Protein AF-0000000084337434 (afdb_homodimer)

Sequence (558 aa):
MNYYELVFTLTDGEDYQQDLLIDALGGLGFDTFEETEIGFKAYTPAESFDKYKVDEALSEYDDMFTFNYEVNLIPQKNWNEEWESNFQPMQVDGKVRIRATFHPTDPAYPYEIVIDPKMAFGTGHHETTTMMMSHILEADLAGKYVLDMGCGTGILAILASKVGASEIVAIDYDPLSYESTIENSKLNKADNVLAICGSKDVIPDAHFDTILANINRNILLDQMQRYGEVLKPEGTIYFSGFYETPDLDIIKEEAGKHGMNYIEHKKMKDWVAARFVKAMNYYELVFTLTDGEDYQQDLLIDALGGLGFDTFEETEIGFKAYTPAESFDKYKVDEALSEYDDMFTFNYEVNLIPQKNWNEEWESNFQPMQVDGKVRIRATFHPTDPAYPYEIVIDPKMAFGTGHHETTTMMMSHILEADLAGKYVLDMGCGTGILAILASKVGASEIVAIDYDPLSYESTIENSKLNKADNVLAICGSKDVIPDAHFDTILANINRNILLDQMQRYGEVLKPEGTIYFSGFYETPDLDIIKEEAGKHGMNYIEHKKMKDWVAARFVKA

InterPro domains:
  IPR004498 Ribosomal protein L11 methyltransferase [MF_00735] (1-278)
  IPR004498 Ribosomal protein L11 methyltransferase [PIRSF000401] (51-278)
  IPR029063 S-adenosyl-L-methionine-dependent methyltransferase superfamily [G3DSA:3.40.50.150] (86-278)
  IPR029063 S-adenosyl-L-methionine-dependent methyltransferase superfamily [SSF53335] (61-276)
  IPR050078 Ribosomal protein L11 methyltransferase PrmA [PTHR43648] (63-275)

Organism: NCBI:txid1302689

Structure (mmCIF, N/CA/C/O backbone):
data_AF-0000000084337434-model_v1
#
loop_
_entity.id
_entity.type
_entity.pdbx_description
1 polymer 'Ribosomal protein L11 methyltransferase'
#
loop_
_atom_site.group_PDB
_atom_site.id
_atom_site.type_symbol
_atom_site.label_atom_id
_atom_site.label_alt_id
_atom_site.label_comp_id
_atom_site.label_asym_id
_atom_site.label_entity_id
_atom_site.label_seq_id
_atom_site.pdbx_PDB_ins_code
_atom_site.Cartn_x
_atom_site.Cartn_y
_atom_site.Cartn_z
_atom_site.occupancy
_atom_site.B_iso_or_equiv
_atom_site.auth_seq_id
_atom_site.auth_comp_id
_atom_site.auth_asym_id
_atom_site.auth_atom_id
_atom_site.pdbx_PDB_model_num
ATOM 1 N N . MET A 1 1 ? -26.344 -2.807 -8.891 1 52.12 1 MET A N 1
ATOM 2 C CA . MET A 1 1 ? -27.672 -3.127 -9.391 1 52.12 1 MET A CA 1
ATOM 3 C C . MET A 1 1 ? -28.25 -4.355 -8.688 1 52.12 1 MET A C 1
ATOM 5 O O . MET A 1 1 ? -27.5 -5.254 -8.297 1 52.12 1 MET A O 1
ATOM 9 N N . ASN A 1 2 ? -29.359 -4.168 -8.328 1 64.25 2 ASN A N 1
ATOM 10 C CA . ASN A 1 2 ? -30.047 -5.316 -7.746 1 64.25 2 ASN A CA 1
ATOM 11 C C . ASN A 1 2 ? -30.172 -6.461 -8.75 1 64.25 2 ASN A C 1
ATOM 13 O O . ASN A 1 2 ? -30.281 -6.227 -9.953 1 64.25 2 ASN A O 1
ATOM 17 N N . TYR A 1 3 ? -29.75 -7.566 -8.227 1 75.38 3 TYR A N 1
ATOM 18 C CA . TYR A 1 3 ? -29.938 -8.742 -9.07 1 75.38 3 TYR A CA 1
ATOM 19 C C . TYR A 1 3 ? -31.047 -9.641 -8.531 1 75.38 3 TYR A C 1
ATOM 21 O O . TYR A 1 3 ? -31.297 -9.664 -7.324 1 75.38 3 TYR A O 1
ATOM 29 N N . TYR A 1 4 ? -31.781 -10.344 -9.5 1 82.12 4 TYR A N 1
ATOM 30 C CA . TYR A 1 4 ? -32.594 -11.477 -9.094 1 82.12 4 TYR A CA 1
ATOM 31 C C . TYR A 1 4 ? -31.844 -12.789 -9.289 1 82.12 4 TYR A C 1
ATOM 33 O O . TYR A 1 4 ? -31.156 -12.977 -10.297 1 82.12 4 TYR A O 1
ATOM 41 N N . GLU A 1 5 ? -31.797 -13.5 -8.297 1 87.38 5 GLU A N 1
ATOM 42 C CA . GLU A 1 5 ? -31.312 -14.883 -8.312 1 87.38 5 GLU A CA 1
ATOM 43 C C . GLU A 1 5 ? -32.469 -15.867 -8.398 1 87.38 5 GLU A C 1
ATOM 45 O O . GLU A 1 5 ? -33.375 -15.844 -7.562 1 87.38 5 GLU A O 1
ATOM 50 N N . LEU A 1 6 ? -32.5 -16.734 -9.445 1 91.75 6 LEU A N 1
ATOM 51 C CA . LEU A 1 6 ? -33.438 -17.859 -9.516 1 91.75 6 LEU A CA 1
ATOM 52 C C . LEU A 1 6 ? -32.75 -19.172 -9.195 1 91.75 6 LEU A C 1
ATOM 54 O O . LEU A 1 6 ? -31.766 -19.531 -9.844 1 91.75 6 LEU A O 1
ATOM 58 N N . VAL A 1 7 ? -33.188 -19.828 -8.172 1 91.44 7 VAL A N 1
ATOM 59 C CA . VAL A 1 7 ? -32.625 -21.109 -7.77 1 91.44 7 VAL A CA 1
ATOM 60 C C . VAL A 1 7 ? -33.5 -22.25 -8.289 1 91.44 7 VAL A C 1
ATOM 62 O O . VAL A 1 7 ? -34.594 -22.484 -7.793 1 91.44 7 VAL A O 1
ATOM 65 N N . PHE A 1 8 ? -32.938 -22.953 -9.273 1 92 8 PHE A N 1
ATOM 66 C CA . PHE A 1 8 ? -33.656 -24.047 -9.898 1 92 8 PHE A CA 1
ATOM 67 C C . PHE A 1 8 ? -33.312 -25.375 -9.242 1 92 8 PHE A C 1
ATOM 69 O O . PHE A 1 8 ? -32.125 -25.641 -8.945 1 92 8 PHE A O 1
ATOM 76 N N . THR A 1 9 ? -34.312 -26.172 -8.992 1 91.38 9 THR A N 1
ATOM 77 C CA . THR A 1 9 ? -34.156 -27.547 -8.547 1 91.38 9 THR A CA 1
ATOM 78 C C . THR A 1 9 ? -34.812 -28.5 -9.547 1 91.38 9 THR A C 1
ATOM 80 O O . THR A 1 9 ? -35.969 -28.297 -9.953 1 91.38 9 THR A O 1
ATOM 83 N N . LEU A 1 10 ? -33.969 -29.531 -10 1 88.31 10 LEU A N 1
ATOM 84 C CA . LEU A 1 10 ? -34.469 -30.516 -10.945 1 88.31 10 LEU A CA 1
ATOM 85 C C . LEU A 1 10 ? -34.625 -31.891 -10.281 1 88.31 10 LEU A C 1
ATOM 87 O O . LEU A 1 10 ? -33.719 -32.312 -9.531 1 88.31 10 LEU A O 1
ATOM 91 N N . THR A 1 11 ? -35.719 -32.562 -10.406 1 80.25 11 THR A N 1
ATOM 92 C CA . THR A 1 11 ? -36.031 -33.844 -9.758 1 80.25 11 THR A CA 1
ATOM 93 C C . THR A 1 11 ? -35.312 -35 -10.484 1 80.25 11 THR A C 1
ATOM 95 O O . THR A 1 11 ? -34.844 -35.938 -9.852 1 80.25 11 THR A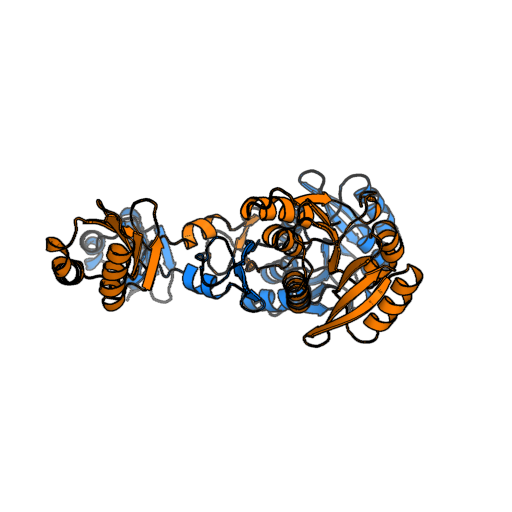 O 1
ATOM 98 N N . ASP A 1 12 ? -35.312 -35.031 -11.797 1 71.5 12 ASP A N 1
ATOM 99 C CA . ASP A 1 12 ? -34.75 -36.188 -12.523 1 71.5 12 ASP A CA 1
ATOM 100 C C . ASP A 1 12 ? -33.406 -35.844 -13.133 1 71.5 12 ASP A C 1
ATOM 102 O O . ASP A 1 12 ? -32.75 -36.719 -13.727 1 71.5 12 ASP A O 1
ATOM 106 N N . GLY A 1 13 ? -32.625 -34.906 -12.906 1 61.22 13 GLY A N 1
ATOM 107 C CA . GLY A 1 13 ? -31.453 -34.062 -13.062 1 61.22 13 GLY A CA 1
ATOM 108 C C . GLY A 1 13 ? -30.594 -34.438 -14.258 1 61.22 13 GLY A C 1
ATOM 109 O O . GLY A 1 13 ? -29.391 -34.625 -14.117 1 61.22 13 GLY A O 1
ATOM 110 N N . GLU A 1 14 ? -31.203 -34.875 -15.312 1 73.12 14 GLU A N 1
ATOM 111 C CA . GLU A 1 14 ? -30.328 -35.094 -16.469 1 73.12 14 GLU A CA 1
ATOM 112 C C . GLU A 1 14 ? -29.75 -33.781 -16.969 1 73.12 14 GLU A C 1
ATOM 114 O O . GLU A 1 14 ? -30.438 -32.75 -16.969 1 73.12 14 GLU A O 1
ATOM 119 N N . ASP A 1 15 ? -28.594 -33.812 -17.344 1 79.5 15 ASP A N 1
ATOM 120 C CA . ASP A 1 15 ? -27.812 -32.656 -17.719 1 79.5 15 ASP A CA 1
ATOM 121 C C . ASP A 1 15 ? -28.484 -31.859 -18.844 1 79.5 15 ASP A C 1
ATOM 123 O O . ASP A 1 15 ? -28.453 -30.625 -18.844 1 79.5 15 ASP A O 1
ATOM 127 N N . TYR A 1 16 ? -29.188 -32.656 -19.688 1 85.69 16 TYR A N 1
ATOM 128 C CA . TYR A 1 16 ? -29.781 -31.984 -20.828 1 85.69 16 TYR A CA 1
ATOM 129 C C . TYR A 1 16 ? -30.922 -31.062 -20.391 1 85.69 16 TYR A C 1
ATOM 131 O O . TYR A 1 16 ? -31.188 -30.047 -21.031 1 85.69 16 TYR A O 1
ATOM 139 N N . GLN A 1 17 ? -31.656 -31.344 -19.297 1 87.81 17 GLN A N 1
ATOM 140 C CA . GLN A 1 17 ? -32.75 -30.547 -18.766 1 87.81 17 GLN A CA 1
ATOM 141 C C . GLN A 1 17 ? -32.25 -29.156 -18.328 1 87.81 17 GLN A C 1
ATOM 143 O O . GLN A 1 17 ? -32.906 -28.156 -18.625 1 87.81 17 GLN A O 1
ATOM 148 N N . GLN A 1 18 ? -31.094 -29.203 -17.672 1 88.12 18 GLN A N 1
ATOM 149 C CA . GLN A 1 18 ? -30.484 -27.969 -17.203 1 88.12 18 GLN A CA 1
ATOM 150 C C . GLN A 1 18 ? -30.109 -27.078 -18.391 1 88.12 18 GLN A C 1
ATOM 152 O O . GLN A 1 18 ? -30.359 -25.859 -18.359 1 88.12 18 GLN A O 1
ATOM 157 N N . ASP A 1 19 ? -29.609 -27.688 -19.375 1 87.12 19 ASP A N 1
ATOM 158 C CA . ASP A 1 19 ? -29.172 -26.953 -20.562 1 87.12 19 ASP A CA 1
ATOM 15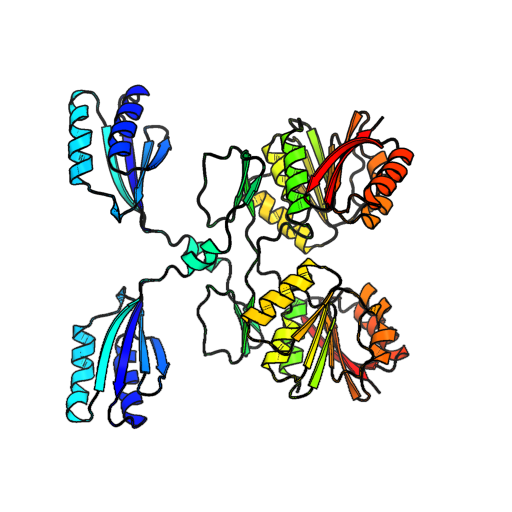9 C C . ASP A 1 19 ? -30.359 -26.25 -21.234 1 87.12 19 ASP A C 1
ATOM 161 O O . ASP A 1 19 ? -30.219 -25.109 -21.688 1 87.12 19 ASP A O 1
ATOM 165 N N . LEU A 1 20 ? -31.438 -26.891 -21.312 1 89.62 20 LEU A N 1
ATOM 166 C CA . LEU A 1 20 ? -32.656 -26.328 -21.922 1 89.62 20 LEU A CA 1
ATOM 167 C C . LEU A 1 20 ? -33.156 -25.109 -21.141 1 89.62 20 LEU A C 1
ATOM 169 O O . LEU A 1 20 ? -33.5 -24.094 -21.734 1 89.62 20 LEU A O 1
ATOM 173 N N . LEU A 1 21 ? -33.062 -25.266 -19.828 1 92.69 21 LEU A N 1
ATOM 174 C CA . LEU A 1 21 ? -33.531 -24.172 -18.969 1 92.69 21 LEU A CA 1
ATOM 175 C C . LEU A 1 21 ? -32.594 -22.969 -19.047 1 92.69 21 LEU A C 1
ATOM 177 O O . LEU A 1 21 ? -33.031 -21.828 -19.125 1 92.69 21 LEU A O 1
ATOM 181 N N . ILE A 1 22 ? -31.297 -23.25 -19.094 1 90.88 22 ILE A N 1
ATOM 182 C CA . ILE A 1 22 ? -30.281 -22.203 -19.156 1 90.88 22 ILE A CA 1
ATOM 183 C C . ILE A 1 22 ? -30.406 -21.453 -20.484 1 90.88 22 ILE A C 1
ATOM 185 O O . ILE A 1 22 ? -30.312 -20.219 -20.516 1 90.88 22 ILE A O 1
ATOM 189 N N . ASP A 1 23 ? -30.656 -22.156 -21.516 1 87.75 23 ASP A N 1
ATOM 190 C CA . ASP A 1 23 ? -30.828 -21.547 -22.828 1 87.75 23 ASP A CA 1
ATOM 191 C C . ASP A 1 23 ? -32.031 -20.625 -22.844 1 87.75 23 ASP A C 1
ATOM 193 O O . ASP A 1 23 ? -31.969 -19.5 -23.375 1 87.75 23 ASP A O 1
ATOM 197 N N . ALA A 1 24 ? -33.156 -21.062 -22.312 1 92.19 24 ALA A N 1
ATOM 198 C CA . ALA A 1 24 ? -34.406 -20.266 -22.25 1 92.19 24 ALA A CA 1
ATOM 199 C C . ALA A 1 24 ? -34.156 -18.984 -21.438 1 92.19 24 ALA A C 1
ATOM 201 O O . ALA A 1 24 ? -34.594 -17.906 -21.859 1 92.19 24 ALA A O 1
ATOM 202 N N . LEU A 1 25 ? -33.406 -19.141 -20.328 1 92.5 25 LEU A N 1
ATOM 203 C CA . LEU A 1 25 ? -33.188 -18 -19.453 1 92.5 25 LEU A CA 1
ATOM 204 C C . LEU A 1 25 ? -32.188 -17.031 -20.094 1 92.5 25 LEU A C 1
ATOM 206 O O . LEU A 1 25 ? -32.312 -15.812 -19.922 1 92.5 25 LEU A O 1
ATOM 210 N N . GLY A 1 26 ? -31.234 -17.578 -20.766 1 88.5 26 GLY A N 1
ATOM 211 C CA . GLY A 1 26 ? -30.297 -16.734 -21.5 1 88.5 26 GLY A CA 1
ATOM 212 C C . GLY A 1 26 ? -30.984 -15.75 -22.438 1 88.5 26 GLY A C 1
ATOM 213 O O . GLY A 1 26 ? -30.578 -14.594 -22.531 1 88.5 26 GLY A O 1
ATOM 214 N N . GLY A 1 27 ? -32 -16.188 -23.062 1 85.94 27 GLY A N 1
ATOM 215 C CA . GLY A 1 27 ? -32.781 -15.359 -23.969 1 85.94 27 GLY A CA 1
ATOM 216 C C . GLY A 1 27 ? -33.594 -14.281 -23.266 1 85.94 27 GLY A C 1
ATOM 217 O O . GLY A 1 27 ? -34.125 -13.375 -23.906 1 85.94 27 GLY A O 1
ATOM 218 N N . LEU A 1 28 ? -33.688 -14.375 -21.906 1 89.5 28 LEU A N 1
ATOM 219 C CA . LEU A 1 28 ? -34.5 -13.445 -21.125 1 89.5 28 LEU A CA 1
ATOM 220 C C . LEU A 1 28 ? -33.656 -12.492 -20.312 1 89.5 28 LEU A C 1
ATOM 222 O O . LEU A 1 28 ? -34.125 -11.797 -19.422 1 89.5 28 LEU A O 1
ATOM 226 N N . GLY A 1 29 ? -32.312 -12.477 -20.562 1 83.19 29 GLY A N 1
ATOM 227 C CA . GLY A 1 29 ? -31.469 -11.484 -19.922 1 83.19 29 GLY A CA 1
ATOM 228 C C . GLY A 1 29 ? -30.625 -12.055 -18.797 1 83.19 29 GLY A C 1
ATOM 229 O O . GLY A 1 29 ? -29.844 -11.336 -18.172 1 83.19 29 GLY A O 1
ATOM 230 N N . PHE A 1 30 ? -30.859 -13.367 -18.516 1 86.31 30 PHE A N 1
ATOM 231 C CA . PHE A 1 30 ? -29.984 -13.984 -17.531 1 86.31 30 PHE A CA 1
ATOM 232 C C . PHE A 1 30 ? -28.594 -14.227 -18.094 1 86.31 30 PHE A C 1
ATOM 234 O O . PHE A 1 30 ? -28.453 -14.797 -19.188 1 86.31 30 PHE A O 1
ATOM 241 N N . ASP A 1 31 ? -27.594 -13.719 -17.375 1 80 31 ASP A N 1
ATOM 242 C CA . ASP A 1 31 ? -26.281 -13.727 -18 1 80 31 ASP A CA 1
ATOM 243 C C . ASP A 1 31 ? -25.281 -14.523 -17.156 1 80 31 ASP A C 1
ATOM 245 O O . ASP A 1 31 ? -24.141 -14.742 -17.562 1 80 31 ASP A O 1
ATOM 249 N N . THR A 1 32 ? -25.656 -14.867 -15.945 1 79.75 32 THR A N 1
ATOM 250 C CA . THR A 1 32 ? -24.797 -15.641 -15.055 1 79.75 32 THR A CA 1
ATOM 251 C C . THR A 1 32 ? -25.516 -16.875 -14.539 1 79.75 32 THR A C 1
ATOM 253 O O . THR A 1 32 ? -26.688 -16.797 -14.125 1 79.75 32 THR A O 1
ATOM 256 N N . PHE A 1 33 ? -24.891 -18.094 -14.695 1 82.12 33 PHE A N 1
ATOM 257 C CA . PHE A 1 33 ? -25.453 -19.359 -14.227 1 82.12 33 PHE A CA 1
ATOM 258 C C . PHE A 1 33 ? -24.438 -20.109 -13.359 1 82.12 33 PHE A C 1
ATOM 260 O O . PHE A 1 33 ? -23.234 -20.078 -13.625 1 82.12 33 PHE A O 1
ATOM 267 N N . GLU A 1 34 ? -24.938 -20.641 -12.258 1 79.62 34 GLU A N 1
ATOM 268 C CA . GLU A 1 34 ? -24.125 -21.422 -11.328 1 79.62 34 GLU A CA 1
ATOM 269 C C . GLU A 1 34 ? -24.734 -22.812 -11.094 1 79.62 34 GLU A C 1
ATOM 271 O O . GLU A 1 34 ? -25.891 -22.922 -10.695 1 79.62 34 GLU A O 1
ATOM 276 N N . GLU A 1 35 ? -23.953 -23.781 -11.312 1 78.94 35 GLU A N 1
ATOM 277 C CA . GLU A 1 35 ? -24.438 -25.141 -11.078 1 78.94 35 GLU A CA 1
ATOM 278 C C . GLU A 1 35 ? -24.484 -25.453 -9.586 1 78.94 35 GLU A C 1
ATOM 280 O O . GLU A 1 35 ? -23.641 -25 -8.82 1 78.94 35 GLU A O 1
ATOM 285 N N . THR A 1 36 ? -25.547 -26.188 -9.289 1 79.81 36 THR A N 1
ATOM 286 C CA . THR A 1 36 ? -25.672 -26.703 -7.93 1 79.81 36 THR A CA 1
ATOM 287 C C . THR A 1 36 ? -25.797 -28.219 -7.945 1 79.81 36 THR A C 1
ATOM 289 O O . THR A 1 36 ? -25.828 -28.844 -9.016 1 79.81 36 THR A O 1
ATOM 292 N N . GLU A 1 37 ? -25.875 -28.828 -6.77 1 79.94 37 GLU A N 1
ATOM 293 C CA . GLU A 1 37 ? -25.969 -30.281 -6.66 1 79.94 37 GLU A CA 1
ATOM 294 C C . GLU A 1 37 ? -27.25 -30.797 -7.297 1 79.94 37 GLU A C 1
ATOM 296 O O . GLU A 1 37 ? -27.25 -31.875 -7.91 1 79.94 37 GLU A O 1
ATOM 301 N N . ILE A 1 38 ? -28.297 -30.078 -7.234 1 83.75 38 ILE A N 1
ATOM 302 C CA . ILE A 1 38 ? -29.578 -30.609 -7.648 1 83.75 38 ILE A CA 1
ATOM 303 C C . ILE A 1 38 ? -30.219 -29.703 -8.695 1 83.75 38 ILE A C 1
ATOM 305 O O . ILE A 1 38 ? -31.406 -29.828 -9.008 1 83.75 38 ILE A O 1
ATOM 309 N N . GLY A 1 39 ? -29.359 -28.797 -9.289 1 89.31 39 GLY A N 1
ATOM 310 C CA . GLY A 1 39 ? -29.859 -27.859 -10.289 1 89.31 39 GLY A CA 1
ATOM 311 C C . GLY A 1 39 ? -28.875 -26.75 -10.609 1 89.31 39 GLY A C 1
ATOM 312 O O . GLY A 1 39 ? -27.688 -27 -10.852 1 89.31 39 GLY A O 1
ATOM 313 N N . PHE A 1 40 ? -29.422 -25.547 -10.773 1 87.5 40 PHE A N 1
ATOM 314 C CA . PHE A 1 40 ? -28.547 -24.422 -11.086 1 87.5 40 PHE A CA 1
ATOM 315 C C . PHE A 1 40 ? -29.172 -23.109 -10.633 1 87.5 40 PHE A C 1
ATOM 317 O O . PHE A 1 40 ? -30.359 -23.047 -10.305 1 87.5 40 PHE A O 1
ATOM 324 N N . LYS A 1 41 ? -28.312 -22.094 -10.492 1 87.44 41 LYS A N 1
ATOM 325 C CA . LYS A 1 41 ? -28.734 -20.734 -10.211 1 87.44 41 LYS A CA 1
ATOM 326 C C . LYS A 1 41 ? -28.578 -19.844 -11.438 1 87.44 41 LYS A C 1
ATOM 328 O O . LYS A 1 41 ? -27.625 -20.016 -12.211 1 87.44 41 LYS A O 1
ATOM 333 N N . ALA A 1 42 ? -29.562 -19.016 -11.664 1 91.19 42 ALA A N 1
ATOM 334 C CA . ALA A 1 42 ? -29.516 -18.047 -12.75 1 91.19 42 ALA A CA 1
ATOM 335 C C . ALA A 1 42 ? -29.656 -16.625 -12.219 1 91.19 42 ALA A C 1
ATOM 337 O O . ALA A 1 42 ? -30.438 -16.375 -11.297 1 91.19 42 ALA A O 1
ATOM 338 N N . TYR A 1 43 ? -28.797 -15.719 -12.758 1 85.75 43 TYR A N 1
ATOM 339 C CA . TYR A 1 43 ? -28.797 -14.336 -12.281 1 85.75 43 TYR A CA 1
ATOM 340 C C . TYR A 1 43 ? -29.094 -13.367 -13.414 1 85.75 43 TYR A C 1
ATOM 342 O O . TYR A 1 43 ? -28.656 -13.57 -14.547 1 85.75 43 TYR A O 1
ATOM 350 N N . THR A 1 44 ? -29.953 -12.305 -13.109 1 85.31 44 THR A N 1
ATOM 351 C CA . THR A 1 44 ? -30.25 -11.211 -14.039 1 85.31 44 THR A CA 1
ATOM 352 C C . THR A 1 44 ? -30.391 -9.891 -13.289 1 85.31 44 THR A C 1
ATOM 354 O O . THR A 1 44 ? -30.828 -9.867 -12.133 1 85.31 44 THR A O 1
ATOM 357 N N . PRO A 1 45 ? -29.859 -8.766 -13.883 1 77.44 45 PRO A N 1
ATOM 358 C CA . PRO A 1 45 ? -30.141 -7.465 -13.273 1 77.44 45 PRO A CA 1
ATOM 359 C C . PRO A 1 45 ? -31.641 -7.27 -12.984 1 77.44 45 PRO A C 1
ATOM 361 O O . PRO A 1 45 ? -32.469 -7.719 -13.758 1 77.44 45 PRO A O 1
ATOM 364 N N . ALA A 1 46 ? -31.875 -6.699 -11.859 1 78.88 46 ALA A N 1
ATOM 365 C CA . ALA A 1 46 ? -33.25 -6.531 -11.406 1 78.88 46 ALA A CA 1
ATOM 366 C C . ALA A 1 46 ? -34.094 -5.812 -12.453 1 78.88 46 ALA A C 1
ATOM 368 O O . ALA A 1 46 ? -35.281 -6.117 -12.625 1 78.88 46 ALA A O 1
ATOM 369 N N . GLU A 1 47 ? -33.438 -4.965 -13.203 1 76.88 47 GLU A N 1
ATOM 370 C CA . GLU A 1 47 ? -34.156 -4.184 -14.203 1 76.88 47 GLU A CA 1
ATOM 371 C C . GLU A 1 47 ? -34.594 -5.055 -15.375 1 76.88 47 GLU A C 1
ATOM 373 O O . GLU A 1 47 ? -35.562 -4.73 -16.078 1 76.88 47 GLU A O 1
ATOM 378 N N . SER A 1 48 ? -33.969 -6.195 -15.508 1 79.62 48 SER A N 1
ATOM 379 C CA . SER A 1 48 ? -34.219 -7.059 -16.656 1 79.62 48 SER A CA 1
ATOM 380 C C . SER A 1 48 ? -35.156 -8.211 -16.281 1 79.62 48 SER A C 1
ATOM 382 O O . SER A 1 48 ? -35.562 -8.984 -17.156 1 79.62 48 SER A O 1
ATOM 384 N N . PHE A 1 49 ? -35.438 -8.305 -15.102 1 86.75 49 PHE A N 1
ATOM 385 C CA . PHE A 1 49 ? -36.188 -9.469 -14.641 1 86.75 49 PHE A CA 1
ATOM 386 C C . PHE A 1 49 ? -37.688 -9.242 -14.82 1 86.75 49 PHE A C 1
ATOM 388 O O . PHE A 1 49 ? -38.219 -8.211 -14.406 1 86.75 49 PHE A O 1
ATOM 395 N N . ASP A 1 50 ? -38.344 -10.188 -15.445 1 88.38 50 ASP A N 1
ATOM 396 C CA . ASP A 1 50 ? -39.812 -10.266 -15.594 1 88.38 50 ASP A CA 1
ATOM 397 C C . ASP A 1 50 ? -40.312 -11.68 -15.297 1 88.38 50 ASP A C 1
ATOM 399 O O . ASP A 1 50 ? -40.125 -12.586 -16.109 1 88.38 50 ASP A O 1
ATOM 403 N N . LYS A 1 51 ? -40.875 -11.789 -14.125 1 89.88 51 LYS A N 1
ATOM 404 C CA . LYS A 1 51 ? -41.281 -13.109 -13.688 1 89.88 51 LYS A CA 1
ATOM 405 C C . LYS A 1 51 ? -42.281 -13.734 -14.68 1 89.88 51 LYS A C 1
ATOM 407 O O . LYS A 1 51 ? -42.188 -14.938 -14.953 1 89.88 51 LYS A O 1
ATOM 412 N N . TYR A 1 52 ? -43.219 -12.969 -15.219 1 89.12 52 TYR A N 1
ATOM 413 C CA . TYR A 1 52 ? -44.188 -13.5 -16.141 1 89.12 52 TYR A CA 1
ATOM 414 C C . TYR A 1 52 ? -43.531 -14.055 -17.406 1 89.12 52 TYR A C 1
ATOM 416 O O . TYR A 1 52 ? -43.906 -15.117 -17.891 1 89.12 52 TYR A O 1
ATOM 424 N N . LYS A 1 53 ? -42.5 -13.344 -17.906 1 92.44 53 LYS A N 1
ATOM 425 C CA . LYS A 1 53 ? -41.75 -13.805 -19.094 1 92.44 53 LYS A CA 1
ATOM 426 C C . LYS A 1 53 ? -41 -15.094 -18.797 1 92.44 53 LYS A C 1
ATOM 428 O O . LYS A 1 53 ? -40.938 -15.992 -19.641 1 92.44 53 LYS A O 1
ATOM 433 N N . VAL A 1 54 ? -40.469 -15.164 -17.609 1 94.19 54 VAL A N 1
ATOM 434 C CA . VAL A 1 54 ? -39.75 -16.344 -17.188 1 94.19 54 VAL A CA 1
ATOM 435 C C . VAL A 1 54 ? -40.688 -17.547 -17.094 1 94.19 54 VAL A C 1
ATOM 437 O O . VAL A 1 54 ? -40.406 -18.609 -17.641 1 94.19 54 VAL A O 1
ATOM 440 N N . ASP A 1 55 ? -41.812 -17.344 -16.469 1 92.75 55 ASP A N 1
ATOM 441 C CA . ASP A 1 55 ? -42.781 -18.422 -16.328 1 92.75 55 ASP A CA 1
ATOM 442 C C . ASP A 1 55 ? -43.25 -18.906 -17.688 1 92.75 55 ASP A C 1
ATOM 444 O O . ASP A 1 55 ? -43.375 -20.109 -17.922 1 92.75 55 ASP A O 1
ATOM 448 N N . GLU A 1 56 ? -43.5 -17.953 -18.531 1 91.69 56 GLU A N 1
ATOM 449 C CA . GLU A 1 56 ? -43.969 -18.297 -19.875 1 91.69 56 GLU A CA 1
ATOM 450 C C . GLU A 1 56 ? -42.938 -19.094 -20.641 1 91.69 56 GLU A C 1
ATOM 452 O O . GLU A 1 56 ? -43.25 -20.109 -21.25 1 91.69 56 GLU A O 1
ATOM 457 N N . ALA A 1 57 ? -41.688 -18.656 -20.625 1 92.44 57 ALA A N 1
ATOM 458 C CA . ALA A 1 57 ? -40.625 -19.312 -21.359 1 92.44 57 ALA A CA 1
ATOM 459 C C . ALA A 1 57 ? -40.375 -20.719 -20.812 1 92.44 57 ALA A C 1
ATOM 461 O O . ALA A 1 57 ? -40.094 -21.656 -21.594 1 92.44 57 ALA A O 1
ATOM 462 N N . LEU A 1 58 ? -40.594 -20.891 -19.516 1 93.25 58 LEU A N 1
ATOM 463 C CA . LEU A 1 58 ? -40.25 -22.156 -18.891 1 93.25 58 LEU A CA 1
ATOM 464 C C . LEU A 1 58 ? -41.438 -23.141 -18.984 1 93.25 58 LEU A C 1
ATOM 466 O O . LEU A 1 58 ? -41.25 -24.344 -18.844 1 93.25 58 LEU A O 1
ATOM 470 N N . SER A 1 59 ? -42.594 -22.656 -19.203 1 92.56 59 SER A N 1
ATOM 471 C CA . SER A 1 59 ? -43.781 -23.484 -19.266 1 92.56 59 SER A CA 1
ATOM 472 C C . SER A 1 59 ? -43.656 -24.516 -20.391 1 92.56 59 SER A C 1
ATOM 474 O O . SER A 1 59 ? -44.312 -25.578 -20.328 1 92.56 59 SER A O 1
ATOM 476 N N . GLU A 1 60 ? -42.844 -24.203 -21.391 1 89.06 60 GLU A N 1
ATOM 477 C CA . GLU A 1 60 ? -42.656 -25.125 -22.516 1 89.06 60 GLU A CA 1
ATOM 478 C C . GLU A 1 60 ? -42.031 -26.438 -22.047 1 89.06 60 GLU A C 1
ATOM 480 O O . GLU A 1 60 ? -42.188 -27.469 -22.703 1 89.06 60 GLU A O 1
ATOM 485 N N . TYR A 1 61 ? -41.438 -26.359 -20.859 1 89.81 61 TYR A N 1
ATOM 486 C CA . TYR A 1 61 ? -40.719 -27.531 -20.406 1 89.81 61 TYR A CA 1
ATOM 487 C C . TYR A 1 61 ? -41.469 -28.25 -19.281 1 89.81 61 TYR A C 1
ATOM 489 O O . TYR A 1 61 ? -41.031 -29.297 -18.812 1 89.81 61 TYR A O 1
ATOM 497 N N . ASP A 1 62 ? -42.594 -27.797 -18.969 1 87.44 62 ASP A N 1
ATOM 498 C CA . ASP A 1 62 ? -43.344 -28.344 -17.844 1 87.44 62 ASP A CA 1
ATOM 499 C C . ASP A 1 62 ? -43.75 -29.797 -18.094 1 87.44 62 ASP A C 1
ATOM 501 O O . ASP A 1 62 ? -43.812 -30.594 -17.156 1 87.44 62 ASP A O 1
ATOM 505 N N . ASP A 1 63 ? -44 -30.141 -19.281 1 87.31 63 ASP A N 1
ATOM 506 C CA . ASP A 1 63 ? -44.469 -31.484 -19.625 1 87.31 63 ASP A CA 1
ATOM 507 C C . ASP A 1 63 ? -43.281 -32.406 -19.891 1 87.31 63 ASP A C 1
ATOM 509 O O . ASP A 1 63 ? -43.469 -33.625 -20.094 1 87.31 63 ASP A O 1
ATOM 513 N N . MET A 1 64 ? -42.156 -31.844 -19.953 1 88 64 MET A N 1
ATOM 514 C CA . MET A 1 64 ? -41 -32.656 -20.328 1 88 64 MET A CA 1
ATOM 515 C C . MET A 1 64 ? -40.281 -33.188 -19.078 1 88 64 MET A C 1
ATOM 517 O O . MET A 1 64 ? -39.875 -34.344 -19.047 1 88 64 MET A O 1
ATOM 521 N N . PHE A 1 65 ? -40.094 -32.438 -18.125 1 88.75 65 PHE A N 1
ATOM 522 C CA . PHE A 1 65 ? -39.469 -32.812 -16.875 1 88.75 65 PHE A CA 1
ATOM 523 C C . PHE A 1 65 ? -39.938 -31.922 -15.727 1 88.75 65 PHE A C 1
ATOM 525 O O . PHE A 1 65 ? -40.562 -30.891 -15.961 1 88.75 65 PHE A O 1
ATOM 532 N N . THR A 1 66 ? -39.656 -32.438 -14.5 1 88.25 66 THR A N 1
ATOM 533 C CA . THR A 1 66 ? -40.125 -31.734 -13.32 1 88.25 66 THR A CA 1
ATOM 534 C C . THR A 1 66 ? -39 -30.844 -12.766 1 88.25 66 THR A C 1
ATOM 536 O O . THR A 1 66 ? -37.875 -31.312 -12.555 1 88.25 66 THR A O 1
ATOM 539 N N . PHE A 1 67 ? -39.281 -29.516 -12.672 1 91 67 PHE A N 1
ATOM 540 C CA . PHE A 1 67 ? -38.344 -28.578 -12.055 1 91 67 PHE A CA 1
ATOM 541 C C . PHE A 1 67 ? -39.094 -27.531 -11.25 1 91 67 PHE A C 1
ATOM 543 O O . PHE A 1 67 ? -40.312 -27.375 -11.406 1 91 67 PHE A O 1
ATOM 550 N N . ASN A 1 68 ? -38.469 -26.984 -10.219 1 90.44 68 ASN A N 1
ATOM 551 C CA . ASN A 1 68 ? -38.938 -25.859 -9.43 1 90.44 68 ASN A CA 1
ATOM 552 C C . ASN A 1 68 ? -37.875 -24.766 -9.312 1 90.44 68 ASN A C 1
ATOM 554 O O . ASN A 1 68 ? -36.688 -25.031 -9.492 1 90.44 68 ASN A O 1
ATOM 558 N N . TYR A 1 69 ? -38.312 -23.484 -9.289 1 90.94 69 TYR A N 1
ATOM 559 C CA . TYR A 1 69 ? -37.312 -22.453 -9.023 1 90.94 69 TYR A CA 1
ATOM 560 C C . TYR A 1 69 ? -37.844 -21.438 -8.031 1 90.94 69 TYR A C 1
ATOM 562 O O . TYR A 1 69 ? -39.062 -21.234 -7.91 1 90.94 69 TYR A O 1
ATOM 570 N N . GLU A 1 70 ? -37 -20.875 -7.172 1 88.19 70 GLU A N 1
ATOM 571 C CA . GLU A 1 70 ? -37.25 -19.781 -6.223 1 88.19 70 GLU A CA 1
ATOM 572 C C . GLU A 1 70 ? -36.625 -18.484 -6.695 1 88.19 70 GLU A C 1
ATOM 574 O O . GLU A 1 70 ? -35.531 -18.484 -7.277 1 88.19 70 GLU A O 1
ATOM 579 N N . VAL A 1 71 ? -37.438 -17.391 -6.512 1 87.06 71 VAL A N 1
ATOM 580 C CA . VAL A 1 71 ? -36.969 -16.078 -6.895 1 87.06 71 VAL A CA 1
ATOM 581 C C . VAL A 1 71 ? -36.469 -15.312 -5.66 1 87.06 71 VAL A C 1
ATOM 583 O O . VAL A 1 71 ? -37.219 -15.164 -4.691 1 87.06 71 VAL A O 1
ATOM 586 N N . ASN A 1 72 ? -35.25 -14.984 -5.688 1 80.38 72 ASN A N 1
ATOM 587 C CA . ASN A 1 72 ? -34.656 -14.188 -4.613 1 80.38 72 ASN A CA 1
ATOM 588 C C . ASN A 1 72 ? -34.156 -12.844 -5.129 1 80.38 72 ASN A C 1
ATOM 590 O O . ASN A 1 72 ? -33.5 -12.789 -6.176 1 80.38 72 ASN A O 1
ATOM 594 N N . LEU A 1 73 ? -34.688 -11.812 -4.492 1 74.38 73 LEU A N 1
ATOM 595 C CA . LEU A 1 73 ? -34.094 -10.516 -4.785 1 74.38 73 LEU A CA 1
ATOM 596 C C . LEU A 1 73 ? -32.75 -10.344 -4.055 1 74.38 73 LEU A C 1
ATOM 598 O O . LEU A 1 73 ? -32.688 -10.516 -2.834 1 74.38 73 LEU A O 1
ATOM 602 N N . ILE A 1 74 ? -31.859 -10.43 -4.812 1 61.62 74 ILE A N 1
ATOM 603 C CA . ILE A 1 74 ? -30.562 -10.125 -4.25 1 61.62 74 ILE A CA 1
ATOM 604 C C . ILE A 1 74 ? -30.297 -8.625 -4.336 1 61.62 74 ILE A C 1
ATOM 606 O O . ILE A 1 74 ? -30.062 -8.094 -5.422 1 61.62 74 ILE A O 1
ATOM 610 N N . PRO A 1 75 ? -30.797 -8.078 -3.299 1 50.72 75 PRO A N 1
ATOM 611 C CA . PRO A 1 75 ? -30.469 -6.648 -3.363 1 50.72 75 PRO A CA 1
ATOM 612 C C . PRO A 1 75 ? -29.016 -6.395 -3.707 1 50.72 75 PRO A C 1
ATOM 614 O O . PRO A 1 75 ? -28.156 -7.234 -3.428 1 50.72 75 PRO A O 1
ATOM 617 N N . GLN A 1 76 ? -28.891 -5.738 -4.684 1 43.44 76 GLN A N 1
ATOM 618 C CA . GLN A 1 76 ? -27.5 -5.293 -4.844 1 43.44 76 GLN A CA 1
ATOM 619 C C . GLN A 1 76 ? -26.812 -5.156 -3.492 1 43.44 76 GLN A C 1
ATOM 621 O O . GLN A 1 76 ? -27.188 -4.309 -2.678 1 43.44 76 GLN A O 1
ATOM 626 N N . LYS A 1 77 ? -26.812 -6.367 -2.908 1 41.69 77 LYS A N 1
ATOM 627 C CA . LYS A 1 77 ? -25.953 -6.156 -1.739 1 41.69 77 LYS A CA 1
ATOM 628 C C . LYS A 1 77 ? -24.812 -5.195 -2.057 1 41.69 77 LYS A C 1
ATOM 630 O O . LYS A 1 77 ? -24.156 -5.332 -3.09 1 41.69 77 LYS A O 1
ATOM 635 N N . ASN A 1 78 ? -24.938 -4.086 -1.646 1 37.03 78 ASN A N 1
ATOM 636 C CA . ASN A 1 78 ? -23.828 -3.152 -1.757 1 37.03 78 ASN A CA 1
ATOM 637 C C . ASN A 1 78 ? -22.516 -3.787 -1.303 1 37.03 78 ASN A C 1
ATOM 639 O O . ASN A 1 78 ? -22.188 -3.75 -0.117 1 37.03 78 ASN A O 1
ATOM 643 N N . TRP A 1 79 ? -22.203 -5.023 -1.859 1 39.62 79 TRP A N 1
ATOM 644 C CA . TRP A 1 79 ? -20.859 -5.516 -1.589 1 39.62 79 TRP A CA 1
ATOM 645 C C . TRP A 1 79 ? -19.938 -4.375 -1.174 1 39.62 79 TRP A C 1
ATOM 647 O O . TRP A 1 79 ? -18.922 -4.598 -0.496 1 39.62 79 TRP A O 1
ATOM 657 N N . ASN A 1 80 ? -20.281 -3.258 -1.717 1 42.06 80 ASN A N 1
ATOM 658 C CA . ASN A 1 80 ? -19.594 -2.041 -1.288 1 42.06 80 ASN A CA 1
ATOM 659 C C . ASN A 1 80 ? -19.719 -1.836 0.219 1 42.06 80 ASN A C 1
ATOM 661 O O . ASN A 1 80 ? -18.797 -1.321 0.851 1 42.06 80 ASN A O 1
ATOM 665 N N . GLU A 1 81 ? -20.875 -2.34 0.717 1 46.03 81 GLU A N 1
ATOM 666 C CA . GLU A 1 81 ? -21.031 -2.176 2.158 1 46.03 81 GLU A CA 1
ATOM 667 C C . GLU A 1 81 ? -19.969 -2.959 2.928 1 46.03 81 GLU A C 1
ATOM 669 O O . GLU A 1 81 ? -19.422 -2.469 3.918 1 46.03 81 GLU A O 1
ATOM 674 N N . GLU A 1 82 ? -19.859 -4.133 2.551 1 46.25 82 GLU A N 1
ATOM 675 C CA . GLU A 1 82 ? -18.891 -4.922 3.305 1 46.25 82 GLU A CA 1
ATOM 676 C C . GLU A 1 82 ? -17.484 -4.344 3.174 1 46.25 82 GLU A C 1
ATOM 678 O O . GLU A 1 82 ? -16.75 -4.266 4.156 1 46.25 82 GLU A O 1
ATOM 683 N N . TRP A 1 83 ? -17.188 -4.016 2.006 1 48.19 83 TRP A N 1
ATOM 684 C CA . TRP A 1 83 ? -15.852 -3.475 1.765 1 48.19 83 TRP A CA 1
ATOM 685 C C . TRP A 1 83 ? -15.688 -2.109 2.422 1 48.19 83 TRP A C 1
ATOM 687 O O . TRP A 1 83 ? -14.641 -1.812 3 1 48.19 83 TRP A O 1
ATOM 697 N N . GLU A 1 84 ? -16.672 -1.251 2.129 1 51 84 GLU A N 1
ATOM 698 C CA . GLU A 1 84 ? -16.641 0.016 2.854 1 51 84 GLU A CA 1
ATOM 699 C C . GLU A 1 84 ? -16.484 -0.209 4.355 1 51 84 GLU A C 1
ATOM 701 O O . GLU A 1 84 ? -15.844 0.587 5.043 1 51 84 GLU A O 1
ATOM 706 N N . SER A 1 85 ? -17.016 -1.346 4.656 1 50.03 85 SER A N 1
ATOM 707 C CA . SER A 1 85 ? -16.906 -1.657 6.078 1 50.03 85 SER A CA 1
ATOM 708 C C . SER A 1 85 ? -15.461 -1.992 6.461 1 50.03 85 SER A C 1
ATOM 710 O O . SER A 1 85 ? -15.062 -1.783 7.609 1 50.03 85 SER A O 1
ATOM 712 N N . ASN A 1 86 ? -14.789 -2.395 5.297 1 55.59 86 ASN A N 1
ATOM 713 C CA . ASN A 1 86 ? -13.453 -2.85 5.68 1 55.59 86 ASN A CA 1
ATOM 714 C C . ASN A 1 86 ? -12.445 -1.709 5.641 1 55.59 86 ASN A C 1
ATOM 716 O O . ASN A 1 86 ? -11.312 -1.863 6.102 1 55.59 86 ASN A O 1
ATOM 720 N N . PHE A 1 87 ? -12.875 -0.649 4.961 1 66 87 PHE A N 1
ATOM 721 C CA . PHE A 1 87 ? -12.008 0.523 4.98 1 66 87 PHE A CA 1
ATOM 722 C C . PHE A 1 87 ? -12.664 1.673 5.73 1 66 87 PHE A C 1
ATOM 724 O O . PHE A 1 87 ? -13.367 2.488 5.133 1 66 87 PHE A O 1
ATOM 731 N N . GLN A 1 88 ? -12.477 1.604 6.902 1 72.75 88 GLN A N 1
ATOM 732 C CA . GLN A 1 88 ? -13.047 2.682 7.711 1 72.75 88 GLN A CA 1
ATOM 733 C C . GLN A 1 88 ? -12.094 3.879 7.766 1 72.75 88 GLN A C 1
ATOM 735 O O . GLN A 1 88 ? -10.883 3.711 7.855 1 72.75 88 GLN A O 1
ATOM 740 N N . PRO A 1 89 ? -12.734 5.02 7.621 1 82.62 89 PRO A N 1
ATOM 741 C CA . PRO A 1 89 ? -11.883 6.195 7.824 1 82.62 89 PRO A CA 1
ATOM 742 C C . PRO A 1 89 ? -11.164 6.176 9.172 1 82.62 89 PRO A C 1
ATOM 744 O O . PRO A 1 89 ? -11.641 5.551 10.117 1 82.62 89 PRO A O 1
ATOM 747 N N . MET A 1 90 ? -10.055 6.742 9.133 1 84.81 90 MET A N 1
ATOM 748 C CA . MET A 1 90 ? -9.289 6.914 10.367 1 84.81 90 MET A CA 1
ATOM 749 C C . MET A 1 90 ? -9.352 8.359 10.852 1 84.81 90 MET A C 1
ATOM 751 O O . MET A 1 90 ? -9.602 9.273 10.062 1 84.81 90 MET A O 1
ATOM 755 N N . GLN A 1 91 ? -9.273 8.484 12.141 1 89.75 91 GLN A N 1
ATOM 756 C CA . GLN A 1 91 ? -9.234 9.836 12.68 1 89.75 91 GLN A CA 1
ATOM 757 C C . GLN A 1 91 ? -8.047 10.023 13.617 1 89.75 91 GLN A C 1
ATOM 759 O O . GLN A 1 91 ? -7.562 9.055 14.211 1 89.75 91 GLN A O 1
ATOM 764 N N . VAL A 1 92 ? -7.543 11.188 13.688 1 92.75 92 VAL A N 1
ATOM 765 C CA . VAL A 1 92 ? -6.457 11.547 14.594 1 92.75 92 VAL A CA 1
ATOM 766 C C . VAL A 1 92 ? -6.863 12.75 15.438 1 92.75 92 VAL A C 1
ATOM 768 O O . VAL A 1 92 ? -7.219 13.805 14.898 1 92.75 92 VAL A O 1
ATOM 771 N N . ASP A 1 93 ? -6.848 12.555 16.703 1 93.44 93 ASP A N 1
ATOM 772 C CA . ASP A 1 93 ? -7.043 13.602 17.703 1 93.44 93 ASP A CA 1
ATOM 773 C C . ASP A 1 93 ? -8.398 14.281 17.516 1 93.44 93 ASP A C 1
ATOM 775 O O . ASP A 1 93 ? -8.555 15.469 17.812 1 93.44 93 ASP A O 1
ATOM 779 N N . GLY A 1 94 ? -9.289 13.617 16.906 1 92.56 94 GLY A N 1
ATOM 780 C CA . GLY A 1 94 ? -10.609 14.195 16.688 1 92.56 94 GLY A CA 1
ATOM 781 C C . GLY A 1 94 ? -10.586 15.398 15.766 1 92.56 94 GLY A C 1
ATOM 782 O O . GLY A 1 94 ? -11.562 16.141 15.688 1 92.56 94 GLY A O 1
ATOM 783 N N . LYS A 1 95 ? -9.531 15.602 15.078 1 95.75 95 LYS A N 1
ATOM 784 C CA . LYS A 1 95 ? -9.375 16.797 14.258 1 95.75 95 LYS A CA 1
ATOM 785 C C . LYS A 1 95 ? -9.164 16.438 12.789 1 95.75 95 LYS A C 1
ATOM 787 O O . LYS A 1 95 ? -9.539 17.203 11.898 1 95.75 95 LYS A O 1
ATOM 792 N N . VAL A 1 96 ? -8.5 15.336 12.578 1 96.06 96 VAL A N 1
ATOM 793 C CA . VAL A 1 96 ? -8.211 14.906 11.211 1 96.06 96 VAL A CA 1
ATOM 794 C C . VAL A 1 96 ? -8.953 13.617 10.898 1 96.06 96 VAL A C 1
ATOM 796 O O . VAL A 1 96 ? -8.922 12.664 11.688 1 96.06 96 VAL A O 1
ATOM 799 N N . ARG A 1 97 ? -9.625 13.578 9.789 1 93.38 97 ARG A N 1
ATOM 800 C CA . ARG A 1 97 ? -10.242 12.359 9.266 1 93.38 97 ARG A CA 1
ATOM 801 C C . ARG A 1 97 ? -9.602 11.945 7.945 1 93.38 97 ARG A C 1
ATOM 803 O O . ARG A 1 97 ? -9.539 12.734 7 1 93.38 97 ARG A O 1
ATOM 810 N N . ILE A 1 98 ? -8.969 10.797 7.934 1 91.81 98 ILE A N 1
ATOM 811 C CA . ILE A 1 98 ? -8.406 10.211 6.723 1 91.81 98 ILE A CA 1
ATOM 812 C C . ILE A 1 98 ? -9.414 9.25 6.09 1 91.81 98 ILE A C 1
ATOM 814 O O . ILE A 1 98 ? -9.859 8.305 6.734 1 91.81 98 ILE A O 1
ATOM 818 N N . ARG A 1 99 ? -9.695 9.477 4.926 1 86.25 99 ARG A N 1
ATOM 819 C CA . ARG A 1 99 ? -10.758 8.695 4.285 1 86.25 99 ARG A CA 1
ATOM 820 C C . ARG A 1 99 ? -10.438 8.438 2.818 1 86.25 99 ARG A C 1
ATOM 822 O O . ARG A 1 99 ? -9.555 9.086 2.246 1 86.25 99 ARG A O 1
ATOM 829 N N . ALA A 1 100 ? -11.125 7.539 2.273 1 81.5 100 ALA A N 1
ATOM 830 C CA . ALA A 1 100 ? -11.086 7.324 0.829 1 81.5 100 ALA A CA 1
ATOM 831 C C . ALA A 1 100 ? -12.117 8.195 0.118 1 81.5 100 ALA A C 1
ATOM 833 O O . ALA A 1 100 ? -12.984 8.797 0.761 1 81.5 100 ALA A O 1
ATOM 834 N N . THR A 1 101 ? -11.961 8.328 -1.149 1 78 101 THR A N 1
ATOM 835 C CA . THR A 1 101 ? -12.844 9.164 -1.951 1 78 101 THR A CA 1
ATOM 836 C C . THR A 1 101 ? -14.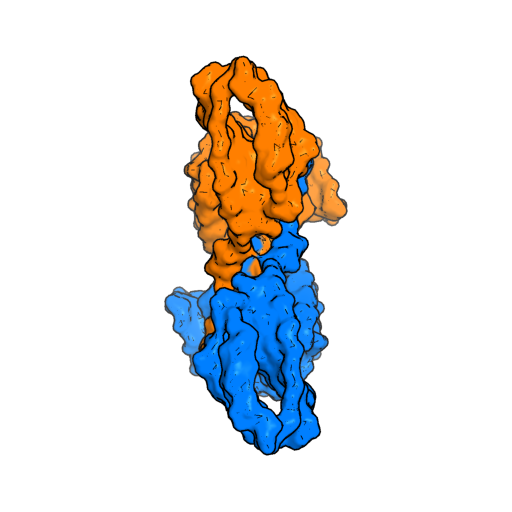289 8.695 -1.836 1 78 101 THR A C 1
ATOM 838 O O . THR A 1 101 ? -15.219 9.492 -1.933 1 78 101 THR A O 1
ATOM 841 N N . PHE A 1 102 ? -14.477 7.406 -1.509 1 70.31 102 PHE A N 1
ATOM 842 C CA . PHE A 1 102 ? -15.82 6.844 -1.501 1 70.31 102 PHE A CA 1
ATOM 843 C C . PHE A 1 102 ? -16.484 7.043 -0.143 1 70.31 102 PHE A C 1
ATOM 845 O O . PHE A 1 102 ? -17.672 6.746 0.026 1 70.31 102 PHE A O 1
ATOM 852 N N . HIS A 1 103 ? -15.773 7.465 0.757 1 76.31 103 HIS A N 1
ATOM 853 C CA . HIS A 1 103 ? -16.359 7.848 2.037 1 76.31 103 HIS A CA 1
ATOM 854 C C . HIS A 1 103 ? -16.953 9.25 1.975 1 76.31 103 HIS A C 1
ATOM 856 O O . HIS A 1 103 ? -16.375 10.141 1.351 1 76.31 103 HIS A O 1
ATOM 862 N N . PRO A 1 104 ? -18.094 9.406 2.592 1 78.31 104 PRO A N 1
ATOM 863 C CA . PRO A 1 104 ? -18.641 10.766 2.65 1 78.31 104 PRO A CA 1
ATOM 864 C C . PRO A 1 104 ? -17.797 11.703 3.504 1 78.31 104 PRO A C 1
ATOM 866 O O . PRO A 1 104 ? -17.031 11.25 4.359 1 78.31 104 PRO A O 1
ATOM 869 N N . THR A 1 105 ? -17.938 13.031 3.131 1 83.25 105 THR A N 1
ATOM 870 C CA . THR A 1 105 ? -17.312 14.023 4 1 83.25 105 THR A CA 1
ATOM 871 C C . THR A 1 105 ? -18 14.055 5.363 1 83.25 105 THR A C 1
ATOM 873 O O . THR A 1 105 ? -19.125 13.57 5.516 1 83.25 105 THR A O 1
ATOM 876 N N . ASP A 1 106 ? -17.266 14.398 6.344 1 84.31 106 ASP A N 1
ATOM 877 C CA . ASP A 1 106 ? -17.75 14.578 7.707 1 84.31 106 ASP A CA 1
ATOM 878 C C . ASP A 1 106 ? -17.359 15.945 8.258 1 84.31 106 ASP A C 1
ATOM 880 O O . ASP A 1 106 ? -16.188 16.156 8.609 1 84.31 106 ASP A O 1
ATOM 884 N N . PRO A 1 107 ? -18.281 16.859 8.367 1 86.06 107 PRO A N 1
ATOM 885 C CA . PRO A 1 107 ? -17.969 18.234 8.781 1 86.06 107 PRO A CA 1
ATOM 886 C C . PRO A 1 107 ? -17.484 18.312 10.227 1 86.06 107 PRO A C 1
ATOM 888 O O . PRO A 1 107 ? -17 19.375 10.656 1 86.06 107 PRO A O 1
ATOM 891 N N . ALA A 1 108 ? -17.625 17.25 10.938 1 89.44 108 ALA A N 1
ATOM 892 C CA . ALA A 1 108 ? -17.172 17.25 12.328 1 89.44 108 ALA A CA 1
ATOM 893 C C . ALA A 1 108 ? -15.656 17.375 12.414 1 89.44 108 ALA A C 1
ATOM 895 O O . ALA A 1 108 ? -15.117 17.766 13.445 1 89.44 108 ALA A O 1
ATOM 896 N N . TYR A 1 109 ? -14.992 17.078 11.344 1 92.44 109 TYR A N 1
ATOM 897 C CA . TYR A 1 109 ? -13.531 17.125 11.328 1 92.44 109 TYR A CA 1
ATOM 898 C C . TYR A 1 109 ? -13.039 18.359 10.562 1 92.44 109 TYR A C 1
ATOM 900 O O . TYR A 1 109 ? -13.289 18.484 9.367 1 92.44 109 TYR A O 1
ATOM 908 N N . PRO A 1 110 ? -12.32 19.156 11.234 1 94.5 110 PRO A N 1
ATOM 909 C CA . PRO A 1 110 ? -11.836 20.359 10.555 1 94.5 110 PRO A CA 1
ATOM 910 C C . PRO A 1 110 ? -10.906 20.047 9.391 1 94.5 110 PRO A C 1
ATOM 912 O O . PRO A 1 110 ? -10.828 20.812 8.43 1 94.5 110 PRO A O 1
ATOM 915 N N . TYR A 1 111 ? -10.211 18.969 9.5 1 96.31 111 TYR A N 1
ATOM 916 C CA . TYR A 1 111 ? -9.32 18.578 8.414 1 96.31 111 TYR A CA 1
ATOM 917 C C . TYR A 1 111 ? -9.68 17.188 7.887 1 96.31 111 TYR A C 1
ATOM 919 O O . TYR A 1 111 ? -9.773 16.234 8.656 1 96.31 111 TYR A O 1
ATOM 927 N N . GLU A 1 112 ? -9.82 17.125 6.609 1 95.19 112 GLU A N 1
ATOM 928 C CA . GLU A 1 112 ? -10.016 15.836 5.941 1 95.19 112 GLU A CA 1
ATOM 929 C C . GLU A 1 112 ? -8.914 15.578 4.922 1 95.19 112 GLU A C 1
ATOM 931 O O . GLU A 1 112 ? -8.508 16.484 4.184 1 95.19 112 GLU A O 1
ATOM 936 N N . ILE A 1 113 ? -8.414 14.438 4.969 1 95.25 113 ILE A N 1
ATOM 937 C CA . ILE A 1 113 ? -7.43 13.992 3.988 1 95.25 113 ILE A CA 1
ATOM 938 C C . ILE A 1 113 ? -7.969 12.789 3.217 1 95.25 113 ILE A C 1
ATOM 940 O O . ILE A 1 113 ? -8.453 11.828 3.818 1 95.25 113 ILE A O 1
ATOM 944 N N . VAL A 1 114 ? -7.879 12.938 1.925 1 90.75 114 VAL A N 1
ATOM 945 C CA . VAL A 1 114 ? -8.383 11.859 1.072 1 90.75 114 VAL A CA 1
ATOM 946 C C . VAL A 1 114 ? -7.207 11.055 0.516 1 90.75 114 VAL A C 1
ATOM 948 O O . VAL A 1 114 ? -6.379 11.586 -0.224 1 90.75 114 VAL A O 1
ATOM 951 N N . ILE A 1 115 ? -7.09 9.836 0.953 1 87.69 115 ILE A N 1
ATOM 952 C CA . ILE A 1 115 ? -6.121 8.875 0.443 1 87.69 115 ILE A CA 1
ATOM 953 C C . ILE A 1 115 ? -6.84 7.617 -0.03 1 87.69 115 ILE A C 1
ATOM 955 O O . ILE A 1 115 ? -7.371 6.855 0.782 1 87.69 115 ILE A O 1
ATOM 959 N N . ASP A 1 116 ? -6.793 7.387 -1.279 1 78.5 116 ASP A N 1
ATOM 960 C CA . ASP A 1 116 ? -7.449 6.188 -1.796 1 78.5 116 ASP A CA 1
ATOM 961 C C . ASP A 1 116 ? -6.559 4.961 -1.642 1 78.5 116 ASP A C 1
ATOM 963 O O . ASP A 1 116 ? -5.355 5.023 -1.909 1 78.5 116 ASP A O 1
ATOM 967 N N . PRO A 1 117 ? -7.188 3.955 -1.088 1 73.62 117 PRO A N 1
ATOM 968 C CA . PRO A 1 117 ? -6.414 2.711 -1.068 1 73.62 117 PRO A CA 1
ATOM 969 C C . PRO A 1 117 ? -6.047 2.223 -2.467 1 73.62 117 PRO A C 1
ATOM 971 O O . PRO A 1 117 ? -6.816 2.406 -3.412 1 73.62 117 PRO A O 1
ATOM 974 N N . LYS A 1 118 ? -4.91 1.849 -2.662 1 67.75 118 LYS A N 1
ATOM 975 C CA . LYS A 1 118 ? -4.484 1.263 -3.932 1 67.75 118 LYS A CA 1
ATOM 976 C C . LYS A 1 118 ? -4.133 -0.213 -3.766 1 67.75 118 LYS A C 1
ATOM 978 O O . LYS A 1 118 ? -3.711 -0.639 -2.689 1 67.75 118 LYS A O 1
ATOM 983 N N . MET A 1 119 ? -4.617 -0.887 -4.832 1 59.91 119 MET A N 1
ATOM 984 C CA . MET A 1 119 ? -4.18 -2.279 -4.852 1 59.91 119 MET A CA 1
ATOM 985 C C . MET A 1 119 ? -2.66 -2.371 -4.949 1 59.91 119 MET A C 1
ATOM 987 O O . MET A 1 119 ? -2.064 -1.874 -5.906 1 59.91 119 MET A O 1
ATOM 991 N N . ALA A 1 120 ? -2.078 -2.463 -3.76 1 58.56 120 ALA A N 1
ATOM 992 C CA . ALA A 1 120 ? -0.621 -2.535 -3.797 1 58.56 120 ALA A CA 1
ATOM 993 C C . ALA A 1 120 ? -0.15 -3.963 -4.059 1 58.56 120 ALA A C 1
ATOM 995 O O . ALA A 1 120 ? -0.718 -4.918 -3.525 1 58.56 120 ALA A O 1
ATOM 996 N N . PHE A 1 121 ? 0.468 -4.168 -5.227 1 60.84 121 PHE A N 1
ATOM 997 C CA . PHE A 1 121 ? 1.206 -5.406 -5.434 1 60.84 121 PHE A CA 1
ATOM 998 C C . PHE A 1 121 ? 2.482 -5.426 -4.602 1 60.84 121 PHE A C 1
ATOM 1000 O O . PHE A 1 121 ? 3.531 -5.875 -5.074 1 60.84 121 PHE A O 1
ATOM 1007 N N . GLY A 1 122 ? 2.26 -4.941 -3.273 1 55.78 122 GLY A N 1
ATOM 1008 C CA . GLY A 1 122 ? 3.443 -4.812 -2.441 1 55.78 122 GLY A CA 1
ATOM 1009 C C . GLY A 1 122 ? 4.371 -3.695 -2.891 1 55.78 122 GLY A C 1
ATOM 1010 O O . GLY A 1 122 ? 3.916 -2.592 -3.195 1 55.78 122 GLY A O 1
ATOM 1011 N N . THR A 1 123 ? 5.629 -3.887 -2.668 1 50.19 123 THR A N 1
ATOM 1012 C CA . THR A 1 123 ? 6.652 -2.924 -3.064 1 50.19 123 THR A CA 1
ATOM 1013 C C . THR A 1 123 ? 6.973 -3.057 -4.551 1 50.19 123 THR A C 1
ATOM 1015 O O . THR A 1 123 ? 7.816 -2.328 -5.074 1 50.19 123 THR A O 1
ATOM 1018 N N . GLY A 1 124 ? 6.199 -3.939 -5.141 1 57.81 124 GLY A N 1
ATOM 1019 C CA . GLY A 1 124 ? 6.52 -4.152 -6.543 1 57.81 124 GLY A CA 1
ATOM 1020 C C . GLY A 1 124 ? 5.668 -3.322 -7.48 1 57.81 124 GLY A C 1
ATOM 1021 O O . GLY A 1 124 ? 4.766 -2.605 -7.039 1 57.81 124 GLY A O 1
ATOM 1022 N N . HIS A 1 125 ? 6.195 -3.369 -8.68 1 70.31 125 HIS A N 1
ATOM 1023 C CA . HIS A 1 125 ? 5.531 -2.682 -9.781 1 70.31 125 HIS A CA 1
ATOM 1024 C C . HIS A 1 125 ? 4.605 -3.625 -10.539 1 70.31 125 HIS A C 1
ATOM 1026 O O . HIS A 1 125 ? 4.844 -4.836 -10.578 1 70.31 125 HIS A O 1
ATOM 1032 N N . HIS A 1 126 ? 3.578 -3.033 -11.031 1 81.62 126 HIS A N 1
ATOM 1033 C CA . HIS A 1 126 ? 2.609 -3.775 -11.836 1 81.62 126 HIS A CA 1
ATOM 1034 C C . HIS A 1 126 ? 3.303 -4.586 -12.922 1 81.62 126 HIS A C 1
ATOM 1036 O O . HIS A 1 126 ? 2.975 -5.758 -13.133 1 81.62 126 HIS A O 1
ATOM 1042 N N . GLU A 1 127 ? 4.305 -4.02 -13.562 1 89.38 127 GLU A N 1
ATOM 1043 C CA . GLU A 1 127 ? 4.988 -4.672 -14.68 1 89.38 127 GLU A CA 1
ATOM 1044 C C . GLU A 1 127 ? 5.727 -5.926 -14.219 1 89.38 127 GLU A C 1
ATOM 1046 O O . GLU A 1 127 ? 5.582 -6.992 -14.812 1 89.38 127 GLU A O 1
ATOM 1051 N N . THR A 1 128 ? 6.465 -5.836 -13.148 1 93.75 128 THR A N 1
ATOM 1052 C CA . THR A 1 128 ? 7.289 -6.949 -12.688 1 93.75 128 THR A CA 1
ATOM 1053 C C . THR A 1 128 ? 6.418 -8.062 -12.109 1 93.75 128 THR A C 1
ATOM 1055 O O . THR A 1 128 ? 6.68 -9.242 -12.352 1 93.75 128 THR A O 1
ATOM 1058 N N . THR A 1 129 ? 5.398 -7.672 -11.375 1 93.56 129 THR A N 1
ATOM 1059 C CA . THR A 1 129 ? 4.5 -8.68 -10.82 1 93.56 129 THR A CA 1
ATOM 1060 C C . THR A 1 129 ? 3.787 -9.445 -11.93 1 93.56 129 THR A C 1
ATOM 1062 O O . THR A 1 129 ? 3.674 -10.672 -11.867 1 93.56 129 THR A O 1
ATOM 1065 N N . THR A 1 130 ? 3.377 -8.703 -12.922 1 93.81 130 THR A N 1
ATOM 1066 C CA . THR A 1 130 ? 2.697 -9.32 -14.062 1 93.81 130 THR A CA 1
ATOM 1067 C C . THR A 1 130 ? 3.605 -10.328 -14.75 1 93.81 130 THR A C 1
ATOM 1069 O O . THR A 1 130 ? 3.189 -11.453 -15.031 1 93.81 130 THR A O 1
ATOM 1072 N N . MET A 1 131 ? 4.797 -9.922 -15.016 1 96.88 131 MET A N 1
ATOM 1073 C CA . MET A 1 131 ? 5.723 -10.805 -15.711 1 96.88 131 MET A CA 1
ATOM 1074 C C . MET A 1 131 ? 6.051 -12.031 -14.859 1 96.88 131 MET A C 1
ATOM 1076 O O . MET A 1 131 ? 6.156 -13.141 -15.383 1 96.88 131 MET A O 1
ATOM 1080 N N . MET A 1 132 ? 6.188 -11.844 -13.586 1 97.75 132 MET A N 1
ATOM 1081 C CA . MET A 1 132 ? 6.461 -12.961 -12.688 1 97.75 132 MET A CA 1
ATOM 1082 C C . MET A 1 132 ? 5.301 -13.953 -12.68 1 97.75 132 MET A C 1
ATOM 1084 O O . MET A 1 132 ? 5.516 -15.164 -12.703 1 97.75 132 MET A O 1
ATOM 1088 N N . MET A 1 133 ? 4.16 -13.438 -12.648 1 97.12 133 MET A N 1
ATOM 1089 C CA . MET A 1 133 ? 2.986 -14.297 -12.664 1 97.12 133 MET A CA 1
ATOM 1090 C C . MET A 1 133 ? 2.904 -15.078 -13.977 1 97.12 133 MET A C 1
ATOM 1092 O O . MET A 1 133 ? 2.543 -16.25 -13.977 1 97.12 133 MET A O 1
ATOM 1096 N N . SER A 1 134 ? 3.213 -14.414 -15.023 1 97.88 134 SER A N 1
ATOM 1097 C CA . SER A 1 134 ? 3.248 -15.094 -16.312 1 97.88 134 SER A CA 1
ATOM 1098 C C . SER A 1 134 ? 4.234 -16.25 -16.312 1 97.88 134 SER A C 1
ATOM 1100 O O . SER A 1 134 ? 3.932 -17.344 -16.812 1 97.88 134 SER A O 1
ATOM 1102 N N . HIS A 1 135 ? 5.398 -16.031 -15.781 1 98.56 135 HIS A N 1
ATOM 1103 C CA . HIS A 1 135 ? 6.379 -17.094 -15.656 1 98.56 135 HIS A CA 1
ATOM 1104 C C . HIS A 1 135 ? 5.828 -18.25 -14.828 1 98.56 135 HIS A C 1
ATOM 1106 O O . HIS A 1 135 ? 6.023 -19.422 -15.18 1 98.56 135 HIS A O 1
ATOM 1112 N N . ILE A 1 136 ? 5.191 -17.938 -13.734 1 98.5 136 ILE A N 1
ATOM 1113 C CA . ILE A 1 136 ? 4.629 -18.969 -12.859 1 98.5 136 ILE A CA 1
ATOM 1114 C C . ILE A 1 136 ? 3.619 -19.797 -13.633 1 98.5 136 ILE A C 1
ATOM 1116 O O . ILE A 1 136 ? 3.625 -21.031 -13.539 1 98.5 136 ILE A O 1
ATOM 1120 N N . LEU A 1 137 ? 2.814 -19.141 -14.43 1 97.56 137 LEU A N 1
ATOM 1121 C CA . LEU A 1 137 ? 1.777 -19.812 -15.203 1 97.56 137 LEU A CA 1
ATOM 1122 C C . LEU A 1 137 ? 2.391 -20.75 -16.234 1 97.56 137 LEU A C 1
ATOM 1124 O O . LEU A 1 137 ? 1.796 -21.781 -16.578 1 97.56 137 LEU A O 1
ATOM 1128 N N . GLU A 1 138 ? 3.5 -20.391 -16.688 1 97.56 138 GLU A N 1
ATOM 1129 C CA . GLU A 1 138 ? 4.168 -21.188 -17.719 1 97.56 138 GLU A CA 1
ATOM 1130 C C . GLU A 1 138 ? 5.016 -22.297 -17.094 1 97.56 138 GLU A C 1
ATOM 1132 O O . GLU A 1 138 ? 5.426 -23.234 -17.781 1 97.56 138 GLU A O 1
ATOM 1137 N N . ALA A 1 139 ? 5.168 -22.172 -15.805 1 96.94 139 ALA A N 1
ATOM 1138 C CA . ALA A 1 139 ? 6.02 -23.141 -15.109 1 96.94 139 ALA A CA 1
ATOM 1139 C C . ALA A 1 139 ? 5.203 -24.312 -14.578 1 96.94 139 ALA A C 1
ATOM 1141 O O . ALA A 1 139 ? 3.988 -24.203 -14.391 1 96.94 139 ALA A O 1
ATOM 1142 N N . ASP A 1 140 ? 5.738 -25.453 -14.5 1 94.5 140 ASP A N 1
ATOM 1143 C CA . ASP A 1 140 ? 5.117 -26.562 -13.789 1 94.5 140 ASP A CA 1
ATOM 1144 C C . ASP A 1 140 ? 5.531 -26.578 -12.32 1 94.5 140 ASP A C 1
ATOM 1146 O O . ASP A 1 140 ? 6.574 -27.141 -11.969 1 94.5 140 ASP A O 1
ATOM 1150 N N . LEU A 1 141 ? 4.613 -26.047 -11.461 1 97.88 141 LEU A N 1
ATOM 1151 C CA . LEU A 1 141 ? 4.957 -25.953 -10.047 1 97.88 141 LEU A CA 1
ATOM 1152 C C . LEU A 1 141 ? 4.227 -27.016 -9.242 1 97.88 141 LEU A C 1
ATOM 1154 O O . LEU A 1 141 ? 4.324 -27.047 -8.008 1 97.88 141 LEU A O 1
ATOM 1158 N N . ALA A 1 142 ? 3.508 -27.875 -9.93 1 97.94 142 ALA A N 1
ATOM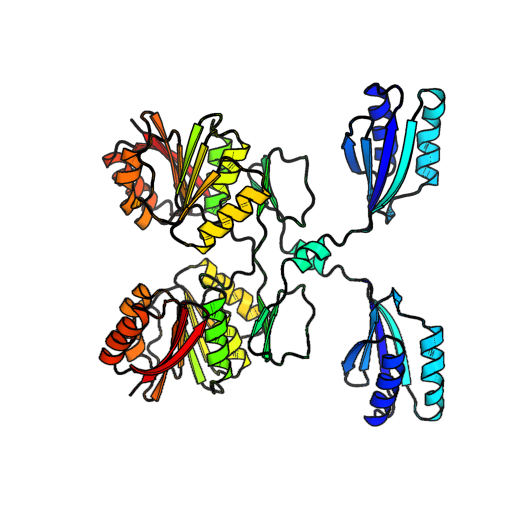 1159 C CA . ALA A 1 142 ? 2.768 -28.922 -9.219 1 97.94 142 ALA A CA 1
ATOM 1160 C C . ALA A 1 142 ? 3.697 -29.766 -8.344 1 97.94 142 ALA A C 1
ATOM 1162 O O . ALA A 1 142 ? 4.68 -30.328 -8.844 1 97.94 142 ALA A O 1
ATOM 1163 N N . GLY A 1 143 ? 3.393 -29.766 -7.09 1 98.31 143 GLY A N 1
ATOM 1164 C CA . GLY A 1 143 ? 4.141 -30.594 -6.16 1 98.31 143 GLY A CA 1
ATOM 1165 C C . GLY A 1 143 ? 5.492 -30.016 -5.793 1 98.31 143 GLY A C 1
ATOM 1166 O O . GLY A 1 143 ? 6.277 -30.656 -5.09 1 98.31 143 GLY A O 1
ATOM 1167 N N . LYS A 1 144 ? 5.773 -28.844 -6.16 1 98.44 144 LYS A N 1
ATOM 1168 C CA . LYS A 1 144 ? 7.102 -28.266 -5.977 1 98.44 144 LYS A CA 1
ATOM 1169 C C . LYS A 1 144 ? 7.195 -27.516 -4.656 1 98.44 144 LYS A C 1
ATOM 1171 O O . LYS A 1 144 ? 6.18 -27.094 -4.098 1 98.44 144 LYS A O 1
ATOM 1176 N N . TYR A 1 145 ? 8.422 -27.422 -4.129 1 98.81 145 TYR A N 1
ATOM 1177 C CA . TYR A 1 145 ? 8.766 -26.578 -2.998 1 98.81 145 TYR A CA 1
ATOM 1178 C C . TYR A 1 145 ? 9.273 -25.219 -3.473 1 98.81 145 TYR A C 1
ATOM 1180 O O . TYR A 1 145 ? 10.297 -25.125 -4.156 1 98.81 145 TYR A O 1
ATOM 1188 N N . VAL A 1 146 ? 8.539 -24.141 -3.072 1 98.88 146 VAL A N 1
ATOM 1189 C CA . VAL A 1 146 ? 8.766 -22.828 -3.688 1 98.88 146 VAL A CA 1
ATOM 1190 C C . VAL A 1 146 ? 9.141 -21.812 -2.613 1 98.88 146 VAL A C 1
ATOM 1192 O O . VAL A 1 146 ? 8.555 -21.797 -1.526 1 98.88 146 VAL A O 1
ATOM 1195 N N . LEU A 1 147 ? 10.188 -21 -2.896 1 98.88 147 LEU A N 1
ATOM 1196 C CA . LEU A 1 147 ? 10.531 -19.844 -2.088 1 98.88 147 LEU A CA 1
ATOM 1197 C C . LEU A 1 147 ? 10.109 -18.547 -2.781 1 98.88 147 LEU A C 1
ATOM 1199 O O . LEU A 1 147 ? 10.445 -18.328 -3.945 1 98.88 147 LEU A O 1
ATOM 1203 N N . ASP A 1 148 ? 9.297 -17.75 -2.131 1 98.56 148 ASP A N 1
ATOM 1204 C CA . ASP A 1 148 ? 8.977 -16.391 -2.555 1 98.56 148 ASP A CA 1
ATOM 1205 C C . ASP A 1 148 ? 9.688 -15.367 -1.685 1 98.56 148 ASP A C 1
ATOM 1207 O O . ASP A 1 148 ? 9.227 -15.047 -0.588 1 98.56 148 ASP A O 1
ATOM 1211 N N . MET A 1 149 ? 10.805 -14.82 -2.186 1 97.81 149 MET A N 1
ATOM 1212 C CA . MET A 1 149 ? 11.609 -13.844 -1.455 1 97.81 149 MET A CA 1
ATOM 1213 C C . MET A 1 149 ? 11.156 -12.422 -1.754 1 97.81 149 MET A C 1
ATOM 1215 O O . MET A 1 149 ? 11.016 -12.039 -2.918 1 97.81 149 MET A O 1
ATOM 1219 N N . GLY A 1 150 ? 11.062 -11.672 -0.706 1 94.69 150 GLY A N 1
ATOM 1220 C CA . GLY A 1 150 ? 10.398 -10.391 -0.915 1 94.69 150 GLY A CA 1
ATOM 1221 C C . GLY A 1 150 ? 8.953 -10.531 -1.332 1 94.69 150 GLY A C 1
ATOM 1222 O O . GLY A 1 150 ? 8.539 -9.992 -2.363 1 94.69 150 GLY A O 1
ATOM 1223 N N . CYS A 1 151 ? 8.125 -11.109 -0.454 1 94.62 151 CYS A N 1
ATOM 1224 C CA . CYS A 1 151 ? 6.844 -11.641 -0.899 1 94.62 151 CYS A CA 1
ATOM 1225 C C . CYS A 1 151 ? 5.793 -10.539 -0.979 1 94.62 151 CYS A C 1
ATOM 1227 O O . CYS A 1 151 ? 4.746 -10.719 -1.603 1 94.62 151 CYS A O 1
ATOM 1229 N N . GLY A 1 152 ? 6.051 -9.383 -0.307 1 89.12 152 GLY A N 1
ATOM 1230 C CA . GLY A 1 152 ? 5.105 -8.281 -0.399 1 89.12 152 GLY A CA 1
ATOM 1231 C C . GLY A 1 152 ? 3.721 -8.648 0.107 1 89.12 152 GLY A C 1
ATOM 1232 O O . GLY A 1 152 ? 3.564 -9.062 1.256 1 89.12 152 GLY A O 1
ATOM 1233 N N . THR A 1 153 ? 2.746 -8.625 -0.792 1 88.56 153 THR A N 1
ATOM 1234 C CA . THR A 1 153 ? 1.377 -8.969 -0.422 1 88.56 153 THR A CA 1
ATOM 1235 C C . THR A 1 153 ? 1.185 -10.477 -0.409 1 88.56 153 THR A C 1
ATOM 1237 O O . THR A 1 153 ? 0.134 -10.977 0.005 1 88.56 153 THR A O 1
ATOM 1240 N N . GLY A 1 154 ? 2.098 -11.18 -0.841 1 95.25 154 GLY A N 1
ATOM 1241 C CA . GLY A 1 154 ? 2.016 -12.625 -0.948 1 95.25 154 GLY A CA 1
ATOM 1242 C C . GLY A 1 154 ? 1.443 -13.094 -2.271 1 95.25 154 GLY A C 1
ATOM 1243 O O . GLY A 1 154 ? 1.19 -14.289 -2.457 1 95.25 154 GLY A O 1
ATOM 1244 N N . ILE A 1 155 ? 1.345 -12.18 -3.221 1 95.5 155 ILE A N 1
ATOM 1245 C CA . ILE A 1 155 ? 0.586 -12.445 -4.438 1 95.5 155 ILE A CA 1
ATOM 1246 C C . ILE A 1 155 ? 1.254 -13.57 -5.23 1 95.5 155 ILE A C 1
ATOM 1248 O O . ILE A 1 155 ? 0.576 -14.461 -5.75 1 95.5 155 ILE A O 1
ATOM 1252 N N . LEU A 1 156 ? 2.535 -13.602 -5.324 1 97.69 156 LEU A N 1
ATOM 1253 C CA . LEU A 1 156 ? 3.221 -14.633 -6.086 1 97.69 156 LEU A CA 1
ATOM 1254 C C . LEU A 1 156 ? 3.172 -15.969 -5.355 1 97.69 156 LEU A C 1
ATOM 1256 O O . LEU A 1 156 ? 2.992 -17.016 -5.98 1 97.69 156 LEU A O 1
ATOM 1260 N N . ALA A 1 157 ? 3.338 -15.938 -4.043 1 98.44 157 ALA A N 1
ATOM 1261 C CA . ALA A 1 157 ? 3.217 -17.156 -3.23 1 98.44 157 ALA A CA 1
ATOM 1262 C C . ALA A 1 157 ? 1.83 -17.766 -3.371 1 98.44 157 ALA A C 1
ATOM 1264 O O . ALA A 1 157 ? 1.698 -18.984 -3.527 1 98.44 157 ALA A O 1
ATOM 1265 N N . ILE A 1 158 ? 0.861 -16.953 -3.348 1 98.12 158 ILE A N 1
ATOM 1266 C CA . ILE A 1 158 ? -0.524 -17.391 -3.438 1 98.12 158 ILE A CA 1
ATOM 1267 C C . ILE A 1 158 ? -0.775 -18.016 -4.809 1 98.12 158 ILE A C 1
ATOM 1269 O O . ILE A 1 158 ? -1.41 -19.078 -4.91 1 98.12 158 ILE A O 1
ATOM 1273 N N . LEU A 1 159 ? -0.282 -17.359 -5.848 1 98.12 159 LEU A N 1
ATOM 1274 C CA . LEU A 1 159 ? -0.44 -17.953 -7.172 1 98.12 159 LEU A CA 1
ATOM 1275 C C . LEU A 1 159 ? 0.262 -19.297 -7.254 1 98.12 159 LEU A C 1
ATOM 1277 O O . LEU A 1 159 ? -0.282 -20.25 -7.816 1 98.12 159 LEU A O 1
ATOM 1281 N N . ALA A 1 160 ? 1.448 -19.359 -6.73 1 98.81 160 ALA A N 1
ATOM 1282 C CA . ALA A 1 160 ? 2.168 -20.625 -6.715 1 98.81 160 ALA A CA 1
ATOM 1283 C C . ALA A 1 160 ? 1.339 -21.719 -6.043 1 98.81 160 ALA A C 1
ATOM 1285 O O . ALA A 1 160 ? 1.301 -22.859 -6.512 1 98.81 160 ALA A O 1
ATOM 1286 N N . SER A 1 161 ? 0.725 -21.359 -4.949 1 98.69 161 SER A N 1
ATOM 1287 C CA . SER A 1 161 ? -0.153 -22.297 -4.254 1 98.69 161 SER A CA 1
ATOM 1288 C C . SER A 1 161 ? -1.293 -22.75 -5.156 1 98.69 161 SER A C 1
ATOM 1290 O O . SER A 1 161 ? -1.551 -23.953 -5.277 1 98.69 161 SER A O 1
ATOM 1292 N N . LYS A 1 162 ? -1.891 -21.891 -5.832 1 98 162 LYS A N 1
ATOM 1293 C CA . LYS A 1 162 ? -3.072 -22.172 -6.641 1 98 162 LYS A CA 1
ATOM 1294 C C . LYS A 1 162 ? -2.719 -23.047 -7.848 1 98 162 LYS A C 1
ATOM 1296 O O . LYS A 1 162 ? -3.553 -23.812 -8.328 1 98 162 LYS A O 1
ATOM 1301 N N . VAL A 1 163 ? -1.533 -22.875 -8.305 1 98.06 163 VAL A N 1
ATOM 1302 C CA . VAL A 1 163 ? -1.163 -23.641 -9.484 1 98.06 163 VAL A CA 1
ATOM 1303 C C . VAL A 1 163 ? -0.589 -24.984 -9.062 1 98.06 163 VAL A C 1
ATOM 1305 O O . VAL A 1 163 ? -0.146 -25.781 -9.906 1 98.06 163 VAL A O 1
ATOM 1308 N N . GLY A 1 164 ? -0.454 -25.234 -7.793 1 98 164 GLY A N 1
ATOM 1309 C CA . GLY A 1 164 ? -0.269 -26.625 -7.406 1 98 164 GLY A CA 1
ATOM 1310 C C . GLY A 1 164 ? 0.999 -26.859 -6.605 1 98 164 GLY A C 1
ATOM 1311 O O . GLY A 1 164 ? 1.336 -28 -6.285 1 98 164 GLY A O 1
ATOM 1312 N N . ALA A 1 165 ? 1.735 -25.891 -6.273 1 98.69 165 ALA A N 1
ATOM 1313 C CA . ALA A 1 165 ? 2.908 -26.078 -5.426 1 98.69 165 ALA A CA 1
ATOM 1314 C C . ALA A 1 165 ? 2.533 -26.797 -4.129 1 98.69 165 ALA A C 1
ATOM 1316 O O . ALA A 1 165 ? 1.434 -26.609 -3.602 1 98.69 165 ALA A O 1
ATOM 1317 N N . SER A 1 166 ? 3.434 -27.578 -3.654 1 98 166 SER A N 1
ATOM 1318 C CA . SER A 1 166 ? 3.145 -28.359 -2.453 1 98 166 SER A CA 1
ATOM 1319 C C . SER A 1 166 ? 3.371 -27.531 -1.191 1 98 166 SER A C 1
ATOM 1321 O O . SER A 1 166 ? 2.559 -27.578 -0.265 1 98 166 SER A O 1
ATOM 1323 N N . GLU A 1 167 ? 4.5 -26.906 -1.121 1 98.25 167 GLU A N 1
ATOM 1324 C CA . GLU A 1 167 ? 4.887 -26.062 0.011 1 98.25 167 GLU A CA 1
ATOM 1325 C C . GLU A 1 167 ? 5.539 -24.766 -0.459 1 98.25 167 GLU A C 1
ATOM 1327 O O . GLU A 1 167 ? 6.328 -24.781 -1.404 1 98.25 167 GLU A O 1
ATOM 1332 N N . ILE A 1 168 ? 5.172 -23.719 0.21 1 98.81 168 ILE A N 1
ATOM 1333 C CA . ILE A 1 168 ? 5.691 -22.406 -0.167 1 98.81 168 ILE A CA 1
ATOM 1334 C C . ILE A 1 168 ? 6.18 -21.672 1.076 1 98.81 168 ILE A C 1
ATOM 1336 O O . ILE A 1 168 ? 5.484 -21.625 2.094 1 98.81 168 ILE A O 1
ATOM 1340 N N . VAL A 1 169 ? 7.402 -21.188 1.025 1 98.81 169 VAL A N 1
ATOM 1341 C CA . VAL A 1 169 ? 7.926 -20.266 2.025 1 98.81 169 VAL A CA 1
ATOM 1342 C C . VAL A 1 169 ? 7.953 -18.844 1.457 1 98.81 169 VAL A C 1
ATOM 1344 O O . VAL A 1 169 ? 8.547 -18.609 0.402 1 98.81 169 VAL A O 1
ATOM 1347 N N . ALA A 1 170 ? 7.238 -17.969 2.094 1 98.56 170 ALA A N 1
ATOM 1348 C CA . ALA A 1 170 ? 7.199 -16.562 1.687 1 98.56 170 ALA A CA 1
ATOM 1349 C C . ALA A 1 170 ? 7.859 -15.672 2.732 1 98.56 170 ALA A C 1
ATOM 1351 O O . ALA A 1 170 ? 7.441 -15.648 3.893 1 98.56 170 ALA A O 1
ATOM 1352 N N . ILE A 1 171 ? 8.898 -14.922 2.301 1 97.88 171 ILE A N 1
ATOM 1353 C CA . ILE A 1 171 ? 9.688 -14.156 3.26 1 97.88 171 ILE A CA 1
ATOM 1354 C C . ILE A 1 171 ? 9.703 -12.688 2.855 1 97.88 171 ILE A C 1
ATOM 1356 O O . ILE A 1 171 ? 9.859 -12.359 1.675 1 97.88 171 ILE A O 1
ATOM 1360 N N . ASP A 1 172 ? 9.461 -11.844 3.803 1 92.88 172 ASP A N 1
ATOM 1361 C CA . ASP A 1 172 ? 9.656 -10.406 3.621 1 92.88 172 ASP A CA 1
ATOM 1362 C C . ASP A 1 172 ? 10.25 -9.773 4.875 1 92.88 172 ASP A C 1
ATOM 1364 O O . ASP A 1 172 ? 9.914 -10.164 5.996 1 92.88 172 ASP A O 1
ATOM 1368 N N . TYR A 1 173 ? 11.117 -8.859 4.574 1 87.06 173 TYR A N 1
ATOM 1369 C CA . TYR A 1 173 ? 11.758 -8.156 5.688 1 87.06 173 TYR A CA 1
ATOM 1370 C C . TYR A 1 173 ? 10.766 -7.23 6.387 1 87.06 173 TYR A C 1
ATOM 1372 O O . TYR A 1 173 ? 10.883 -6.98 7.59 1 87.06 173 TYR A O 1
ATOM 1380 N N . ASP A 1 174 ? 9.828 -6.684 5.66 1 78.81 174 ASP A N 1
ATOM 1381 C CA . ASP A 1 174 ? 8.852 -5.723 6.16 1 78.81 174 ASP A CA 1
ATOM 1382 C C . ASP A 1 174 ? 7.742 -6.426 6.941 1 78.81 174 ASP A C 1
ATOM 1384 O O . ASP A 1 174 ? 6.992 -7.23 6.383 1 78.81 174 ASP A O 1
ATOM 1388 N N . PRO A 1 175 ? 7.531 -6.117 8.219 1 80.12 175 PRO A N 1
ATOM 1389 C CA . PRO A 1 175 ? 6.473 -6.727 9.023 1 80.12 175 PRO A CA 1
ATOM 1390 C C . PRO A 1 175 ? 5.086 -6.535 8.414 1 80.12 175 PRO A C 1
ATOM 1392 O O . PRO A 1 175 ? 4.219 -7.402 8.555 1 80.12 175 PRO A O 1
ATOM 1395 N N . LEU A 1 176 ? 4.855 -5.395 7.777 1 74.44 176 LEU A N 1
ATOM 1396 C CA . LEU A 1 176 ? 3.561 -5.156 7.148 1 74.44 176 LEU A CA 1
ATOM 1397 C C . LEU A 1 176 ? 3.309 -6.16 6.027 1 74.44 176 LEU A C 1
ATOM 1399 O O . LEU A 1 176 ? 2.186 -6.641 5.863 1 74.44 176 LEU A O 1
ATOM 1403 N N . SER A 1 177 ? 4.344 -6.359 5.254 1 85.62 177 SER A N 1
ATOM 1404 C CA . SER A 1 177 ? 4.238 -7.344 4.184 1 85.62 177 SER A CA 1
ATOM 1405 C C . SER A 1 177 ? 4.023 -8.75 4.742 1 85.62 177 SER A C 1
ATOM 1407 O O . SER A 1 177 ? 3.236 -9.523 4.203 1 85.62 177 SER A O 1
ATOM 1409 N N . TYR A 1 178 ? 4.758 -9.086 5.844 1 89 178 TYR A N 1
ATOM 1410 C CA . TYR A 1 178 ? 4.602 -10.352 6.543 1 89 178 TYR A CA 1
ATOM 1411 C C . TYR A 1 178 ? 3.156 -10.562 6.977 1 89 178 TYR A C 1
ATOM 1413 O O . TYR A 1 178 ? 2.557 -11.602 6.676 1 89 178 TYR A O 1
ATOM 1421 N N . GLU A 1 179 ? 2.586 -9.617 7.602 1 84.25 179 GLU A N 1
ATOM 1422 C CA . GLU A 1 179 ? 1.205 -9.695 8.07 1 84.25 179 GLU A CA 1
ATOM 1423 C C . GLU A 1 179 ? 0.229 -9.789 6.898 1 84.25 179 GLU A C 1
ATOM 1425 O O . GLU A 1 179 ? -0.759 -10.523 6.969 1 84.25 179 GLU A O 1
ATOM 1430 N N . SER A 1 180 ? 0.487 -8.961 5.844 1 86.56 180 SER A N 1
ATOM 1431 C CA . SER A 1 180 ? -0.35 -8.984 4.648 1 86.56 180 SER A CA 1
ATOM 1432 C C . SER A 1 180 ? -0.37 -10.367 4.016 1 86.56 180 SER A C 1
ATOM 1434 O O . SER A 1 180 ? -1.415 -10.828 3.553 1 86.56 180 SER A O 1
ATOM 1436 N N . THR A 1 181 ? 0.816 -10.984 3.973 1 93.88 181 THR A N 1
ATOM 1437 C CA . THR A 1 181 ? 0.917 -12.32 3.383 1 93.88 181 THR A CA 1
ATOM 1438 C C . THR A 1 181 ? 0.091 -13.328 4.176 1 93.88 181 THR A C 1
ATOM 1440 O O . THR A 1 181 ? -0.596 -14.172 3.598 1 93.88 181 THR A O 1
ATOM 1443 N N . ILE A 1 182 ? 0.137 -13.258 5.453 1 94.25 182 ILE A N 1
ATOM 1444 C CA . ILE A 1 182 ? -0.653 -14.133 6.305 1 94.25 182 ILE A CA 1
ATOM 1445 C C . ILE A 1 182 ? -2.141 -13.93 6.023 1 94.25 182 ILE A C 1
ATOM 1447 O O . ILE A 1 182 ? -2.873 -14.891 5.781 1 94.25 182 ILE A O 1
ATOM 1451 N N . GLU A 1 183 ? -2.543 -12.695 6.027 1 88.81 183 GLU A N 1
ATOM 1452 C CA . GLU A 1 183 ? -3.945 -12.352 5.816 1 88.81 183 GLU A CA 1
ATOM 1453 C C . GLU A 1 183 ? -4.414 -12.781 4.426 1 88.81 183 GLU A C 1
ATOM 1455 O O . GLU A 1 183 ? -5.477 -13.383 4.285 1 88.81 183 GLU A O 1
ATOM 1460 N N . ASN A 1 184 ? -3.604 -12.422 3.432 1 93 184 ASN A N 1
ATOM 1461 C CA . ASN A 1 184 ? -3.986 -12.711 2.053 1 93 184 ASN A CA 1
ATOM 1462 C C . ASN A 1 184 ? -3.984 -14.211 1.774 1 93 184 ASN A C 1
ATOM 1464 O O . ASN A 1 184 ? -4.797 -14.703 0.989 1 93 184 ASN A O 1
ATOM 1468 N N . SER A 1 185 ? -2.984 -14.922 2.383 1 96.69 185 SER A N 1
ATOM 1469 C CA . SER A 1 185 ? -2.982 -16.375 2.223 1 96.69 185 SER A CA 1
ATOM 1470 C C . SER A 1 185 ? -4.27 -16.984 2.764 1 96.69 185 SER A C 1
ATOM 1472 O O . SER A 1 185 ? -4.84 -17.891 2.146 1 96.69 185 SER A O 1
ATOM 1474 N N . LYS A 1 186 ? -4.699 -16.5 3.873 1 93.5 186 LYS A N 1
ATOM 1475 C CA . LYS A 1 186 ? -5.941 -16.984 4.473 1 93.5 186 LYS A CA 1
ATOM 1476 C C . LYS A 1 186 ? -7.137 -16.656 3.584 1 93.5 186 LYS A C 1
ATOM 1478 O O . LYS A 1 186 ? -7.988 -17.516 3.338 1 93.5 186 LYS A O 1
ATOM 1483 N N . LEU A 1 187 ? -7.18 -15.477 3.092 1 89.94 187 LEU A N 1
ATOM 1484 C CA . LEU A 1 187 ? -8.258 -15.008 2.232 1 89.94 187 LEU A CA 1
ATOM 1485 C C . LEU A 1 187 ? -8.367 -15.867 0.978 1 89.94 187 LEU A C 1
ATOM 1487 O O . LEU A 1 187 ? -9.461 -16.062 0.442 1 89.94 187 LEU A O 1
ATOM 1491 N N . ASN A 1 188 ? -7.293 -16.375 0.563 1 96.19 188 ASN A N 1
ATOM 1492 C CA . ASN A 1 188 ? -7.242 -17.141 -0.678 1 96.19 188 ASN A CA 1
ATOM 1493 C C . ASN A 1 188 ? -7.203 -18.641 -0.41 1 96.19 188 ASN A C 1
ATOM 1495 O O . ASN A 1 188 ? -6.977 -19.438 -1.325 1 96.19 188 ASN A O 1
ATOM 1499 N N . LYS A 1 189 ? -7.266 -19.047 0.812 1 94.81 189 LYS A N 1
ATOM 1500 C CA . LYS A 1 189 ? -7.23 -20.453 1.233 1 94.81 189 LYS A CA 1
ATOM 1501 C C . LYS A 1 189 ? -5.934 -21.125 0.797 1 94.81 189 LYS A C 1
ATOM 1503 O O . LYS A 1 189 ? -5.949 -22.266 0.345 1 94.81 189 LYS A O 1
ATOM 1508 N N . ALA A 1 190 ? -4.895 -20.359 0.772 1 97.75 190 ALA A N 1
ATOM 1509 C CA . ALA A 1 190 ? -3.562 -20.906 0.505 1 97.75 190 ALA A CA 1
ATOM 1510 C C . ALA A 1 190 ? -2.885 -21.359 1.795 1 97.75 190 ALA A C 1
ATOM 1512 O O . ALA A 1 190 ? -1.932 -20.719 2.258 1 97.75 190 ALA A O 1
ATOM 1513 N N . ASP A 1 191 ? -3.238 -22.469 2.248 1 95.88 191 ASP A N 1
ATOM 1514 C CA . ASP A 1 191 ? -2.838 -22.953 3.564 1 95.88 191 ASP A CA 1
ATOM 1515 C C . ASP A 1 191 ? -1.41 -23.5 3.539 1 95.88 191 ASP A C 1
ATOM 1517 O O . ASP A 1 191 ? -0.801 -23.703 4.59 1 95.88 191 ASP A O 1
ATOM 1521 N N . ASN A 1 192 ? -0.891 -23.688 2.398 1 98.31 192 ASN A N 1
ATOM 1522 C CA . ASN A 1 192 ? 0.448 -24.25 2.266 1 98.31 192 ASN A CA 1
ATOM 1523 C C . ASN A 1 192 ? 1.508 -23.156 2.158 1 98.31 192 ASN A C 1
ATOM 1525 O O . ASN A 1 192 ? 2.652 -23.438 1.79 1 98.31 192 ASN A O 1
ATOM 1529 N N . VAL A 1 193 ? 1.184 -21.922 2.43 1 98.62 193 VAL A N 1
ATOM 1530 C CA . VAL A 1 193 ? 2.121 -20.797 2.447 1 98.62 193 VAL A CA 1
ATOM 1531 C C . VAL A 1 193 ? 2.562 -20.516 3.881 1 98.62 193 VAL A C 1
ATOM 1533 O O . VAL A 1 193 ? 1.74 -20.188 4.738 1 98.62 193 VAL A O 1
ATOM 1536 N N . LEU A 1 194 ? 3.787 -20.688 4.117 1 98.44 194 LEU A N 1
ATOM 1537 C CA . LEU A 1 194 ? 4.395 -20.281 5.383 1 98.44 194 LEU A CA 1
ATOM 1538 C C . LEU A 1 194 ? 5.043 -18.906 5.262 1 98.44 194 LEU A C 1
ATOM 1540 O O . LEU A 1 194 ? 6.055 -18.75 4.574 1 98.44 194 LEU A O 1
ATOM 1544 N N . ALA A 1 195 ? 4.527 -17.984 5.977 1 97.62 195 ALA A N 1
ATOM 1545 C CA . ALA A 1 195 ? 5.098 -16.625 5.98 1 97.62 195 ALA A CA 1
ATOM 1546 C C . ALA A 1 195 ? 6.156 -16.484 7.07 1 97.62 195 ALA A C 1
ATOM 1548 O O . ALA A 1 195 ? 5.957 -16.938 8.203 1 97.62 195 ALA A O 1
ATOM 1549 N N . ILE A 1 196 ? 7.285 -15.906 6.699 1 97.12 196 ILE A N 1
ATOM 1550 C CA . ILE A 1 196 ? 8.352 -15.625 7.656 1 97.12 196 ILE A CA 1
ATOM 1551 C C . ILE A 1 196 ? 8.789 -14.172 7.527 1 97.12 196 ILE A C 1
ATOM 1553 O O . ILE A 1 196 ? 8.961 -13.664 6.418 1 97.12 196 ILE A O 1
ATOM 1557 N N . CYS A 1 197 ? 8.898 -13.508 8.633 1 93.38 197 CYS A N 1
ATOM 1558 C CA . CYS A 1 197 ? 9.406 -12.141 8.633 1 93.38 197 CYS A CA 1
ATOM 1559 C C . CYS A 1 197 ? 10.922 -12.125 8.773 1 93.38 197 CYS A C 1
ATOM 1561 O O . CYS A 1 197 ? 11.461 -12.594 9.781 1 93.38 197 CYS A O 1
ATOM 1563 N N . GLY A 1 198 ? 11.617 -11.641 7.73 1 93.25 198 GLY A N 1
ATOM 1564 C CA . GLY A 1 198 ? 13.07 -11.617 7.75 1 93.25 198 GLY A CA 1
ATOM 1565 C C . GLY A 1 198 ? 13.68 -11.445 6.371 1 93.25 198 GLY A C 1
ATOM 1566 O O . GLY A 1 198 ? 13.023 -10.953 5.453 1 93.25 198 GLY A O 1
ATOM 1567 N N . SER A 1 199 ? 14.961 -11.672 6.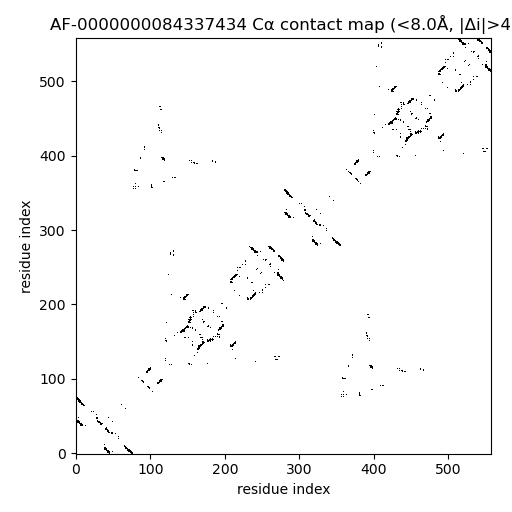344 1 94.38 199 SER A N 1
ATOM 1568 C CA . SER A 1 199 ? 15.734 -11.578 5.105 1 94.38 199 SER A CA 1
ATOM 1569 C C . SER A 1 199 ? 16.406 -12.906 4.77 1 94.38 199 SER A C 1
ATOM 1571 O O . SER A 1 199 ? 15.82 -13.977 4.988 1 94.38 199 SER A O 1
ATOM 1573 N N . LYS A 1 200 ? 17.516 -12.836 4.129 1 95.44 200 LYS A N 1
ATOM 1574 C CA . LYS A 1 200 ? 18.172 -14.039 3.645 1 95.44 200 LYS A CA 1
ATOM 1575 C C . LYS A 1 200 ? 18.562 -14.953 4.801 1 95.44 200 LYS A C 1
ATOM 1577 O O . LYS A 1 200 ? 18.688 -16.172 4.625 1 95.44 200 LYS A O 1
ATOM 1582 N N . ASP A 1 201 ? 18.719 -14.398 5.973 1 95.19 201 ASP A N 1
ATOM 1583 C CA . ASP A 1 201 ? 19.203 -15.164 7.109 1 95.19 201 ASP A CA 1
ATOM 1584 C C . ASP A 1 201 ? 18.141 -16.141 7.621 1 95.19 201 ASP A C 1
ATOM 1586 O O . ASP A 1 201 ? 18.469 -17.094 8.336 1 95.19 201 ASP A O 1
ATOM 1590 N N . VAL A 1 202 ? 16.891 -15.945 7.285 1 96.94 202 VAL A N 1
ATOM 1591 C CA . VAL A 1 202 ? 15.828 -16.797 7.824 1 96.94 202 VAL A CA 1
ATOM 1592 C C . VAL A 1 202 ? 15.375 -17.797 6.758 1 96.94 202 VAL A C 1
ATOM 1594 O O . VAL A 1 202 ? 14.453 -18.578 6.988 1 96.94 202 VAL A O 1
ATOM 1597 N N . ILE A 1 203 ? 16 -17.766 5.559 1 98 203 ILE A N 1
ATOM 1598 C CA . ILE A 1 203 ? 15.703 -18.781 4.547 1 98 203 ILE A CA 1
ATOM 1599 C C . ILE A 1 203 ? 16.031 -20.156 5.086 1 98 203 ILE A C 1
ATOM 1601 O O . ILE A 1 203 ? 17.172 -20.422 5.496 1 98 203 ILE A O 1
ATOM 1605 N N . PRO A 1 204 ? 15.102 -21.016 5.09 1 97 204 PRO A N 1
ATOM 1606 C CA . PRO A 1 204 ? 15.383 -22.359 5.59 1 97 204 PRO A CA 1
ATOM 1607 C C . PRO A 1 204 ? 16.484 -23.062 4.797 1 97 204 PRO A C 1
ATOM 1609 O O . PRO A 1 204 ? 16.594 -22.875 3.582 1 97 204 PRO A O 1
ATOM 1612 N N . ASP A 1 205 ? 17.234 -23.812 5.609 1 95.69 205 ASP A N 1
ATOM 1613 C CA . ASP A 1 205 ? 18.203 -24.672 4.941 1 95.69 205 ASP A CA 1
ATOM 1614 C C . ASP A 1 205 ? 17.516 -25.844 4.254 1 95.69 205 ASP A C 1
ATOM 1616 O O . ASP A 1 205 ? 17.578 -26.984 4.738 1 95.69 205 ASP A O 1
ATOM 1620 N N . ALA A 1 206 ? 16.828 -25.625 3.27 1 92.06 206 ALA A N 1
ATOM 1621 C CA . ALA A 1 206 ? 16.125 -26.594 2.428 1 92.06 206 ALA A CA 1
ATOM 1622 C C . ALA A 1 206 ? 16.484 -26.406 0.957 1 92.06 206 ALA A C 1
ATOM 1624 O O . ALA A 1 206 ? 17.234 -25.484 0.606 1 92.06 206 ALA A O 1
ATOM 1625 N N . HIS A 1 207 ? 16.109 -27.375 0.196 1 95.94 207 HIS A N 1
ATOM 1626 C CA . HIS A 1 207 ? 16.359 -27.281 -1.236 1 95.94 207 HIS A CA 1
ATOM 1627 C C . HIS A 1 207 ? 15.078 -27.016 -2.01 1 95.94 207 HIS A C 1
ATOM 1629 O O . HIS A 1 207 ? 14.25 -27.906 -2.178 1 95.94 207 HIS A O 1
ATOM 1635 N N . PHE A 1 208 ? 15 -25.859 -2.479 1 98.75 208 PHE A N 1
ATOM 1636 C CA . PHE A 1 208 ? 13.797 -25.422 -3.184 1 98.75 208 PHE A CA 1
ATOM 1637 C C . PHE A 1 208 ? 13.859 -25.844 -4.652 1 98.75 208 PHE A C 1
ATOM 1639 O O . PHE A 1 208 ? 14.93 -25.828 -5.262 1 98.75 208 PHE A O 1
ATOM 1646 N N . ASP A 1 209 ? 12.688 -26.234 -5.176 1 98.81 209 ASP A N 1
ATOM 1647 C CA . ASP A 1 209 ? 12.578 -26.5 -6.609 1 98.81 209 ASP A CA 1
ATOM 1648 C C . ASP A 1 209 ? 12.57 -25.203 -7.402 1 98.81 209 ASP A C 1
ATOM 1650 O O . ASP A 1 209 ? 13.07 -25.141 -8.523 1 98.81 209 ASP A O 1
ATOM 1654 N N . THR A 1 210 ? 11.984 -24.219 -6.832 1 98.88 210 THR A N 1
ATOM 1655 C CA . THR A 1 210 ? 11.789 -22.938 -7.504 1 98.88 210 THR A CA 1
ATOM 1656 C C . THR A 1 210 ? 11.922 -21.781 -6.516 1 98.88 210 THR A C 1
ATOM 1658 O O . THR A 1 210 ? 11.438 -21.859 -5.387 1 98.88 210 THR A O 1
ATOM 1661 N N . ILE A 1 211 ? 12.625 -20.703 -6.965 1 98.94 211 ILE A N 1
ATOM 1662 C CA . ILE A 1 211 ? 12.711 -19.469 -6.188 1 98.94 211 ILE A CA 1
ATOM 1663 C C . ILE A 1 211 ? 12.148 -18.312 -7 1 98.94 211 ILE A C 1
ATOM 1665 O O . ILE A 1 211 ? 12.445 -18.156 -8.188 1 98.94 211 ILE A O 1
ATOM 1669 N N . LEU A 1 212 ? 11.219 -17.562 -6.398 1 98.75 212 LEU A N 1
ATOM 1670 C CA . LEU A 1 212 ? 10.695 -16.297 -6.93 1 98.75 212 LEU A CA 1
ATOM 1671 C C . LEU A 1 212 ? 11.297 -15.109 -6.195 1 98.75 212 LEU A C 1
ATOM 1673 O O . LEU A 1 212 ? 11.164 -14.992 -4.973 1 98.75 212 LEU A O 1
ATOM 1677 N N . ALA A 1 213 ? 12 -14.273 -6.902 1 98.19 213 ALA A N 1
ATOM 1678 C CA . ALA A 1 213 ? 12.625 -13.109 -6.293 1 98.19 213 ALA A CA 1
ATOM 1679 C C . ALA A 1 213 ? 12.352 -11.844 -7.109 1 98.19 213 ALA A C 1
ATOM 1681 O O . ALA A 1 213 ? 13.141 -11.492 -7.992 1 98.19 213 ALA A O 1
ATOM 1682 N N . ASN A 1 214 ? 11.234 -11.18 -6.816 1 96.06 214 ASN A N 1
ATOM 1683 C CA . ASN A 1 214 ? 10.859 -9.914 -7.434 1 96.06 214 ASN A CA 1
ATOM 1684 C C . ASN A 1 214 ? 11.188 -8.727 -6.531 1 96.06 214 ASN A C 1
ATOM 1686 O O . ASN A 1 214 ? 10.297 -8.148 -5.902 1 96.06 214 ASN A O 1
ATOM 1690 N N . ILE A 1 215 ? 12.477 -8.422 -6.398 1 94.12 215 ILE A N 1
ATOM 1691 C CA . ILE A 1 215 ? 12.977 -7.402 -5.484 1 94.12 215 ILE A CA 1
ATOM 1692 C C . ILE A 1 215 ? 14.086 -6.602 -6.168 1 94.12 215 ILE A C 1
ATOM 1694 O O . ILE A 1 215 ? 14.539 -6.957 -7.258 1 94.12 215 ILE A O 1
ATOM 1698 N N . ASN A 1 216 ? 14.562 -5.566 -5.559 1 89.19 216 ASN A N 1
ATOM 1699 C CA . ASN A 1 216 ? 15.57 -4.652 -6.078 1 89.19 216 ASN A CA 1
ATOM 1700 C C . ASN A 1 216 ? 16.875 -5.383 -6.414 1 89.19 216 ASN A C 1
ATOM 1702 O O . ASN A 1 216 ? 17.266 -6.305 -5.703 1 89.19 216 ASN A O 1
ATOM 1706 N N . ARG A 1 217 ? 17.578 -4.887 -7.41 1 94.12 217 ARG A N 1
ATOM 1707 C CA . ARG A 1 217 ? 18.797 -5.496 -7.922 1 94.12 217 ARG A CA 1
ATOM 1708 C C . ARG A 1 217 ? 19.828 -5.652 -6.816 1 94.12 217 ARG A C 1
ATOM 1710 O O . ARG A 1 217 ? 20.469 -6.699 -6.699 1 94.12 217 ARG A O 1
ATOM 1717 N N . ASN A 1 218 ? 20.016 -4.598 -6.004 1 91.69 218 ASN A N 1
ATOM 1718 C CA . ASN A 1 218 ? 21.062 -4.637 -4.984 1 91.69 218 ASN A CA 1
ATOM 1719 C C . ASN A 1 218 ? 20.781 -5.711 -3.938 1 91.69 218 ASN A C 1
ATOM 1721 O O . ASN A 1 218 ? 21.703 -6.332 -3.412 1 91.69 218 ASN A O 1
ATOM 1725 N N . ILE A 1 219 ? 19.594 -5.902 -3.646 1 92.75 219 ILE A N 1
ATOM 1726 C CA . ILE A 1 219 ? 19.219 -6.949 -2.699 1 92.75 219 ILE A CA 1
ATOM 1727 C C . ILE A 1 219 ? 19.453 -8.32 -3.326 1 92.75 219 ILE A C 1
ATOM 1729 O O . ILE A 1 219 ? 19.938 -9.234 -2.668 1 92.75 219 ILE A O 1
ATOM 1733 N N . LEU A 1 220 ? 19.094 -8.484 -4.59 1 97.56 220 LEU A N 1
ATOM 1734 C CA . LEU A 1 220 ? 19.344 -9.734 -5.305 1 97.56 220 LEU A CA 1
ATOM 1735 C C . LEU A 1 220 ? 20.828 -10.102 -5.254 1 97.56 220 LEU A C 1
ATOM 1737 O O . LEU A 1 220 ? 21.172 -11.25 -4.965 1 97.56 220 LEU A O 1
ATOM 1741 N N . LEU A 1 221 ? 21.656 -9.07 -5.512 1 97.56 221 LEU A N 1
ATOM 1742 C CA . LEU A 1 221 ? 23.094 -9.312 -5.535 1 97.56 221 LEU A CA 1
ATOM 1743 C C . LEU A 1 221 ? 23.594 -9.742 -4.16 1 97.56 221 LEU A C 1
ATOM 1745 O O . LEU A 1 221 ? 24.406 -10.656 -4.055 1 97.56 221 LEU A O 1
ATOM 1749 N N . ASP A 1 222 ? 23.062 -9.117 -3.219 1 96.69 222 ASP A N 1
ATOM 1750 C CA . ASP A 1 222 ? 23.469 -9.406 -1.847 1 96.69 222 ASP A CA 1
ATOM 1751 C C . ASP A 1 222 ? 23.047 -10.82 -1.438 1 96.69 222 ASP A C 1
ATOM 1753 O O . ASP A 1 222 ? 23.734 -11.461 -0.64 1 96.69 222 ASP A O 1
ATOM 1757 N N . GLN A 1 223 ? 21.984 -11.328 -1.979 1 98.19 223 GLN A N 1
ATOM 1758 C CA . GLN A 1 223 ? 21.422 -12.586 -1.521 1 98.19 223 GLN A CA 1
ATOM 1759 C C . GLN A 1 223 ? 21.75 -13.727 -2.48 1 98.19 223 GLN A C 1
ATOM 1761 O O . GLN A 1 223 ? 21.406 -14.875 -2.223 1 98.19 223 GLN A O 1
ATOM 1766 N N . MET A 1 224 ? 22.453 -13.461 -3.494 1 98.75 224 MET A N 1
ATOM 1767 C CA . MET A 1 224 ? 22.641 -14.391 -4.602 1 98.75 224 MET A CA 1
ATOM 1768 C C . MET A 1 224 ? 23.281 -15.695 -4.125 1 98.75 224 MET A C 1
ATOM 1770 O O . MET A 1 224 ? 22.844 -16.781 -4.5 1 98.75 224 MET A O 1
ATOM 1774 N N . GLN A 1 225 ? 24.266 -15.516 -3.328 1 98.38 225 GLN A N 1
ATOM 1775 C CA . GLN A 1 225 ? 24.953 -16.703 -2.818 1 98.38 225 GLN A CA 1
ATOM 1776 C C . GLN A 1 225 ? 23.984 -17.625 -2.082 1 98.38 225 GLN A C 1
ATOM 1778 O O . GLN A 1 225 ? 24.016 -18.844 -2.262 1 98.38 225 GLN A O 1
ATOM 1783 N N . ARG A 1 226 ? 23.172 -17.062 -1.241 1 98.62 226 ARG A N 1
ATOM 1784 C CA . ARG A 1 226 ? 22.203 -17.828 -0.46 1 98.62 226 ARG A CA 1
ATOM 1785 C C . ARG A 1 226 ? 21.219 -18.562 -1.367 1 98.62 226 ARG A C 1
ATOM 1787 O O . ARG A 1 226 ? 20.859 -19.703 -1.11 1 98.62 226 ARG A O 1
ATOM 1794 N N . TYR A 1 227 ? 20.797 -17.906 -2.447 1 98.69 227 TYR A N 1
ATOM 1795 C CA . TYR A 1 227 ? 19.906 -18.547 -3.416 1 98.69 227 TYR A CA 1
ATOM 1796 C C . TYR A 1 227 ? 20.562 -19.781 -4.023 1 98.69 227 TYR A C 1
ATOM 1798 O O . TYR A 1 227 ? 19.922 -20.828 -4.141 1 98.69 227 TYR A O 1
ATOM 1806 N N . GLY A 1 228 ? 21.797 -19.594 -4.398 1 98.31 228 GLY A N 1
ATOM 1807 C CA . GLY A 1 228 ? 22.516 -20.734 -4.949 1 98.31 228 GLY A CA 1
ATOM 1808 C C . GLY A 1 228 ? 22.609 -21.906 -3.99 1 98.31 228 GLY A C 1
ATOM 1809 O O . GLY A 1 228 ? 22.578 -23.062 -4.41 1 98.31 228 GLY A O 1
ATOM 1810 N N . GLU A 1 229 ? 22.734 -21.594 -2.766 1 98.19 229 GLU A N 1
ATOM 1811 C CA . GLU A 1 229 ? 22.906 -22.625 -1.742 1 98.19 229 GLU A CA 1
ATOM 1812 C C . GLU A 1 229 ? 21.609 -23.406 -1.52 1 98.19 229 GLU A C 1
ATOM 1814 O O . GLU A 1 229 ? 21.641 -24.578 -1.169 1 98.19 229 GLU A O 1
ATOM 1819 N N . VAL A 1 230 ? 20.469 -22.797 -1.769 1 98.5 230 VAL A N 1
ATOM 1820 C CA . VAL A 1 230 ? 19.234 -23.422 -1.324 1 98.5 230 VAL A CA 1
ATOM 1821 C C . VAL A 1 230 ? 18.406 -23.859 -2.535 1 98.5 230 VAL A C 1
ATOM 1823 O O . VAL A 1 230 ? 17.328 -24.438 -2.385 1 98.5 230 VAL A O 1
ATOM 1826 N N . LEU A 1 231 ? 18.859 -23.562 -3.703 1 98.69 231 LEU A N 1
ATOM 1827 C CA . LEU A 1 231 ? 18.203 -24.031 -4.918 1 98.69 231 LEU A CA 1
ATOM 1828 C C . LEU A 1 231 ? 18.703 -25.406 -5.328 1 98.69 231 LEU A C 1
ATOM 1830 O O . LEU A 1 231 ? 19.906 -25.641 -5.367 1 98.69 231 LEU A O 1
ATOM 1834 N N . LYS A 1 232 ? 17.766 -26.328 -5.641 1 98.19 232 LYS A N 1
ATOM 1835 C CA . LYS A 1 232 ? 18.141 -27.672 -6.086 1 98.19 232 LYS A CA 1
ATOM 1836 C C . LYS A 1 232 ? 18.859 -27.625 -7.434 1 98.19 232 LYS A C 1
ATOM 1838 O O . LYS A 1 232 ? 18.609 -26.734 -8.242 1 98.19 232 LYS A O 1
ATOM 1843 N N . PRO A 1 233 ? 19.672 -28.688 -7.559 1 97.75 233 PRO A N 1
ATOM 1844 C CA . PRO A 1 233 ? 20.141 -28.844 -8.938 1 97.75 233 PRO A CA 1
ATOM 1845 C C . PRO A 1 233 ? 18.984 -28.938 -9.938 1 97.75 233 PRO A C 1
ATOM 1847 O O . PRO A 1 233 ? 17.984 -29.594 -9.656 1 97.75 233 PRO A O 1
ATOM 1850 N N . GLU A 1 234 ? 19.141 -28.219 -11.039 1 97.88 234 GLU A N 1
ATOM 1851 C CA . GLU A 1 234 ? 18.125 -28.141 -12.094 1 97.88 234 GLU A CA 1
ATOM 1852 C C . GLU A 1 234 ? 16.906 -27.344 -11.648 1 97.88 234 GLU A C 1
ATOM 1854 O O . GLU A 1 234 ? 15.906 -27.281 -12.352 1 97.88 234 GLU A O 1
ATOM 1859 N N . GLY A 1 235 ? 17.016 -26.797 -10.43 1 98.56 235 GLY A N 1
ATOM 1860 C CA . GLY A 1 235 ? 15.969 -25.906 -9.969 1 98.56 235 GLY A CA 1
ATOM 1861 C C . GLY A 1 235 ? 15.922 -24.594 -10.734 1 98.56 235 GLY A C 1
ATOM 1862 O O . GLY A 1 235 ? 16.875 -24.25 -11.438 1 98.56 235 GLY A O 1
ATOM 1863 N N . THR A 1 236 ? 14.82 -23.922 -10.625 1 98.81 236 THR A N 1
ATOM 1864 C CA . THR A 1 236 ? 14.609 -22.688 -11.383 1 98.81 236 THR A CA 1
ATOM 1865 C C . THR A 1 236 ? 14.453 -21.5 -10.453 1 98.81 236 THR A C 1
ATOM 1867 O O . THR A 1 236 ? 13.812 -21.609 -9.406 1 98.81 236 THR A O 1
ATOM 1870 N N . ILE A 1 237 ? 15.102 -20.391 -10.852 1 98.88 237 ILE A N 1
ATOM 1871 C CA . ILE A 1 237 ? 14.883 -19.156 -10.125 1 98.88 237 ILE A CA 1
ATOM 1872 C C . ILE A 1 237 ? 14.469 -18.047 -11.102 1 98.88 237 ILE A C 1
ATOM 1874 O O . ILE A 1 237 ? 15.008 -17.953 -12.211 1 98.88 237 ILE A O 1
ATOM 1878 N N . TYR A 1 238 ? 13.461 -17.266 -10.703 1 98.88 238 TYR A N 1
ATOM 1879 C CA . TYR A 1 238 ? 13 -16.094 -11.453 1 98.88 238 TYR A CA 1
ATOM 1880 C C . TYR A 1 238 ? 13.367 -14.805 -10.734 1 98.88 238 TYR A C 1
ATOM 1882 O O . TYR A 1 238 ? 13.023 -14.609 -9.57 1 98.88 238 TYR A O 1
ATOM 1890 N N . PHE A 1 239 ? 14.125 -13.945 -11.453 1 98.62 239 PHE A N 1
ATOM 1891 C CA . PHE A 1 239 ? 14.523 -12.641 -10.93 1 98.62 239 PHE A CA 1
ATOM 1892 C C . PHE A 1 239 ? 13.75 -11.523 -11.625 1 98.62 239 PHE A C 1
ATOM 1894 O O . PHE A 1 239 ? 13.617 -11.516 -12.852 1 98.62 239 PHE A O 1
ATOM 1901 N N . SER A 1 240 ? 13.227 -10.602 -10.852 1 97.69 240 SER A N 1
ATOM 1902 C CA . SER A 1 240 ? 12.656 -9.375 -11.391 1 97.69 240 SER A CA 1
ATOM 1903 C C . SER A 1 240 ? 12.797 -8.219 -10.406 1 97.69 240 SER A C 1
ATOM 1905 O O . SER A 1 240 ? 13.5 -8.336 -9.406 1 97.69 240 SER A O 1
ATOM 1907 N N . GLY A 1 241 ? 12.266 -7.035 -10.797 1 94.06 241 GLY A N 1
ATOM 1908 C CA . GLY A 1 241 ? 12.414 -5.852 -9.969 1 94.06 241 GLY A CA 1
ATOM 1909 C C . GLY A 1 241 ? 13.539 -4.941 -10.422 1 94.06 241 GLY A C 1
ATOM 1910 O O . GLY A 1 241 ? 14.039 -4.129 -9.641 1 94.06 241 GLY A O 1
ATOM 1911 N N . PHE A 1 242 ? 14.008 -5.148 -11.617 1 94.12 242 PHE A N 1
ATOM 1912 C CA . PHE A 1 242 ? 15.109 -4.359 -12.164 1 94.12 242 PHE A CA 1
ATOM 1913 C C . PHE A 1 242 ? 14.938 -4.156 -13.664 1 94.12 242 PHE A C 1
ATOM 1915 O O . PHE A 1 242 ? 14.109 -4.82 -14.297 1 94.12 242 PHE A O 1
ATOM 1922 N N . TYR A 1 243 ? 15.727 -3.293 -14.148 1 94.44 243 TYR A N 1
ATOM 1923 C CA . TYR A 1 243 ? 15.625 -2.943 -15.562 1 94.44 243 TYR A CA 1
ATOM 1924 C C . TYR A 1 243 ? 16.5 -3.855 -16.422 1 94.44 243 TYR A C 1
ATOM 1926 O O . TYR A 1 243 ? 17.406 -4.504 -15.906 1 94.44 243 TYR A O 1
ATOM 1934 N N . GLU A 1 244 ? 16.203 -3.902 -17.656 1 97.06 244 GLU A N 1
ATOM 1935 C CA . GLU A 1 244 ? 16.953 -4.754 -18.578 1 97.06 244 GLU A CA 1
ATOM 1936 C C . GLU A 1 244 ? 18.422 -4.332 -18.656 1 97.06 244 GLU A C 1
ATOM 1938 O O . GLU A 1 244 ? 19.328 -5.156 -18.484 1 97.06 244 GLU A O 1
ATOM 1943 N N . THR A 1 245 ? 18.625 -3.01 -18.938 1 95.88 245 THR A N 1
ATOM 1944 C CA . THR A 1 245 ? 19.984 -2.506 -19.062 1 95.88 245 THR A CA 1
ATOM 1945 C C . THR A 1 245 ? 20.266 -1.433 -18.016 1 95.88 245 THR A C 1
ATOM 1947 O O . THR A 1 245 ? 19.484 -0.498 -17.844 1 95.88 245 THR A O 1
ATOM 1950 N N . PRO A 1 246 ? 21.359 -1.582 -17.25 1 96.69 246 PRO A N 1
ATOM 1951 C CA . PRO A 1 246 ? 22.406 -2.602 -17.328 1 96.69 246 PRO A CA 1
ATOM 1952 C C . PRO A 1 246 ? 22.156 -3.773 -16.375 1 96.69 246 PRO A C 1
ATOM 1954 O O . PRO A 1 246 ? 22.984 -4.688 -16.297 1 96.69 246 PRO A O 1
ATOM 1957 N N . ASP A 1 247 ? 21.078 -3.812 -15.742 1 98 247 ASP A N 1
ATOM 1958 C CA . ASP A 1 247 ? 20.891 -4.645 -14.555 1 98 247 ASP A CA 1
ATOM 1959 C C . ASP A 1 247 ? 20.875 -6.125 -14.922 1 98 247 ASP A C 1
ATOM 1961 O O . ASP A 1 247 ? 21.406 -6.957 -14.188 1 98 247 ASP A O 1
ATOM 1965 N N . LEU A 1 248 ? 20.266 -6.492 -15.984 1 98.56 248 LEU A N 1
ATOM 1966 C CA . LEU A 1 248 ? 20.172 -7.895 -16.359 1 98.56 248 LEU A CA 1
ATOM 1967 C C . LEU A 1 248 ? 21.547 -8.516 -16.516 1 98.56 248 LEU A C 1
ATOM 1969 O O . LEU A 1 248 ? 21.781 -9.641 -16.078 1 98.56 248 LEU A O 1
ATOM 1973 N N . ASP A 1 249 ? 22.406 -7.738 -17.125 1 98.56 249 ASP A N 1
ATOM 1974 C CA . ASP A 1 249 ? 23.766 -8.258 -17.328 1 98.56 249 ASP A CA 1
ATOM 1975 C C . ASP A 1 249 ? 24.484 -8.445 -15.992 1 98.56 249 ASP A C 1
ATOM 1977 O O . ASP A 1 249 ? 25.219 -9.414 -15.805 1 98.56 249 ASP A O 1
ATOM 1981 N N . ILE A 1 250 ? 24.312 -7.578 -15.156 1 98.56 250 ILE A N 1
ATOM 1982 C CA . ILE A 1 250 ? 24.906 -7.645 -13.828 1 98.56 250 ILE A CA 1
ATOM 1983 C C . ILE A 1 250 ? 24.375 -8.867 -13.086 1 98.56 250 ILE A C 1
ATOM 1985 O O . ILE A 1 250 ? 25.141 -9.602 -12.453 1 98.56 250 ILE A O 1
ATOM 1989 N N . ILE A 1 251 ? 23.109 -9.102 -13.164 1 98.75 251 ILE A N 1
ATOM 1990 C CA . ILE A 1 251 ? 22.469 -10.234 -12.5 1 98.75 251 ILE A CA 1
ATOM 1991 C C . ILE A 1 251 ? 22.969 -11.539 -13.109 1 98.75 251 ILE A C 1
ATOM 1993 O O . ILE A 1 251 ? 23.266 -12.5 -12.383 1 98.75 251 ILE A O 1
ATOM 1997 N N . LYS A 1 252 ? 23.047 -11.602 -14.438 1 98.75 252 LYS A N 1
ATOM 1998 C CA . LYS A 1 252 ? 23.562 -12.781 -15.117 1 98.75 252 LYS A CA 1
ATOM 1999 C C . LYS A 1 252 ? 24.938 -13.156 -14.602 1 98.75 252 LYS A C 1
ATOM 2001 O O . LYS A 1 252 ? 25.203 -14.32 -14.305 1 98.75 252 LYS A O 1
ATOM 2006 N N . GLU A 1 253 ? 25.719 -12.125 -14.539 1 98.69 253 GLU A N 1
ATOM 2007 C CA . GLU A 1 253 ? 27.094 -12.344 -14.117 1 98.69 253 GLU A CA 1
ATOM 2008 C C . GLU A 1 253 ? 27.156 -12.867 -12.68 1 98.69 253 GLU A C 1
ATOM 2010 O O . GLU A 1 253 ? 27.844 -13.852 -12.398 1 98.69 253 GLU A O 1
ATOM 2015 N N . GLU A 1 254 ? 26.484 -12.242 -11.805 1 98.75 254 GLU A N 1
ATOM 2016 C CA . GLU A 1 254 ? 26.516 -12.641 -10.398 1 98.75 254 GLU A CA 1
ATOM 2017 C C . GLU A 1 254 ? 25.922 -14.031 -10.203 1 98.75 254 GLU A C 1
ATOM 2019 O O . GLU A 1 254 ? 26.453 -14.852 -9.461 1 98.75 254 GLU A O 1
ATOM 2024 N N . ALA A 1 255 ? 24.781 -14.273 -10.828 1 98.81 255 ALA A N 1
ATOM 2025 C CA . ALA A 1 255 ? 24.109 -15.562 -10.727 1 98.81 255 ALA A CA 1
ATOM 2026 C C . ALA A 1 255 ? 25.016 -16.688 -11.227 1 98.81 255 ALA A C 1
ATOM 2028 O O . ALA A 1 255 ? 25.047 -17.781 -10.641 1 98.81 255 ALA A O 1
ATOM 2029 N N . GLY A 1 256 ? 25.672 -16.422 -12.266 1 98.62 256 GLY A N 1
ATOM 2030 C CA . GLY A 1 256 ? 26.578 -17.406 -12.836 1 98.62 256 GLY A CA 1
ATOM 2031 C C . GLY A 1 256 ? 27.641 -17.875 -11.859 1 98.62 256 GLY A C 1
ATOM 2032 O O . GLY A 1 256 ? 28.031 -19.047 -11.859 1 98.62 256 GLY A O 1
ATOM 2033 N N . LYS A 1 257 ? 28.109 -16.953 -11.031 1 98.44 257 LYS A N 1
ATOM 2034 C CA . LYS A 1 257 ? 29.125 -17.281 -10.031 1 98.44 257 LYS A CA 1
ATOM 2035 C C . LYS A 1 257 ? 28.609 -18.312 -9.039 1 98.44 257 LYS A C 1
ATOM 2037 O O . LYS A 1 257 ? 29.391 -18.984 -8.367 1 98.44 257 LYS A O 1
ATOM 2042 N N . HIS A 1 258 ? 27.328 -18.453 -9.023 1 98.25 258 HIS A N 1
ATOM 2043 C CA . HIS A 1 258 ? 26.734 -19.344 -8.039 1 98.25 258 HIS A CA 1
ATOM 2044 C C . HIS A 1 258 ? 25.969 -20.484 -8.719 1 98.25 258 HIS A C 1
ATOM 2046 O O . HIS A 1 258 ? 25.047 -21.047 -8.133 1 98.25 258 HIS A O 1
ATOM 2052 N N . GLY A 1 259 ? 26.266 -20.75 -9.977 1 98.12 259 GLY A N 1
ATOM 2053 C CA . GLY A 1 259 ? 25.797 -21.922 -10.695 1 98.12 259 GLY A CA 1
ATOM 2054 C C . GLY A 1 259 ? 24.422 -21.75 -11.289 1 98.12 259 GLY A C 1
ATOM 2055 O O . GLY A 1 259 ? 23.766 -22.734 -11.672 1 98.12 259 GLY A O 1
ATOM 2056 N N . MET A 1 260 ? 23.922 -20.547 -11.359 1 98.69 260 MET A N 1
ATOM 2057 C CA . MET A 1 260 ? 22.609 -20.281 -11.945 1 98.69 260 MET A CA 1
ATOM 2058 C C . MET A 1 260 ? 22.766 -19.672 -13.336 1 98.69 260 MET A C 1
ATOM 2060 O O . MET A 1 260 ? 23.266 -18.547 -13.477 1 98.69 260 MET A O 1
ATOM 2064 N N . ASN A 1 261 ? 22.25 -20.391 -14.258 1 98.62 261 ASN A N 1
ATOM 2065 C CA . ASN A 1 261 ? 22.453 -20 -15.641 1 98.62 261 ASN A CA 1
ATOM 2066 C C . ASN A 1 261 ? 21.219 -19.328 -16.234 1 98.62 261 ASN A C 1
ATOM 2068 O O . ASN A 1 261 ? 20.094 -19.812 -16.031 1 98.62 261 ASN A O 1
ATOM 2072 N N . TYR A 1 262 ? 21.469 -18.312 -16.984 1 98.75 262 TYR A N 1
ATOM 2073 C CA . TYR A 1 262 ? 20.406 -17.578 -17.656 1 98.75 262 TYR A CA 1
ATOM 2074 C C . TYR A 1 262 ? 19.781 -18.406 -18.766 1 98.75 262 TYR A C 1
ATOM 2076 O O . TYR A 1 262 ? 20.484 -19.094 -19.516 1 98.75 262 TYR A O 1
ATOM 2084 N N . ILE A 1 263 ? 18.422 -18.344 -18.906 1 98.62 263 ILE A N 1
ATOM 2085 C CA . ILE A 1 263 ? 17.719 -19.078 -19.953 1 98.62 263 ILE A CA 1
ATOM 2086 C C . ILE A 1 263 ? 16.984 -18.094 -20.859 1 98.62 263 ILE A C 1
ATOM 2088 O O . ILE A 1 263 ? 17.234 -18.031 -22.062 1 98.62 263 ILE A O 1
ATOM 2092 N N . GLU A 1 264 ? 16.047 -17.297 -20.281 1 98.62 264 GLU A N 1
ATOM 2093 C CA . GLU A 1 264 ? 15.219 -16.344 -21.016 1 98.62 264 GLU A CA 1
ATOM 2094 C C . GLU A 1 264 ? 14.695 -15.25 -20.078 1 98.62 264 GLU A C 1
ATOM 2096 O O . GLU A 1 264 ? 14.945 -15.273 -18.875 1 98.62 264 GLU A O 1
ATOM 2101 N N . HIS A 1 265 ? 14.094 -14.219 -20.75 1 98.75 265 HIS A N 1
ATOM 2102 C CA . HIS A 1 265 ? 13.422 -13.211 -19.922 1 98.75 265 HIS A CA 1
ATOM 2103 C C . HIS A 1 265 ? 12.219 -12.625 -20.656 1 98.75 265 HIS A C 1
ATOM 2105 O O . HIS A 1 265 ? 12.125 -12.711 -21.875 1 98.75 265 HIS A O 1
ATOM 2111 N N . LYS A 1 266 ? 11.25 -12.227 -19.875 1 98.12 266 LYS A N 1
ATOM 2112 C CA . LYS A 1 266 ? 10.156 -11.375 -20.344 1 98.12 266 LYS A CA 1
ATOM 2113 C C . LYS A 1 266 ? 10.484 -9.898 -20.125 1 98.12 266 LYS A C 1
ATOM 2115 O O . LYS A 1 266 ? 11.289 -9.555 -19.25 1 98.12 266 LYS A O 1
ATOM 2120 N N . LYS A 1 267 ? 9.859 -9.086 -20.984 1 97.25 267 LYS A N 1
ATOM 2121 C CA . LYS A 1 267 ? 10.094 -7.652 -20.875 1 97.25 267 LYS A CA 1
ATOM 2122 C C . LYS A 1 267 ? 8.797 -6.867 -21.031 1 97.25 267 LYS A C 1
ATOM 2124 O O . LYS A 1 267 ? 7.969 -7.188 -21.891 1 97.25 267 LYS A O 1
ATOM 2129 N N . MET A 1 268 ? 8.539 -5.965 -20.156 1 93.69 268 MET A N 1
ATOM 2130 C CA . MET A 1 268 ? 7.477 -4.965 -20.219 1 93.69 268 MET A CA 1
ATOM 2131 C C . MET A 1 268 ? 8.023 -3.566 -19.969 1 93.69 268 MET A C 1
ATOM 2133 O O . MET A 1 268 ? 8.492 -3.275 -18.859 1 93.69 268 MET A O 1
ATOM 2137 N N . LYS A 1 269 ? 8.031 -2.74 -20.969 1 91.94 269 LYS A N 1
ATOM 2138 C CA . LYS A 1 269 ? 8.742 -1.465 -20.922 1 91.94 269 LYS A CA 1
ATOM 2139 C C . LYS A 1 269 ? 10.227 -1.675 -20.672 1 91.94 269 LYS A C 1
ATOM 2141 O O . LYS A 1 269 ? 10.898 -2.406 -21.406 1 91.94 269 LYS A O 1
ATOM 2146 N N . ASP A 1 270 ? 10.727 -1.147 -19.547 1 94.62 270 ASP A N 1
ATOM 2147 C CA . ASP A 1 270 ? 12.156 -1.323 -19.281 1 94.62 270 ASP A CA 1
ATOM 2148 C C . ASP A 1 270 ? 12.398 -2.35 -18.188 1 94.62 270 ASP A C 1
ATOM 2150 O O . ASP A 1 270 ? 13.547 -2.674 -17.875 1 94.62 270 ASP A O 1
ATOM 2154 N N . TRP A 1 271 ? 11.352 -2.926 -17.75 1 94.69 271 TRP A N 1
ATOM 2155 C CA . TRP A 1 271 ? 11.453 -3.928 -16.688 1 94.69 271 TRP A CA 1
ATOM 2156 C C . TRP A 1 271 ? 11.641 -5.32 -17.281 1 94.69 271 TRP A C 1
ATOM 2158 O O . TRP A 1 271 ? 11.164 -5.609 -18.375 1 94.69 271 TRP A O 1
ATOM 2168 N N . VAL A 1 272 ? 12.297 -6.191 -16.484 1 97.62 272 VAL A N 1
ATOM 2169 C CA . VAL A 1 272 ? 12.461 -7.559 -16.969 1 97.62 272 VAL A CA 1
ATOM 2170 C C . VAL A 1 272 ? 12.164 -8.547 -15.844 1 97.62 272 VAL A C 1
ATOM 2172 O O . VAL A 1 272 ? 12.289 -8.203 -14.664 1 97.62 272 VAL A O 1
ATOM 2175 N N . ALA A 1 273 ? 11.703 -9.664 -16.188 1 98.56 273 ALA A N 1
ATOM 2176 C CA . ALA A 1 273 ? 11.625 -10.859 -15.367 1 98.56 273 ALA A CA 1
ATOM 2177 C C . ALA A 1 273 ? 12.367 -12.023 -16.016 1 98.56 273 ALA A C 1
ATOM 2179 O O . ALA A 1 273 ? 11.961 -12.516 -17.078 1 98.56 273 ALA A O 1
ATOM 2180 N N . ALA A 1 274 ? 13.422 -12.469 -15.359 1 98.88 274 ALA A N 1
ATOM 2181 C CA . ALA A 1 274 ? 14.336 -13.398 -16.016 1 98.88 274 ALA A CA 1
ATOM 2182 C C . ALA A 1 274 ? 14.312 -14.766 -15.328 1 98.88 274 ALA A C 1
ATOM 2184 O O . ALA A 1 274 ? 14.227 -14.852 -14.102 1 98.88 274 ALA A O 1
ATOM 2185 N N . ARG A 1 275 ? 14.414 -15.781 -16.172 1 98.88 275 ARG A N 1
ATOM 2186 C CA . ARG A 1 275 ? 14.445 -17.172 -15.727 1 98.88 275 ARG A CA 1
ATOM 2187 C C . ARG A 1 275 ? 15.859 -17.719 -15.766 1 98.88 275 ARG A C 1
ATOM 2189 O O . ARG A 1 275 ? 16.562 -17.594 -16.766 1 98.88 275 ARG A O 1
ATOM 2196 N N . PHE A 1 276 ? 16.297 -18.266 -14.672 1 98.88 276 PHE A N 1
ATOM 2197 C CA . PHE A 1 276 ? 17.578 -18.938 -14.547 1 98.88 276 PHE A CA 1
ATOM 2198 C C . PHE A 1 276 ? 17.406 -20.375 -14.062 1 98.88 276 PHE A C 1
ATOM 2200 O O . PHE A 1 276 ? 16.422 -20.688 -13.375 1 98.88 276 PHE A O 1
ATOM 2207 N N . VAL A 1 277 ? 18.391 -21.25 -14.359 1 98.75 277 VAL A N 1
ATOM 2208 C CA . VAL A 1 277 ? 18.359 -22.641 -13.922 1 98.75 277 VAL A CA 1
ATOM 2209 C C . VAL A 1 277 ? 19.703 -23.016 -13.305 1 98.75 277 VAL A C 1
ATOM 2211 O O . VAL A 1 277 ? 20.75 -22.641 -13.828 1 98.75 277 VAL A O 1
ATOM 2214 N N . LYS A 1 278 ? 19.609 -23.688 -12.25 1 98.12 278 LYS A N 1
ATOM 2215 C CA . LYS A 1 278 ? 20.828 -24.125 -11.586 1 98.12 278 LYS A CA 1
ATOM 2216 C C . LYS A 1 278 ? 21.438 -25.344 -12.281 1 98.12 278 LYS A C 1
ATOM 2218 O O . LYS A 1 278 ? 20.703 -26.25 -12.68 1 98.12 278 LYS A O 1
ATOM 2223 N N . ALA A 1 279 ? 22.719 -25.281 -12.328 1 93.69 279 ALA A N 1
ATOM 2224 C CA . ALA A 1 279 ? 23.438 -26.406 -12.938 1 93.69 279 ALA A CA 1
ATOM 2225 C C . ALA A 1 279 ? 23.453 -27.609 -12.008 1 93.69 279 ALA A C 1
ATOM 2227 O O . ALA A 1 279 ? 23.422 -27.469 -10.781 1 93.69 279 ALA A O 1
ATOM 2228 N N . MET B 1 1 ? -27.516 3.219 1.381 1 52.53 1 MET B N 1
ATOM 2229 C CA . MET B 1 1 ? -28.922 3.576 1.515 1 52.53 1 MET B CA 1
ATOM 2230 C C . MET B 1 1 ? -29.25 4.797 0.663 1 52.53 1 MET B C 1
ATOM 2232 O O . MET B 1 1 ? -28.406 5.676 0.472 1 52.53 1 MET B O 1
ATOM 2236 N N . ASN B 1 2 ? -30.234 4.625 0.023 1 64.31 2 ASN B N 1
ATOM 2237 C CA . ASN B 1 2 ? -30.703 5.773 -0.738 1 64.31 2 ASN B CA 1
ATOM 2238 C C . ASN B 1 2 ? -31.062 6.945 0.176 1 64.31 2 ASN B C 1
ATOM 2240 O O . ASN B 1 2 ? -31.484 6.742 1.316 1 64.31 2 ASN B O 1
ATOM 2244 N N . TYR B 1 3 ? -30.516 8.031 -0.243 1 75.12 3 TYR B N 1
ATOM 2245 C CA . TYR B 1 3 ? -30.875 9.234 0.502 1 75.12 3 TYR B CA 1
ATOM 2246 C C . TYR B 1 3 ? -31.781 10.141 -0.326 1 75.12 3 TYR B C 1
ATOM 2248 O O . TYR B 1 3 ? -31.703 10.148 -1.558 1 75.12 3 TYR B O 1
ATOM 2256 N N . TYR B 1 4 ? -32.719 10.883 0.4 1 81.88 4 TYR B N 1
ATOM 2257 C CA . TYR B 1 4 ? -33.375 12.023 -0.222 1 81.88 4 TYR B CA 1
ATOM 2258 C C . TYR B 1 4 ? -32.688 13.32 0.14 1 81.88 4 TYR B C 1
ATOM 2260 O O . TYR B 1 4 ? -32.281 13.516 1.289 1 81.88 4 TYR B O 1
ATOM 2268 N N . GLU B 1 5 ? -32.344 14.008 -0.804 1 87.38 5 GLU B N 1
ATOM 2269 C CA . GLU B 1 5 ? -31.859 15.383 -0.681 1 87.38 5 GLU B CA 1
ATOM 2270 C C . GLU B 1 5 ? -32.969 16.391 -0.93 1 87.38 5 GLU B C 1
ATOM 2272 O O . GLU B 1 5 ? -33.625 16.359 -1.976 1 87.38 5 GLU B O 1
ATOM 2277 N N . LEU B 1 6 ? -33.25 17.297 0.043 1 91.81 6 LEU B N 1
ATOM 2278 C CA . LEU B 1 6 ? -34.156 18.422 -0.154 1 91.81 6 LEU B CA 1
ATOM 2279 C C . LEU B 1 6 ? -33.344 19.719 -0.296 1 91.81 6 LEU B C 1
ATOM 2281 O O . LEU B 1 6 ? -32.562 20.078 0.591 1 91.81 6 LEU B O 1
ATOM 2285 N N . VAL B 1 7 ? -33.5 20.375 -1.409 1 91.5 7 VAL B N 1
ATOM 2286 C CA . VAL B 1 7 ? -32.812 21.625 -1.663 1 91.5 7 VAL B CA 1
ATOM 2287 C C . VAL B 1 7 ? -33.75 22.797 -1.408 1 91.5 7 VAL B C 1
ATOM 2289 O O . VAL B 1 7 ? -34.656 23.047 -2.193 1 91.5 7 VAL B O 1
ATOM 2292 N N . PHE B 1 8 ? -33.469 23.516 -0.33 1 92 8 PHE B N 1
ATOM 2293 C CA . PHE B 1 8 ? -34.281 24.641 0.065 1 92 8 PHE B CA 1
ATOM 2294 C C . PHE B 1 8 ? -33.75 25.938 -0.496 1 92 8 PHE B C 1
ATOM 2296 O O . PHE B 1 8 ? -32.531 26.172 -0.474 1 92 8 PHE B O 1
ATOM 2303 N N . THR B 1 9 ? -34.625 26.734 -1.013 1 91.31 9 THR B N 1
ATOM 2304 C CA . THR B 1 9 ? -34.344 28.109 -1.425 1 91.31 9 THR B CA 1
ATOM 2305 C C . THR B 1 9 ? -35.188 29.094 -0.65 1 91.31 9 THR B C 1
ATOM 2307 O O . THR B 1 9 ? -36.406 28.922 -0.562 1 91.31 9 THR B O 1
ATOM 2310 N N . LEU B 1 10 ? -34.469 30.109 -0.011 1 88.5 10 LEU B N 1
ATOM 2311 C CA . LEU B 1 10 ? -35.188 31.125 0.757 1 88.5 10 LEU B CA 1
ATOM 2312 C C . LEU B 1 10 ? -35.125 32.469 0.051 1 88.5 10 LEU B C 1
ATOM 2314 O O . LEU B 1 10 ? -34.062 32.875 -0.433 1 88.5 10 LEU B O 1
ATOM 2318 N N . THR B 1 11 ? -36.219 33.188 -0.13 1 80.19 11 THR B N 1
ATOM 2319 C CA . THR B 1 11 ? -36.281 34.438 -0.849 1 80.19 11 THR B CA 1
ATOM 2320 C C . THR B 1 11 ? -35.781 35.594 0.022 1 80.19 11 THR B C 1
ATOM 2322 O O . THR B 1 11 ? -35.125 36.5 -0.472 1 80.19 11 THR B O 1
ATOM 2325 N N . ASP B 1 12 ? -36.125 35.688 1.268 1 71.38 12 ASP B N 1
ATOM 2326 C CA . ASP B 1 12 ? -35.781 36.844 2.09 1 71.38 12 ASP B CA 1
ATOM 2327 C C . ASP B 1 12 ? -34.625 36.5 3.025 1 71.38 12 ASP B C 1
ATOM 2329 O O . ASP B 1 12 ? -34.125 37.406 3.727 1 71.38 12 ASP B O 1
ATOM 2333 N N . GLY B 1 13 ? -33.844 35.531 3.039 1 61.38 13 GLY B N 1
ATOM 2334 C CA . GLY B 1 13 ? -32.719 34.688 3.486 1 61.38 13 GLY B CA 1
ATOM 2335 C C . GLY B 1 13 ? -32.219 35.062 4.867 1 61.38 13 GLY B C 1
ATOM 2336 O O . GLY B 1 13 ? -31.016 35.281 5.059 1 61.38 13 GLY B O 1
ATOM 2337 N N . GLU B 1 14 ? -33.094 35.562 5.734 1 73.12 14 GLU B N 1
ATOM 2338 C CA . GLU B 1 14 ? -32.562 35.75 7.074 1 73.12 14 GLU B CA 1
ATOM 2339 C C . GLU B 1 14 ? -32.156 34.438 7.73 1 73.12 14 GLU B C 1
ATOM 2341 O O . GLU B 1 14 ? -32.844 33.438 7.57 1 73.12 14 GLU B O 1
ATOM 2346 N N . ASP B 1 15 ? -31.156 34.469 8.406 1 79.38 15 ASP B N 1
ATOM 2347 C CA . ASP B 1 15 ? -30.516 33.281 9 1 79.38 15 ASP B CA 1
ATOM 2348 C C . ASP B 1 15 ? -31.5 32.531 9.906 1 79.38 15 ASP B C 1
ATOM 2350 O O . ASP B 1 15 ? -31.484 31.297 9.945 1 79.38 15 ASP B O 1
ATOM 2354 N N . TYR B 1 16 ? -32.344 33.375 10.547 1 85.5 16 TYR B N 1
ATOM 2355 C CA . TYR B 1 16 ? -33.25 32.719 11.5 1 85.5 16 TYR B CA 1
ATOM 2356 C C . TYR B 1 16 ? -34.25 31.812 10.789 1 85.5 16 TYR B C 1
ATOM 2358 O O . TYR B 1 16 ? -34.688 30.812 11.344 1 85.5 16 TYR B O 1
ATOM 2366 N N . GLN B 1 17 ? -34.656 32.094 9.539 1 87.62 17 GLN B N 1
ATOM 2367 C CA . GLN B 1 17 ? -35.594 31.297 8.75 1 87.62 17 GLN B CA 1
ATOM 2368 C C . GLN B 1 17 ? -35.062 29.891 8.477 1 87.62 17 GLN B C 1
ATOM 2370 O O . GLN B 1 17 ? -35.781 28.906 8.609 1 87.62 17 GLN B O 1
ATOM 2375 N N . GLN B 1 18 ? -33.75 29.906 8.148 1 88.12 18 GLN B N 1
ATOM 2376 C CA . GLN B 1 18 ? -33.094 28.625 7.887 1 88.12 18 GLN B CA 1
ATOM 2377 C C . GLN B 1 18 ? -33.062 27.75 9.141 1 88.12 18 GLN B C 1
ATOM 2379 O O . GLN B 1 18 ? -33.312 26.547 9.07 1 88.12 18 GLN B O 1
ATOM 2384 N N . ASP B 1 19 ? -32.812 28.391 10.211 1 87.19 19 ASP B N 1
ATOM 2385 C CA . ASP B 1 19 ? -32.75 27.672 11.477 1 87.19 19 ASP B CA 1
ATOM 2386 C C . ASP B 1 19 ? -34.062 27.016 11.82 1 87.19 19 ASP B C 1
ATOM 2388 O O . ASP B 1 19 ? -34.094 25.875 12.312 1 87.19 19 ASP B O 1
ATOM 2392 N N . LEU B 1 20 ? -35.125 27.672 11.609 1 89.62 20 LEU B N 1
ATOM 2393 C CA . LEU B 1 20 ? -36.469 27.141 11.891 1 89.62 20 LEU B CA 1
ATOM 2394 C C . LEU B 1 20 ? -36.75 25.922 11.023 1 89.62 20 LEU B C 1
ATOM 2396 O O . LEU B 1 20 ? -37.281 24.922 11.516 1 89.62 20 LEU B O 1
ATOM 2400 N N . LEU B 1 21 ? -36.344 26.047 9.766 1 92.75 21 LEU B N 1
ATOM 2401 C CA . LEU B 1 21 ? -36.594 24.953 8.836 1 92.75 21 LEU B CA 1
ATOM 2402 C C . LEU B 1 21 ? -35.75 23.734 9.188 1 92.75 21 LEU B C 1
ATOM 2404 O O . LEU B 1 21 ? -36.219 22.609 9.156 1 92.75 21 LEU B O 1
ATOM 2408 N N . ILE B 1 22 ? -34.5 23.969 9.555 1 91.12 22 ILE B N 1
ATOM 2409 C CA . ILE B 1 22 ? -33.562 22.906 9.906 1 91.12 22 ILE B CA 1
ATOM 2410 C C . ILE B 1 22 ? -34.062 22.188 11.164 1 91.12 22 ILE B C 1
ATOM 2412 O O . ILE B 1 22 ? -34 20.953 11.234 1 91.12 22 ILE B O 1
ATOM 2416 N N . ASP B 1 23 ? -34.562 22.938 12.086 1 87.75 23 ASP B N 1
ATOM 2417 C CA . ASP B 1 23 ? -35.094 22.359 13.312 1 87.75 23 ASP B CA 1
ATOM 2418 C C . ASP B 1 23 ? -36.281 21.453 13.023 1 87.75 23 ASP B C 1
ATOM 2420 O O . ASP B 1 23 ? -36.375 20.344 13.562 1 87.75 23 ASP B O 1
ATOM 2424 N N . ALA B 1 24 ? -37.219 21.906 12.211 1 92.06 24 ALA B N 1
ATOM 2425 C CA . ALA B 1 24 ? -38.406 21.141 11.836 1 92.06 24 ALA B CA 1
ATOM 2426 C C . ALA B 1 24 ? -38 19.844 11.141 1 92.06 24 ALA B C 1
ATOM 2428 O O . ALA B 1 24 ? -38.562 18.781 11.438 1 92.06 24 ALA B O 1
ATOM 2429 N N . LEU B 1 25 ? -36.969 19.953 10.258 1 92.5 25 LEU B N 1
ATOM 2430 C CA . LEU B 1 25 ? -36.531 18.797 9.492 1 92.5 25 LEU B CA 1
ATOM 2431 C C . LEU B 1 25 ? -35.781 17.812 10.383 1 92.5 25 LEU B C 1
ATOM 2433 O O . LEU B 1 25 ? -35.875 16.594 10.195 1 92.5 25 LEU B O 1
ATOM 2437 N N . GLY B 1 26 ? -35.031 18.359 11.281 1 88.69 26 GLY B N 1
ATOM 2438 C CA . GLY B 1 26 ? -34.344 17.516 12.242 1 88.69 26 GLY B CA 1
ATOM 2439 C C . GLY B 1 26 ? -35.281 16.562 12.977 1 88.69 26 GLY B C 1
ATOM 2440 O O . GLY B 1 26 ? -34.938 15.398 13.195 1 88.69 26 GLY B O 1
ATOM 2441 N N . GLY B 1 27 ? -36.406 17.031 13.312 1 85.62 27 GLY B N 1
ATOM 2442 C CA . GLY B 1 27 ? -37.438 16.234 13.992 1 85.62 27 GLY B CA 1
ATOM 2443 C C . GLY B 1 27 ? -38.031 15.156 13.109 1 85.62 27 GLY B C 1
ATOM 2444 O O . GLY B 1 27 ? -38.75 14.273 13.602 1 85.62 27 GLY B O 1
ATOM 2445 N N . LEU B 1 28 ? -37.781 15.227 11.773 1 89.44 28 LEU B N 1
ATOM 2446 C CA . LEU B 1 28 ? -38.375 14.305 10.828 1 89.44 28 LEU B CA 1
ATOM 2447 C C . LEU B 1 28 ? -37.344 13.312 10.297 1 89.44 28 LEU B C 1
ATOM 2449 O O . LEU B 1 28 ? -37.625 12.602 9.32 1 89.44 28 LEU B O 1
ATOM 2453 N N . GLY B 1 29 ? -36.156 13.289 10.883 1 82.94 29 GLY B N 1
ATOM 2454 C CA . GLY B 1 29 ? -35.188 12.266 10.516 1 82.94 29 GLY B CA 1
ATOM 2455 C C . GLY B 1 29 ? -34.062 12.789 9.648 1 82.94 29 GLY B C 1
ATOM 2456 O O . GLY B 1 29 ? -33.156 12.039 9.273 1 82.94 29 GLY B O 1
ATOM 2457 N N . PHE B 1 30 ? -34.156 14.086 9.281 1 86.06 30 PHE B N 1
ATOM 2458 C CA . PHE B 1 30 ? -33.062 14.656 8.547 1 86.06 30 PHE B CA 1
ATOM 2459 C C . PHE B 1 30 ? -31.859 14.883 9.469 1 86.06 30 PHE B C 1
ATOM 2461 O O . PHE B 1 30 ? -32 15.477 10.539 1 86.06 30 PHE B O 1
ATOM 2468 N N . ASP B 1 31 ? -30.734 14.344 9.031 1 79.88 31 ASP B N 1
ATOM 2469 C CA . ASP B 1 31 ? -29.625 14.336 9.984 1 79.88 31 ASP B CA 1
ATOM 2470 C C . ASP B 1 31 ? -28.406 15.086 9.422 1 79.88 31 ASP B C 1
ATOM 2472 O O . ASP B 1 31 ? -27.422 15.289 10.125 1 79.88 31 ASP B O 1
ATOM 2476 N N . THR B 1 32 ? -28.438 15.414 8.164 1 79.62 32 THR B N 1
ATOM 2477 C CA . THR B 1 32 ? -27.344 16.156 7.527 1 79.62 32 THR B CA 1
ATOM 2478 C C . THR B 1 32 ? -27.875 17.391 6.812 1 79.62 32 THR B C 1
ATOM 2480 O O . THR B 1 32 ? -28.891 17.328 6.105 1 79.62 32 THR B O 1
ATOM 2483 N N . PHE B 1 33 ? -27.281 18.594 7.105 1 82.06 33 PHE B N 1
ATOM 2484 C CA . PHE B 1 33 ? -27.656 19.859 6.484 1 82.06 33 PHE B CA 1
ATOM 2485 C C . PHE B 1 33 ? -26.438 20.562 5.902 1 82.06 33 PHE B C 1
ATOM 2487 O O . PHE B 1 33 ? -25.344 20.5 6.473 1 82.06 33 PHE B O 1
ATOM 2494 N N . GLU B 1 34 ? -26.594 21.094 4.711 1 79.38 34 GLU B N 1
ATOM 2495 C CA . GLU B 1 34 ? -25.547 21.844 4.027 1 79.38 34 GLU B CA 1
ATOM 2496 C C . GLU B 1 34 ? -26.047 23.234 3.621 1 79.38 34 GLU B C 1
ATOM 2498 O O . GLU B 1 34 ? -27.062 23.359 2.93 1 79.38 34 GLU B O 1
ATOM 2503 N N . GLU B 1 35 ? -25.328 24.203 4.012 1 78.69 35 GLU B N 1
ATOM 2504 C CA . GLU B 1 35 ? -25.703 25.562 3.637 1 78.69 35 GLU B CA 1
ATOM 2505 C C . GLU B 1 35 ? -25.344 25.844 2.18 1 78.69 35 GLU B C 1
ATOM 2507 O O . GLU B 1 35 ? -24.328 25.359 1.674 1 78.69 35 GLU B O 1
ATOM 2512 N N . THR B 1 36 ? -26.266 26.578 1.603 1 79.81 36 THR B N 1
ATOM 2513 C CA . THR B 1 36 ? -26 27.078 0.255 1 79.81 36 THR B CA 1
ATOM 2514 C C . THR B 1 36 ? -26.094 28.594 0.216 1 79.81 36 THR B C 1
ATOM 2516 O O . THR B 1 36 ? -26.391 29.234 1.23 1 79.81 36 THR B O 1
ATOM 2519 N N . GLU B 1 37 ? -25.844 29.188 -0.937 1 79.75 37 GLU B N 1
ATOM 2520 C CA . GLU B 1 37 ? -25.859 30.625 -1.082 1 79.75 37 GLU B CA 1
ATOM 2521 C C . GLU B 1 37 ? -27.25 31.203 -0.826 1 79.75 37 GLU B C 1
ATOM 2523 O O . GLU B 1 37 ? -27.391 32.281 -0.249 1 79.75 37 GLU B O 1
ATOM 2528 N N . ILE B 1 38 ? -28.234 30.484 -1.155 1 83.69 38 ILE B N 1
ATOM 2529 C CA . ILE B 1 38 ? -29.578 31.062 -1.116 1 83.69 38 ILE B CA 1
ATOM 2530 C C . ILE B 1 38 ? -30.5 30.188 -0.257 1 83.69 38 ILE B C 1
ATOM 2532 O O . ILE B 1 38 ? -31.719 30.344 -0.282 1 83.69 38 ILE B O 1
ATOM 2536 N N . GLY B 1 39 ? -29.844 29.266 0.539 1 89.25 39 GLY B N 1
ATOM 2537 C CA . GLY B 1 39 ? -30.609 28.375 1.387 1 89.25 39 GLY B CA 1
ATOM 2538 C C . GLY B 1 39 ? -29.781 27.25 1.975 1 89.25 39 GLY B C 1
ATOM 2539 O O . GLY B 1 39 ? -28.703 27.484 2.5 1 89.25 39 GLY B O 1
ATOM 2540 N N . PHE B 1 40 ? -30.406 26.062 1.995 1 87.5 40 PHE B N 1
ATOM 2541 C CA . PHE B 1 40 ? -29.688 24.938 2.553 1 87.5 40 PHE B CA 1
ATOM 2542 C C . PHE B 1 40 ? -30.188 23.625 1.97 1 87.5 40 PHE B C 1
ATOM 2544 O O . PHE B 1 40 ? -31.25 23.578 1.34 1 87.5 40 PHE B O 1
ATOM 2551 N N . LYS B 1 41 ? -29.359 22.578 2.082 1 87.44 41 LYS B N 1
ATOM 2552 C CA . LYS B 1 41 ? -29.734 21.219 1.722 1 87.44 41 LYS B CA 1
ATOM 2553 C C . LYS B 1 41 ? -29.922 20.359 2.965 1 87.44 41 LYS B C 1
ATOM 2555 O O . LYS B 1 41 ? -29.203 20.516 3.957 1 87.44 41 LYS B O 1
ATOM 2560 N N . ALA B 1 42 ? -30.953 19.562 2.936 1 91.12 42 ALA B N 1
ATOM 2561 C CA . ALA B 1 42 ? -31.219 18.609 4.008 1 91.12 42 ALA B CA 1
ATOM 2562 C C . ALA B 1 42 ? -31.25 17.188 3.477 1 91.12 42 ALA B C 1
ATOM 2564 O O . ALA B 1 42 ? -31.766 16.922 2.389 1 91.12 42 ALA B O 1
ATOM 2565 N N . TYR B 1 43 ? -30.609 16.266 4.234 1 85.81 43 TYR B N 1
ATOM 2566 C CA . TYR B 1 43 ? -30.516 14.875 3.799 1 85.81 43 TYR B CA 1
ATOM 2567 C C . TYR B 1 43 ? -31.125 13.938 4.828 1 85.81 43 TYR B C 1
ATOM 2569 O O . TYR B 1 43 ? -30.984 14.156 6.035 1 85.81 43 TYR B O 1
ATOM 2577 N N . THR B 1 44 ? -31.891 12.898 4.332 1 85 44 THR B N 1
ATOM 2578 C CA . THR B 1 44 ? -32.438 11.836 5.172 1 85 44 THR B CA 1
ATOM 2579 C C . THR B 1 44 ? -32.406 10.5 4.434 1 85 44 THR B C 1
ATOM 2581 O O . THR B 1 44 ? -32.531 10.461 3.205 1 85 44 THR B O 1
ATOM 2584 N N . PRO B 1 45 ? -32.094 9.391 5.152 1 77.56 45 PRO B N 1
ATOM 2585 C CA . PRO B 1 45 ? -32.25 8.086 4.512 1 77.56 45 PRO B CA 1
ATOM 2586 C C . PRO B 1 45 ? -33.594 7.914 3.84 1 77.56 45 PRO B C 1
ATOM 2588 O O . PRO B 1 45 ? -34.625 8.398 4.355 1 77.56 45 PRO B O 1
ATOM 2591 N N . ALA B 1 46 ? -33.531 7.32 2.715 1 78.75 46 ALA B N 1
ATOM 2592 C CA . ALA B 1 46 ? -34.75 7.168 1.911 1 78.75 46 ALA B CA 1
ATOM 2593 C C . ALA B 1 46 ? -35.844 6.492 2.713 1 78.75 46 ALA B C 1
ATOM 2595 O O . ALA B 1 46 ? -37.031 6.824 2.559 1 78.75 46 ALA B O 1
ATOM 2596 N N . GLU B 1 47 ? -35.469 5.648 3.615 1 76.88 47 GLU B N 1
ATOM 2597 C CA . GLU B 1 47 ? -36.438 4.906 4.398 1 76.88 47 GLU B CA 1
ATOM 2598 C C . GLU B 1 47 ? -37.156 5.816 5.402 1 76.88 47 GLU B C 1
ATOM 2600 O O . GLU B 1 47 ? -38.281 5.527 5.832 1 76.88 47 GLU B O 1
ATOM 2605 N N . SER B 1 48 ? -36.531 6.941 5.684 1 79.69 48 SER B N 1
ATOM 2606 C CA . SER B 1 48 ? -37.062 7.836 6.707 1 79.69 48 SER B CA 1
ATOM 2607 C C . SER B 1 48 ? -37.844 9 6.082 1 79.69 48 SER B C 1
ATOM 2609 O O . SER B 1 48 ? -38.469 9.797 6.793 1 79.69 48 SER B O 1
ATOM 2611 N N . PHE B 1 49 ? -37.812 9.07 4.867 1 86.88 49 PHE B N 1
ATOM 2612 C CA . PHE B 1 49 ? -38.375 10.234 4.199 1 86.88 49 PHE B CA 1
ATOM 2613 C C . PHE B 1 49 ? -39.875 10.047 3.975 1 86.88 49 PHE B C 1
ATOM 2615 O O . PHE B 1 49 ? -40.281 9.016 3.451 1 86.88 49 PHE B O 1
ATOM 2622 N N . ASP B 1 50 ? -40.656 11.016 4.371 1 88.5 50 ASP B N 1
ATOM 2623 C CA . ASP B 1 50 ? -42.094 11.125 4.117 1 88.5 50 ASP B CA 1
ATOM 2624 C C . ASP B 1 50 ? -42.469 12.547 3.678 1 88.5 50 ASP B C 1
ATOM 2626 O O . ASP B 1 50 ? -42.5 13.461 4.496 1 88.5 50 ASP B O 1
ATOM 2630 N N . LYS B 1 51 ? -42.688 12.625 2.402 1 90 51 LYS B N 1
ATOM 2631 C CA . LYS B 1 51 ? -42.938 13.953 1.844 1 90 51 LYS B CA 1
ATOM 2632 C C . LYS B 1 51 ? -44.125 14.617 2.531 1 90 51 LYS B C 1
ATOM 2634 O O . LYS B 1 51 ? -44.125 15.82 2.785 1 90 51 LYS B O 1
ATOM 2639 N N . TYR B 1 52 ? -45.219 13.898 2.805 1 89.56 52 TYR B N 1
ATOM 2640 C CA . TYR B 1 52 ? -46.406 14.477 3.428 1 89.56 52 TYR B CA 1
ATOM 2641 C C . TYR B 1 52 ? -46.062 15.039 4.805 1 89.56 52 TYR B C 1
ATOM 2643 O O . TYR B 1 52 ? -46.531 16.125 5.164 1 89.56 52 TYR B O 1
ATOM 2651 N N . LYS B 1 53 ? -45.219 14.305 5.578 1 92.5 53 LYS B N 1
ATOM 2652 C CA . LYS B 1 53 ? -44.812 14.773 6.902 1 92.5 53 LYS B CA 1
ATOM 2653 C C . LYS B 1 53 ? -43.969 16.047 6.805 1 92.5 53 LYS B C 1
ATOM 2655 O O . LYS B 1 53 ? -44.125 16.953 7.617 1 92.5 53 LYS B O 1
ATOM 2660 N N . VAL B 1 54 ? -43.156 16.078 5.801 1 94.25 54 VAL B N 1
ATOM 2661 C CA . VAL B 1 54 ? -42.312 17.234 5.578 1 94.25 54 VAL B CA 1
ATOM 2662 C C . VAL B 1 54 ? -43.156 18.438 5.223 1 94.25 54 VAL B C 1
ATOM 2664 O O . VAL B 1 54 ? -43 19.516 5.812 1 94.25 54 VAL B O 1
ATOM 2667 N N . ASP B 1 55 ? -44.062 18.25 4.309 1 92.75 55 ASP B N 1
ATOM 2668 C CA . ASP B 1 55 ? -44.938 19.344 3.896 1 92.75 55 ASP B CA 1
ATOM 2669 C C . ASP B 1 55 ? -45.75 19.875 5.078 1 92.75 55 ASP B C 1
ATOM 2671 O O . ASP B 1 55 ? -45.906 21.094 5.238 1 92.75 55 ASP B O 1
ATOM 2675 N N . GLU B 1 56 ? -46.25 18.938 5.832 1 91.81 56 GLU B N 1
ATOM 2676 C CA . GLU B 1 56 ? -47.062 19.312 6.988 1 91.81 56 GLU B CA 1
ATOM 2677 C C . GLU B 1 56 ? -46.219 20.125 7.996 1 91.81 56 GLU B C 1
ATOM 2679 O O . GLU B 1 56 ? -46.688 21.156 8.484 1 91.81 56 GLU B O 1
ATOM 2684 N N . ALA B 1 57 ? -45.062 19.656 8.32 1 92.56 57 ALA B N 1
ATOM 2685 C CA . ALA B 1 57 ? -44.188 20.312 9.305 1 92.56 57 ALA B CA 1
ATOM 2686 C C . ALA B 1 57 ? -43.781 21.703 8.828 1 92.56 57 ALA B C 1
ATOM 2688 O O . ALA B 1 57 ? -43.688 22.641 9.633 1 92.56 57 ALA B O 1
ATOM 2689 N N . LEU B 1 58 ? -43.625 21.844 7.523 1 93.19 58 LEU B N 1
ATOM 2690 C CA . LEU B 1 58 ? -43.094 23.094 6.992 1 93.19 58 LEU B CA 1
ATOM 2691 C C . LEU B 1 58 ? -44.219 24.094 6.742 1 93.19 58 LEU B C 1
ATOM 2693 O O . LEU B 1 58 ? -44 25.297 6.633 1 93.19 58 LEU B O 1
ATOM 2697 N N . SER B 1 59 ? -45.406 23.641 6.656 1 92.56 59 SER B N 1
ATOM 2698 C CA . SER B 1 59 ? -46.562 24.516 6.375 1 92.56 59 SER B CA 1
ATOM 2699 C C . SER B 1 59 ? -46.719 25.562 7.461 1 92.56 59 SER B C 1
ATOM 2701 O O . SER B 1 59 ? -47.312 26.625 7.215 1 92.56 59 SER B O 1
ATOM 2703 N N . GLU B 1 60 ? -46.219 25.25 8.656 1 89.19 60 GLU B N 1
ATOM 2704 C CA . GLU B 1 60 ? -46.312 26.188 9.766 1 89.19 60 GLU B CA 1
ATOM 2705 C C . GLU B 1 60 ? -45.562 27.484 9.469 1 89.19 60 GLU B C 1
ATOM 2707 O O . GLU B 1 60 ? -45.844 28.531 10.039 1 89.19 60 GLU B O 1
ATOM 2712 N N . TYR B 1 61 ? -44.688 27.359 8.484 1 89.69 61 TYR B N 1
ATOM 2713 C CA . TYR B 1 61 ? -43.812 28.516 8.227 1 89.69 61 TYR B CA 1
ATOM 2714 C C . TYR B 1 61 ? -44.219 29.219 6.938 1 89.69 61 TYR B C 1
ATOM 2716 O O . TYR B 1 61 ? -43.656 30.25 6.578 1 89.69 61 TYR B O 1
ATOM 2724 N N . ASP B 1 62 ? -45.25 28.797 6.336 1 87.38 62 ASP B N 1
ATOM 2725 C CA . ASP B 1 62 ? -45.656 29.328 5.039 1 87.38 62 ASP B CA 1
ATOM 2726 C C . ASP B 1 62 ? -46.062 30.797 5.152 1 87.38 62 ASP B C 1
ATOM 2728 O O . ASP B 1 62 ? -45.875 31.578 4.219 1 87.38 62 ASP B O 1
ATOM 2732 N N . ASP B 1 63 ? -46.594 31.156 6.223 1 87.5 63 ASP B N 1
ATOM 2733 C CA . ASP B 1 63 ? -47.125 32.531 6.41 1 87.5 63 ASP B CA 1
ATOM 2734 C C . ASP B 1 63 ? -46.031 33.438 6.961 1 87.5 63 ASP B C 1
ATOM 2736 O O . ASP B 1 63 ? -46.219 34.656 7.086 1 87.5 63 ASP B O 1
ATOM 2740 N N . MET B 1 64 ? -44.969 32.844 7.348 1 88 64 MET B N 1
ATOM 2741 C CA . MET B 1 64 ? -43.906 33.625 7.996 1 88 64 MET B CA 1
ATOM 2742 C C . MET B 1 64 ? -42.906 34.125 6.977 1 88 64 MET B C 1
ATOM 2744 O O . MET B 1 64 ? -42.469 35.25 7.027 1 88 64 MET B O 1
ATOM 2748 N N . PHE B 1 65 ? -42.5 33.344 6.129 1 88.75 65 PHE B N 1
ATOM 2749 C CA . PHE B 1 65 ? -41.531 33.688 5.082 1 88.75 65 PHE B CA 1
ATOM 2750 C C . PHE B 1 65 ? -41.688 32.781 3.877 1 88.75 65 PHE B C 1
ATOM 2752 O O . PHE B 1 65 ? -42.406 31.766 3.941 1 88.75 65 PHE B O 1
ATOM 2759 N N . THR B 1 66 ? -41.094 33.25 2.756 1 88.25 66 THR B N 1
ATOM 2760 C CA . THR B 1 66 ? -41.25 32.531 1.505 1 88.25 66 THR B CA 1
ATOM 2761 C C . THR B 1 66 ? -40.031 31.609 1.285 1 88.25 66 THR B C 1
ATOM 2763 O O . THR B 1 66 ? -38.875 32.031 1.379 1 88.25 66 THR B O 1
ATOM 2766 N N . PHE B 1 67 ? -40.312 30.297 1.146 1 90.94 67 PHE B N 1
ATOM 2767 C CA . PHE B 1 67 ? -39.281 29.312 0.811 1 90.94 67 PHE B CA 1
ATOM 2768 C C . PHE B 1 67 ? -39.812 28.266 -0.15 1 90.94 67 PHE B C 1
ATOM 2770 O O . PHE B 1 67 ? -41.031 28.141 -0.321 1 90.94 67 PHE B O 1
ATOM 2777 N N . ASN B 1 68 ? -38.938 27.672 -0.964 1 90.44 68 ASN B N 1
ATOM 2778 C CA . ASN B 1 68 ? -39.219 26.547 -1.834 1 90.44 68 ASN B CA 1
ATOM 2779 C C . ASN B 1 68 ? -38.188 25.422 -1.646 1 90.44 68 ASN B C 1
ATOM 2781 O O . ASN B 1 68 ? -37.094 25.672 -1.163 1 90.44 68 ASN B O 1
ATOM 2785 N N . TYR B 1 69 ? -38.656 24.172 -1.774 1 90.94 69 TYR B N 1
ATOM 2786 C CA . TYR B 1 69 ? -37.625 23.109 -1.744 1 90.94 69 TYR B CA 1
ATOM 2787 C C . TYR B 1 69 ? -37.906 22.078 -2.828 1 90.94 69 TYR B C 1
ATOM 2789 O O . TYR B 1 69 ? -39.062 21.891 -3.258 1 90.94 69 TYR B O 1
ATOM 2797 N N . GLU B 1 70 ? -36.844 21.484 -3.41 1 88.25 70 GLU B N 1
ATOM 2798 C CA . GLU B 1 70 ? -36.875 20.375 -4.375 1 88.25 70 GLU B CA 1
ATOM 2799 C C . GLU B 1 70 ? -36.438 19.078 -3.734 1 88.25 70 GLU B C 1
ATOM 2801 O O . GLU B 1 70 ? -35.531 19.062 -2.889 1 88.25 70 GLU B O 1
ATOM 2806 N N . VAL B 1 71 ? -37.219 18 -4.105 1 87.06 71 VAL B N 1
ATOM 2807 C CA . VAL B 1 71 ? -36.875 16.672 -3.582 1 87.06 71 VAL B CA 1
ATOM 2808 C C . VAL B 1 71 ? -36.125 15.875 -4.637 1 87.06 71 VAL B C 1
ATOM 2810 O O . VAL B 1 71 ? -36.594 15.711 -5.766 1 87.06 71 VAL B O 1
ATOM 2813 N N . ASN B 1 72 ? -34.969 15.516 -4.27 1 80.5 72 ASN B N 1
ATOM 2814 C CA . ASN B 1 72 ? -34.125 14.688 -5.141 1 80.5 72 ASN B CA 1
ATOM 2815 C C . ASN B 1 72 ? -33.812 13.344 -4.488 1 80.5 72 ASN B C 1
ATOM 2817 O O . ASN B 1 72 ? -33.469 13.297 -3.303 1 80.5 72 ASN B O 1
ATOM 2821 N N . LEU B 1 73 ? -34.188 12.305 -5.227 1 74 73 LEU B N 1
ATOM 2822 C CA . LEU B 1 73 ? -33.719 11.008 -4.762 1 74 73 LEU B CA 1
ATOM 2823 C C . LEU B 1 73 ? -32.25 10.797 -5.105 1 74 73 LEU B C 1
ATOM 2825 O O . LEU B 1 73 ? -31.859 10.945 -6.266 1 74 73 LEU B O 1
ATOM 2829 N N . ILE B 1 74 ? -31.609 10.883 -4.133 1 61.59 74 ILE B N 1
ATOM 2830 C CA . ILE B 1 74 ? -30.203 10.539 -4.32 1 61.59 74 ILE B CA 1
ATOM 2831 C C . ILE B 1 74 ? -30 9.031 -4.145 1 61.59 74 ILE B C 1
ATOM 2833 O O . ILE B 1 74 ? -30.078 8.516 -3.025 1 61.59 74 ILE B O 1
ATOM 2837 N N . PRO B 1 75 ? -30.25 8.477 -5.254 1 50.56 75 PRO B N 1
ATOM 2838 C CA . PRO B 1 75 ? -30 7.043 -5.082 1 50.56 75 PRO B CA 1
ATOM 2839 C C . PRO B 1 75 ? -28.688 6.762 -4.352 1 50.56 75 PRO B C 1
ATOM 2841 O O . PRO B 1 75 ? -27.766 7.578 -4.402 1 50.56 75 PRO B O 1
ATOM 2844 N N . GLN B 1 76 ? -28.844 6.109 -3.363 1 43.59 76 GLN B N 1
ATOM 2845 C CA . GLN B 1 76 ? -27.578 5.637 -2.838 1 43.59 76 GLN B CA 1
ATOM 2846 C C . GLN B 1 76 ? -26.547 5.461 -3.955 1 43.59 76 GLN B C 1
ATOM 2848 O O . GLN B 1 76 ? -26.719 4.613 -4.832 1 43.59 76 GLN B O 1
ATOM 2853 N N . LYS B 1 77 ? -26.359 6.68 -4.523 1 41.47 77 LYS B N 1
ATOM 2854 C CA . LYS B 1 77 ? -25.25 6.434 -5.43 1 41.47 77 LYS B CA 1
ATOM 2855 C C . LYS B 1 77 ? -24.25 5.441 -4.824 1 41.47 77 LYS B C 1
ATOM 2857 O O . LYS B 1 77 ? -23.875 5.566 -3.654 1 41.47 77 LYS B O 1
ATOM 2862 N N . ASN B 1 78 ? -24.328 4.328 -5.254 1 36.88 78 ASN B N 1
ATOM 2863 C CA . ASN B 1 78 ? -23.297 3.371 -4.867 1 36.88 78 ASN B CA 1
ATOM 2864 C C . ASN B 1 78 ? -21.891 3.977 -4.984 1 36.88 78 ASN B C 1
ATOM 2866 O O . ASN B 1 78 ? -21.297 3.959 -6.059 1 36.88 78 ASN B O 1
ATOM 2870 N N . TRP B 1 79 ? -21.719 5.211 -4.363 1 39.53 79 TRP B N 1
ATOM 2871 C CA . TRP B 1 79 ? -20.328 5.668 -4.285 1 39.53 79 TRP B CA 1
ATOM 2872 C C . TRP B 1 79 ? -19.375 4.504 -4.465 1 39.53 79 TRP B C 1
ATOM 2874 O O . TRP B 1 79 ? -18.219 4.699 -4.867 1 39.53 79 TRP B O 1
ATOM 2884 N N . ASN B 1 80 ? -19.891 3.387 -4.047 1 42.03 80 ASN B N 1
ATOM 2885 C CA . ASN B 1 80 ? -19.156 2.15 -4.297 1 42.03 80 ASN B CA 1
ATOM 2886 C C . ASN B 1 80 ? -18.891 1.954 -5.789 1 42.03 80 ASN B C 1
ATOM 2888 O O . ASN B 1 80 ? -17.844 1.419 -6.168 1 42.03 80 ASN B O 1
ATOM 2892 N N . GLU B 1 81 ? -19.875 2.492 -6.559 1 45.66 81 GLU B N 1
ATOM 2893 C CA . GLU B 1 81 ? -19.672 2.332 -7.996 1 45.66 81 GLU B CA 1
ATOM 2894 C C . GLU B 1 81 ? -18.438 3.084 -8.469 1 45.66 81 GLU B C 1
ATOM 2896 O O . GLU B 1 81 ? -17.672 2.572 -9.289 1 45.66 81 GLU B O 1
ATOM 2901 N N . GLU B 1 82 ? -18.391 4.254 -8.07 1 46.25 82 GLU B N 1
ATOM 2902 C CA . GLU B 1 82 ? -17.234 5.012 -8.555 1 46.25 82 GLU B CA 1
ATOM 2903 C C . GLU B 1 82 ? -15.93 4.395 -8.07 1 46.25 82 GLU B C 1
ATOM 2905 O O . GLU B 1 82 ? -14.961 4.289 -8.828 1 46.25 82 GLU B O 1
ATOM 2910 N N . TRP B 1 83 ? -15.945 4.055 -6.859 1 47.75 83 TRP B N 1
ATOM 2911 C CA . TRP B 1 83 ? -14.727 3.48 -6.281 1 47.75 83 TRP B CA 1
ATOM 2912 C C . TRP B 1 83 ? -14.438 2.107 -6.883 1 47.75 83 TRP B C 1
ATOM 2914 O O . TRP B 1 83 ? -13.289 1.779 -7.168 1 47.75 83 TRP B O 1
ATOM 2924 N N . GLU B 1 84 ? -15.492 1.274 -6.855 1 50.59 84 GLU B N 1
ATOM 2925 C CA . GLU B 1 84 ? -15.312 0.009 -7.562 1 50.59 84 GLU B CA 1
ATOM 2926 C C . GLU B 1 84 ? -14.773 0.233 -8.969 1 50.59 84 GLU B C 1
ATOM 2928 O O . GLU B 1 84 ? -13.992 -0.579 -9.477 1 50.59 84 GLU B O 1
ATOM 2933 N N . SER B 1 85 ? -15.164 1.392 -9.375 1 50.06 85 SER B N 1
ATOM 2934 C CA . SER B 1 85 ? -14.68 1.704 -10.719 1 50.06 85 SER B CA 1
ATOM 2935 C C . SER B 1 85 ? -13.188 2.01 -10.719 1 50.06 85 SER B C 1
ATOM 2937 O O . SER B 1 85 ? -12.508 1.79 -11.719 1 50.06 85 SER B O 1
ATOM 2939 N N . ASN B 1 86 ? -12.82 2.402 -9.422 1 55.53 86 ASN B N 1
ATOM 2940 C CA . ASN B 1 86 ? -11.43 2.832 -9.438 1 55.53 86 ASN B CA 1
ATOM 2941 C C . ASN B 1 86 ? -10.484 1.671 -9.148 1 55.53 86 ASN B C 1
ATOM 2943 O O . ASN B 1 86 ? -9.266 1.805 -9.297 1 55.53 86 ASN B O 1
ATOM 2947 N N . PHE B 1 87 ? -11.102 0.607 -8.617 1 65.75 87 PHE B N 1
ATOM 2948 C CA . PHE B 1 87 ? -10.273 -0.58 -8.422 1 65.75 87 PHE B CA 1
ATOM 2949 C C . PHE B 1 87 ? -10.742 -1.717 -9.328 1 65.75 87 PHE B C 1
ATOM 2951 O O . PHE B 1 87 ? -11.609 -2.506 -8.938 1 65.75 87 PHE B O 1
ATOM 2958 N N . GLN B 1 88 ? -10.242 -1.653 -10.406 1 72.81 88 GLN B N 1
ATOM 2959 C CA . GLN B 1 88 ? -10.602 -2.723 -11.328 1 72.81 88 GLN B CA 1
ATOM 2960 C C . GLN B 1 88 ? -9.695 -3.938 -11.141 1 72.81 88 GLN B C 1
ATOM 2962 O O . GLN B 1 88 ? -8.492 -3.795 -10.914 1 72.81 88 GLN B O 1
ATOM 2967 N N . PRO B 1 89 ? -10.391 -5.059 -11.172 1 82.56 89 PRO B N 1
ATOM 2968 C CA . PRO B 1 89 ? -9.539 -6.254 -11.156 1 82.56 89 PRO B CA 1
ATOM 2969 C C . PRO B 1 89 ? -8.5 -6.254 -12.266 1 82.56 89 PRO B C 1
ATOM 2971 O O . PRO B 1 89 ? -8.703 -5.629 -13.312 1 82.56 89 PRO B O 1
ATOM 2974 N N . MET B 1 90 ? -7.434 -6.84 -11.961 1 84.88 90 MET B N 1
ATOM 2975 C CA . MET B 1 90 ? -6.383 -7.031 -12.953 1 84.88 90 MET B CA 1
ATOM 2976 C C . MET B 1 90 ? -6.348 -8.477 -13.438 1 84.88 90 MET B C 1
ATOM 2978 O O . MET B 1 90 ? -6.82 -9.383 -12.75 1 84.88 90 MET B O 1
ATOM 2982 N N . GLN B 1 91 ? -5.934 -8.609 -14.672 1 89.81 91 GLN B N 1
ATOM 2983 C CA . GLN B 1 91 ? -5.789 -9.969 -15.188 1 89.81 91 GLN B CA 1
ATOM 2984 C C . GLN B 1 91 ? -4.402 -10.188 -15.781 1 89.81 91 GLN B C 1
ATOM 2986 O O . GLN B 1 91 ? -3.76 -9.234 -16.234 1 89.81 91 GLN B O 1
ATOM 2991 N N . VAL B 1 92 ? -3.938 -11.367 -15.711 1 92.75 92 VAL B N 1
ATOM 2992 C CA . VAL B 1 92 ? -2.662 -11.758 -16.297 1 92.75 92 VAL B CA 1
ATOM 2993 C C . VAL B 1 92 ? -2.865 -12.961 -17.219 1 92.75 92 VAL B C 1
ATOM 2995 O O . VAL B 1 92 ? -3.375 -14 -16.797 1 92.75 92 VAL B O 1
ATOM 2998 N N . ASP B 1 93 ? -2.52 -12.773 -18.438 1 93.5 93 ASP B N 1
ATOM 2999 C CA . ASP B 1 93 ? -2.475 -13.82 -19.453 1 93.5 93 ASP B CA 1
ATOM 3000 C C . ASP B 1 93 ? -3.846 -14.461 -19.641 1 93.5 93 ASP B C 1
ATOM 3002 O O . ASP B 1 93 ? -3.941 -15.648 -19.969 1 93.5 93 ASP B O 1
ATOM 3006 N N . GLY B 1 94 ? -4.84 -13.789 -19.281 1 92.69 94 GLY B N 1
ATOM 3007 C CA . GLY B 1 94 ? -6.18 -14.328 -19.406 1 92.69 94 GLY B CA 1
ATOM 3008 C C . GLY B 1 94 ? -6.43 -15.523 -18.516 1 92.69 94 GLY B C 1
ATOM 3009 O O . GLY B 1 94 ? -7.414 -16.25 -18.688 1 92.69 94 GLY B O 1
ATOM 3010 N N . LYS B 1 95 ? -5.598 -15.75 -17.578 1 95.81 95 LYS B N 1
ATOM 3011 C CA . LYS B 1 95 ? -5.688 -16.938 -16.75 1 95.81 95 LYS B CA 1
ATOM 3012 C C . LYS B 1 95 ? -5.855 -16.578 -15.273 1 95.81 95 LYS B C 1
ATOM 3014 O O . LYS B 1 95 ? -6.477 -17.328 -14.516 1 95.81 95 LYS B O 1
ATOM 3019 N N . VAL B 1 96 ? -5.23 -15.484 -14.891 1 96.06 96 VAL B N 1
ATOM 3020 C CA . VAL B 1 96 ? -5.289 -15.062 -13.492 1 96.06 96 VAL B CA 1
ATOM 3021 C C . VAL B 1 96 ? -6.062 -13.75 -13.383 1 96.06 96 VAL B C 1
ATOM 3023 O O . VAL B 1 96 ? -5.801 -12.805 -14.133 1 96.06 96 VAL B O 1
ATOM 3026 N N . ARG B 1 97 ? -7.004 -13.688 -12.484 1 93.44 97 ARG B N 1
ATOM 3027 C CA . ARG B 1 97 ? -7.711 -12.461 -12.133 1 93.44 97 ARG B CA 1
ATOM 3028 C C . ARG B 1 97 ? -7.422 -12.047 -10.695 1 93.44 97 ARG B C 1
ATOM 3030 O O . ARG B 1 97 ? -7.629 -12.836 -9.766 1 93.44 97 ARG B O 1
ATOM 3037 N N . ILE B 1 98 ? -6.793 -10.914 -10.523 1 91.88 98 ILE B N 1
ATOM 3038 C CA . ILE B 1 98 ? -6.551 -10.336 -9.203 1 91.88 98 ILE B CA 1
ATOM 3039 C C . ILE B 1 98 ? -7.668 -9.352 -8.859 1 91.88 98 ILE B C 1
ATOM 3041 O O . ILE B 1 98 ? -7.906 -8.391 -9.594 1 91.88 98 ILE B O 1
ATOM 3045 N N . ARG B 1 99 ? -8.25 -9.547 -7.801 1 86.44 99 ARG B N 1
ATOM 3046 C CA . ARG B 1 99 ? -9.414 -8.75 -7.461 1 86.44 99 ARG B CA 1
ATOM 3047 C C . ARG B 1 99 ? -9.484 -8.484 -5.961 1 86.44 99 ARG B C 1
ATOM 3049 O O . ARG B 1 99 ? -8.797 -9.148 -5.18 1 86.44 99 ARG B O 1
ATOM 3056 N N . ALA B 1 100 ? -10.281 -7.578 -5.617 1 81.31 100 ALA B N 1
ATOM 3057 C CA . ALA B 1 100 ? -10.609 -7.363 -4.211 1 81.31 100 ALA B CA 1
ATOM 3058 C C . ALA B 1 100 ? -11.805 -8.211 -3.791 1 81.31 100 ALA B C 1
ATOM 3060 O O . ALA B 1 100 ? -12.492 -8.789 -4.637 1 81.31 100 ALA B O 1
ATOM 3061 N N . THR B 1 101 ? -11.977 -8.336 -2.529 1 78.25 101 THR B N 1
ATOM 3062 C CA . THR B 1 101 ? -13.062 -9.156 -1.985 1 78.25 101 THR B CA 1
ATOM 3063 C C . THR B 1 101 ? -14.414 -8.648 -2.469 1 78.25 101 THR B C 1
ATOM 3065 O O . THR B 1 101 ? -15.352 -9.43 -2.623 1 78.25 101 THR B O 1
ATOM 3068 N N . PHE B 1 102 ? -14.492 -7.367 -2.824 1 70.38 102 PHE B N 1
ATOM 3069 C CA . PHE B 1 102 ? -15.773 -6.777 -3.176 1 70.38 102 PHE B CA 1
ATOM 3070 C C . PHE B 1 102 ? -16.078 -6.961 -4.66 1 70.38 102 PHE B C 1
ATOM 3072 O O . PHE B 1 102 ? -17.156 -6.633 -5.125 1 70.38 102 PHE B O 1
ATOM 3079 N N . HIS B 1 103 ? -15.156 -7.402 -5.332 1 76.25 103 HIS B N 1
ATOM 3080 C CA . HIS B 1 103 ? -15.406 -7.77 -6.723 1 76.25 103 HIS B CA 1
ATOM 3081 C C . HIS B 1 103 ? -16.016 -9.164 -6.824 1 76.25 103 HIS B C 1
ATOM 3083 O O . HIS B 1 103 ? -15.648 -10.07 -6.074 1 76.25 103 HIS B O 1
ATOM 3089 N N . PRO B 1 104 ? -16.969 -9.289 -7.73 1 78.5 104 PRO B N 1
ATOM 3090 C CA . PRO B 1 104 ? -17.516 -10.633 -7.934 1 78.5 104 PRO B CA 1
ATOM 3091 C C . PRO B 1 104 ? -16.484 -11.602 -8.539 1 78.5 104 PRO B C 1
ATOM 3093 O O . PRO B 1 104 ? -15.516 -11.164 -9.164 1 78.5 104 PRO B O 1
ATOM 3096 N N . THR B 1 105 ? -16.766 -12.922 -8.219 1 83.25 105 THR B N 1
ATOM 3097 C CA . THR B 1 105 ? -15.953 -13.93 -8.898 1 83.25 105 THR B CA 1
ATOM 3098 C C . THR B 1 105 ? -16.25 -13.945 -10.398 1 83.25 105 THR B C 1
ATOM 3100 O O . THR B 1 105 ? -17.281 -13.43 -10.836 1 83.25 105 THR B O 1
ATOM 3103 N N . ASP B 1 106 ? -15.312 -14.312 -11.141 1 84.38 106 ASP B N 1
ATOM 3104 C CA . ASP B 1 106 ? -15.438 -14.484 -12.586 1 84.38 106 ASP B CA 1
ATOM 3105 C C . ASP B 1 106 ? -14.938 -15.859 -13.016 1 84.38 106 ASP B C 1
ATOM 3107 O O . ASP B 1 106 ? -13.727 -16.109 -13.055 1 84.38 106 ASP B O 1
ATOM 3111 N N . PRO B 1 107 ? -15.828 -16.75 -13.367 1 86.12 107 PRO B N 1
ATOM 3112 C CA . PRO B 1 107 ? -15.461 -18.125 -13.68 1 86.12 107 PRO B CA 1
ATOM 3113 C C . PRO B 1 107 ? -14.617 -18.234 -14.953 1 86.12 107 PRO B C 1
ATOM 3115 O O . PRO B 1 107 ? -14.07 -19.297 -15.242 1 86.12 107 PRO B O 1
ATOM 3118 N N . ALA B 1 108 ? -14.539 -17.188 -15.672 1 89.31 108 ALA B N 1
ATOM 3119 C CA . ALA B 1 108 ? -13.742 -17.203 -16.891 1 89.31 108 ALA B CA 1
ATOM 3120 C C . ALA B 1 108 ? -12.258 -17.375 -16.578 1 89.31 108 ALA B C 1
ATOM 3122 O O . ALA B 1 108 ? -11.477 -17.766 -17.453 1 89.31 108 ALA B O 1
ATOM 3123 N N . TYR B 1 109 ? -11.883 -17.078 -15.391 1 92.69 109 TYR B N 1
ATOM 3124 C CA . TYR B 1 109 ? -10.477 -17.156 -14.992 1 92.69 109 TYR B CA 1
ATOM 3125 C C . TYR B 1 109 ? -10.227 -18.391 -14.133 1 92.69 109 TYR B C 1
ATOM 3127 O O . TYR B 1 109 ? -10.781 -18.516 -13.039 1 92.69 109 TYR B O 1
ATOM 3135 N N . PRO B 1 110 ? -9.375 -19.203 -14.594 1 94.56 110 PRO B N 1
ATOM 3136 C CA . PRO B 1 110 ? -9.109 -20.406 -13.812 1 94.56 110 PRO B CA 1
ATOM 3137 C C . PRO B 1 110 ? -8.508 -20.109 -12.445 1 94.56 110 PRO B C 1
ATOM 3139 O O . PRO B 1 110 ? -8.695 -20.875 -11.5 1 94.56 110 PRO B O 1
ATOM 3142 N N . TYR B 1 111 ? -7.777 -19.062 -12.367 1 96.31 111 TYR B N 1
ATOM 3143 C CA . TYR B 1 111 ? -7.188 -18.688 -11.086 1 96.31 111 TYR B CA 1
ATOM 3144 C C . TYR B 1 111 ? -7.637 -17.297 -10.672 1 96.31 111 TYR B C 1
ATOM 3146 O O . TYR B 1 111 ? -7.512 -16.328 -11.438 1 96.31 111 TYR B O 1
ATOM 3154 N N . GLU B 1 112 ? -8.117 -17.203 -9.461 1 95.25 112 GLU B N 1
ATOM 3155 C CA . GLU B 1 112 ? -8.445 -15.914 -8.867 1 95.25 112 GLU B CA 1
ATOM 3156 C C . GLU B 1 112 ? -7.637 -15.672 -7.598 1 95.25 112 GLU B C 1
ATOM 3158 O O . GLU B 1 112 ? -7.465 -16.578 -6.781 1 95.25 112 GLU B O 1
ATOM 3163 N N . ILE B 1 113 ? -7.109 -14.547 -7.516 1 95.25 113 ILE B N 1
ATOM 3164 C CA . ILE B 1 113 ? -6.402 -14.125 -6.312 1 95.25 113 ILE B CA 1
ATOM 3165 C C . ILE B 1 113 ? -7.098 -12.906 -5.707 1 95.25 113 ILE B C 1
ATOM 3167 O O . ILE B 1 113 ? -7.383 -11.93 -6.41 1 95.25 113 ILE B O 1
ATOM 3171 N N . VAL B 1 114 ? -7.352 -13.039 -4.43 1 90.75 114 VAL B N 1
ATOM 3172 C CA . VAL B 1 114 ? -8.031 -11.953 -3.736 1 90.75 114 VAL B CA 1
ATOM 3173 C C . VAL B 1 114 ? -7.027 -11.172 -2.898 1 90.75 114 VAL B C 1
ATOM 3175 O O . VAL B 1 114 ? -6.426 -11.711 -1.969 1 90.75 114 VAL B O 1
ATOM 3178 N N . ILE B 1 115 ? -6.766 -9.961 -3.289 1 87.56 115 ILE B N 1
ATOM 3179 C CA . ILE B 1 115 ? -5.938 -9.016 -2.543 1 87.56 115 ILE B CA 1
ATOM 3180 C C . ILE B 1 115 ? -6.73 -7.742 -2.27 1 87.56 115 ILE B C 1
ATOM 3182 O O . ILE B 1 115 ? -7.012 -6.969 -3.188 1 87.56 115 ILE B O 1
ATOM 3186 N N . ASP B 1 116 ? -7.008 -7.5 -1.037 1 78.5 116 ASP B N 1
ATOM 3187 C CA . ASP B 1 116 ? -7.754 -6.289 -0.707 1 78.5 116 ASP B CA 1
ATOM 3188 C C . ASP B 1 116 ? -6.828 -5.078 -0.619 1 78.5 116 ASP B C 1
ATOM 3190 O O . ASP B 1 116 ? -5.738 -5.164 -0.046 1 78.5 116 ASP B O 1
ATOM 3194 N N . PRO B 1 117 ? -7.277 -4.062 -1.313 1 73.5 117 PRO B N 1
ATOM 3195 C CA . PRO B 1 117 ? -6.5 -2.834 -1.128 1 73.5 117 PRO B CA 1
ATOM 3196 C C . PRO B 1 117 ? -6.5 -2.35 0.32 1 73.5 117 PRO B C 1
ATOM 3198 O O . PRO B 1 117 ? -7.492 -2.529 1.034 1 73.5 117 PRO B O 1
ATOM 3201 N N . LYS B 1 118 ? -5.438 -1.997 0.793 1 67.25 118 LYS B N 1
ATOM 3202 C CA . LYS B 1 118 ? -5.34 -1.425 2.133 1 67.25 118 LYS B CA 1
ATOM 3203 C C . LYS B 1 118 ? -4.922 0.042 2.074 1 67.25 118 LYS B C 1
ATOM 3205 O O . LYS B 1 118 ? -4.254 0.466 1.129 1 67.25 118 LYS B O 1
ATOM 3210 N N . MET B 1 119 ? -5.621 0.757 3.008 1 59.34 119 MET B N 1
ATOM 3211 C CA . MET B 1 119 ? -5.168 2.139 3.145 1 59.34 119 MET B CA 1
ATOM 3212 C C . MET B 1 119 ? -3.717 2.195 3.607 1 59.34 119 MET B C 1
ATOM 3214 O O . MET B 1 119 ? -3.379 1.671 4.668 1 59.34 119 MET B O 1
ATOM 3218 N N . ALA B 1 120 ? -2.873 2.229 2.59 1 58.44 120 ALA B N 1
ATOM 3219 C CA . ALA B 1 120 ? -1.467 2.266 2.984 1 58.44 120 ALA B CA 1
ATOM 3220 C C . ALA B 1 120 ? -1.038 3.684 3.354 1 58.44 120 ALA B C 1
ATOM 3222 O O . ALA B 1 120 ? -1.422 4.648 2.688 1 58.44 120 ALA B O 1
ATOM 3223 N N . PHE B 1 121 ? -0.744 3.896 4.648 1 60.53 121 PHE B N 1
ATOM 3224 C CA . PHE B 1 121 ? -0.048 5.117 5.039 1 60.53 121 PHE B CA 1
ATOM 3225 C C . PHE B 1 121 ? 1.396 5.098 4.551 1 60.53 121 PHE B C 1
ATOM 3227 O O . PHE B 1 121 ? 2.303 5.539 5.262 1 60.53 121 PHE B O 1
ATOM 3234 N N . GLY B 1 122 ? 1.514 4.582 3.213 1 55.47 122 GLY B N 1
ATOM 3235 C CA . GLY B 1 122 ? 2.869 4.414 2.715 1 55.47 122 GLY B CA 1
ATOM 3236 C C . GLY B 1 122 ? 3.621 3.287 3.396 1 55.47 122 GLY B C 1
ATOM 3237 O O . GLY B 1 122 ? 3.086 2.189 3.566 1 55.47 122 GLY B O 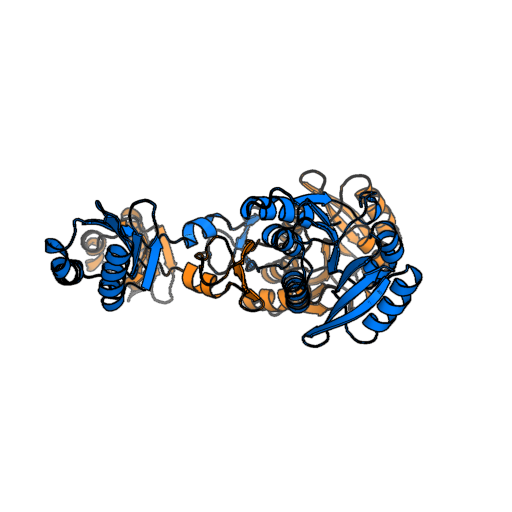1
ATOM 3238 N N . THR B 1 123 ? 4.914 3.471 3.543 1 49.72 123 THR B N 1
ATOM 3239 C CA . THR B 1 123 ? 5.773 2.49 4.195 1 49.72 123 THR B CA 1
ATOM 3240 C C . THR B 1 123 ? 5.703 2.631 5.711 1 49.72 123 THR B C 1
ATOM 3242 O O . THR B 1 123 ? 6.379 1.901 6.441 1 49.72 123 THR B O 1
ATOM 3245 N N . GLY B 1 124 ? 4.816 3.529 6.09 1 57.62 124 GLY B N 1
ATOM 3246 C CA . GLY B 1 124 ? 4.77 3.746 7.527 1 57.62 124 GLY B CA 1
ATOM 3247 C C . GLY B 1 124 ? 3.686 2.939 8.219 1 57.62 124 GLY B C 1
ATOM 3248 O O . GLY B 1 124 ? 2.902 2.252 7.559 1 57.62 124 GLY B O 1
ATOM 3249 N N . HIS B 1 125 ? 3.893 2.963 9.492 1 70.38 125 HIS B N 1
ATOM 3250 C CA . HIS B 1 125 ? 2.957 2.289 10.391 1 70.38 125 HIS B CA 1
ATOM 3251 C C . HIS B 1 125 ? 1.887 3.252 10.891 1 70.38 125 HIS B C 1
ATOM 3253 O O . HIS B 1 125 ? 2.135 4.453 11.016 1 70.38 125 HIS B O 1
ATOM 3259 N N . HIS B 1 126 ? 0.756 2.682 11.086 1 81.69 126 HIS B N 1
ATOM 3260 C CA . HIS B 1 126 ? -0.372 3.443 11.609 1 81.69 126 HIS B CA 1
ATOM 3261 C C . HIS B 1 126 ? 0.03 4.238 12.844 1 81.69 126 HIS B C 1
ATOM 3263 O O . HIS B 1 126 ? -0.319 5.414 12.977 1 81.69 126 HIS B O 1
ATOM 3269 N N . GLU B 1 127 ? 0.812 3.652 13.719 1 89.44 127 GLU B N 1
ATOM 3270 C CA . GLU B 1 127 ? 1.197 4.285 14.977 1 89.44 127 GLU B CA 1
ATOM 3271 C C . GLU B 1 127 ? 2.059 5.523 14.734 1 89.44 127 GLU B C 1
ATOM 3273 O O . GLU B 1 127 ? 1.791 6.594 15.289 1 89.44 127 GLU B O 1
ATOM 3278 N N . THR B 1 128 ? 3.057 5.414 13.898 1 93.88 128 THR B N 1
ATOM 3279 C CA . THR B 1 128 ? 3.994 6.508 13.672 1 93.88 128 THR B CA 1
ATOM 3280 C C . THR B 1 128 ? 3.33 7.641 12.898 1 93.88 128 THR B C 1
ATOM 3282 O O . THR B 1 128 ? 3.545 8.82 13.195 1 93.88 128 THR B O 1
ATOM 3285 N N . THR B 1 129 ? 2.521 7.266 11.914 1 93.56 129 THR B N 1
ATOM 3286 C CA . THR B 1 129 ? 1.82 8.289 11.148 1 93.56 129 THR B CA 1
ATOM 3287 C C . THR B 1 129 ? 0.859 9.07 12.031 1 93.56 129 THR B C 1
ATOM 3289 O O . THR B 1 129 ? 0.793 10.297 11.953 1 93.56 129 THR B O 1
ATOM 3292 N N . THR B 1 130 ? 0.189 8.352 12.898 1 93.88 130 THR B N 1
ATOM 3293 C CA . THR B 1 130 ? -0.749 8.977 13.82 1 93.88 130 THR B CA 1
ATOM 3294 C C . THR B 1 130 ? -0.031 9.969 14.727 1 93.88 130 THR B C 1
ATOM 3296 O O . THR B 1 130 ? -0.482 11.109 14.891 1 93.88 130 THR B O 1
ATOM 3299 N N . MET B 1 131 ? 1.039 9.547 15.281 1 96.94 131 MET B N 1
ATOM 3300 C CA . MET B 1 131 ? 1.773 10.414 16.203 1 96.94 131 MET B CA 1
ATOM 3301 C C . MET B 1 131 ? 2.34 11.625 15.469 1 96.94 131 MET B C 1
ATOM 3303 O O . MET B 1 131 ? 2.332 12.734 16 1 96.94 131 MET B O 1
ATOM 3307 N N . MET B 1 132 ? 2.799 11.422 14.273 1 97.75 132 MET B N 1
ATOM 3308 C CA . MET B 1 132 ? 3.324 12.531 13.477 1 97.75 132 MET B CA 1
ATOM 3309 C C . MET B 1 132 ? 2.23 13.547 13.172 1 97.75 132 MET B C 1
ATOM 3311 O O . MET B 1 132 ? 2.459 14.758 13.25 1 97.75 132 MET B O 1
ATOM 3315 N N . MET B 1 133 ? 1.122 13.062 12.852 1 97.12 133 MET B N 1
ATOM 3316 C CA . MET B 1 133 ? 0.002 13.953 12.57 1 97.12 133 MET B CA 1
ATOM 3317 C C . MET B 1 133 ? -0.399 14.734 13.812 1 97.12 133 MET B C 1
ATOM 3319 O O . MET B 1 133 ? -0.721 15.922 13.734 1 97.12 133 MET B O 1
ATOM 3323 N N . SER B 1 134 ? -0.391 14.07 14.906 1 97.88 134 SER B N 1
ATOM 3324 C CA . SER B 1 134 ? -0.675 14.75 16.172 1 97.88 134 SER B CA 1
ATOM 3325 C C . SER B 1 134 ? 0.306 15.891 16.422 1 97.88 134 SER B C 1
ATOM 3327 O O . SER B 1 134 ? -0.094 16.984 16.828 1 97.88 134 SER B O 1
ATOM 3329 N N . HIS B 1 135 ? 1.563 15.641 16.203 1 98.56 135 HIS B N 1
ATOM 3330 C CA . HIS B 1 135 ? 2.572 16.688 16.344 1 98.56 135 HIS B CA 1
ATOM 3331 C C . HIS B 1 135 ? 2.279 17.859 15.414 1 98.56 135 HIS B C 1
ATOM 3333 O O . HIS B 1 135 ? 2.406 19.016 15.805 1 98.56 135 HIS B O 1
ATOM 3339 N N . ILE B 1 136 ? 1.938 17.547 14.188 1 98.5 136 ILE B N 1
ATOM 3340 C CA . ILE B 1 136 ? 1.644 18.578 13.203 1 98.5 136 ILE B CA 1
ATOM 3341 C C . ILE B 1 136 ? 0.485 19.453 13.688 1 98.5 136 ILE B C 1
ATOM 3343 O O . ILE B 1 136 ? 0.542 20.672 13.609 1 98.5 136 ILE B O 1
ATOM 3347 N N . LEU B 1 137 ? -0.511 18.797 14.25 1 97.56 137 LEU B N 1
ATOM 3348 C CA . LEU B 1 137 ? -1.698 19.5 14.727 1 97.56 137 LEU B CA 1
ATOM 3349 C C . LEU B 1 137 ? -1.354 20.422 15.891 1 97.56 137 LEU B C 1
ATOM 3351 O O . LEU B 1 137 ? -1.998 21.469 16.078 1 97.56 137 LEU B O 1
ATOM 3355 N N . GLU B 1 138 ? -0.405 20.047 16.609 1 97.56 138 GLU B N 1
ATOM 3356 C CA . GLU B 1 138 ? -0.007 20.828 17.781 1 97.56 138 GLU B CA 1
ATOM 3357 C C . GLU B 1 138 ? 0.999 21.922 17.406 1 97.56 138 GLU B C 1
ATOM 3359 O O . GLU B 1 138 ? 1.242 22.844 18.188 1 97.56 138 GLU B O 1
ATOM 3364 N N . ALA B 1 139 ? 1.47 21.797 16.188 1 96.94 139 ALA B N 1
ATOM 3365 C CA . ALA B 1 139 ? 2.496 22.734 15.742 1 96.94 139 ALA B CA 1
ATOM 3366 C C . ALA B 1 139 ? 1.872 23.922 15.023 1 96.94 139 ALA B C 1
ATOM 3368 O O . ALA B 1 139 ? 0.745 23.844 14.531 1 96.94 139 ALA B O 1
ATOM 3369 N N . ASP B 1 140 ? 2.445 25.062 15.102 1 94.56 140 ASP B N 1
ATOM 3370 C CA . ASP B 1 140 ? 2.059 26.188 14.258 1 94.56 140 ASP B CA 1
ATOM 3371 C C . ASP B 1 140 ? 2.834 26.188 12.945 1 94.56 140 ASP B C 1
ATOM 3373 O O . ASP B 1 140 ? 3.947 26.719 12.875 1 94.56 140 ASP B O 1
ATOM 3377 N N . LEU B 1 141 ? 2.152 25.672 11.875 1 97.88 141 LEU B N 1
ATOM 3378 C CA . LEU B 1 141 ? 2.844 25.562 10.594 1 97.88 141 LEU B CA 1
ATOM 3379 C C . LEU B 1 141 ? 2.373 26.641 9.625 1 97.88 141 LEU B C 1
ATOM 3381 O O . LEU B 1 141 ? 2.785 26.672 8.461 1 97.88 141 LEU B O 1
ATOM 3385 N N . ALA B 1 142 ? 1.517 27.516 10.117 1 97.94 142 ALA B N 1
ATOM 3386 C CA . ALA B 1 142 ? 1.009 28.578 9.242 1 97.94 142 ALA B CA 1
ATOM 3387 C C . ALA B 1 142 ? 2.152 29.391 8.648 1 97.94 142 ALA B C 1
ATOM 3389 O O . ALA B 1 142 ? 2.98 29.938 9.383 1 97.94 142 ALA B O 1
ATOM 3390 N N . GLY B 1 143 ? 2.191 29.406 7.359 1 98.31 143 GLY B N 1
ATOM 3391 C CA . GLY B 1 143 ? 3.174 30.219 6.66 1 98.31 143 GLY B CA 1
ATOM 3392 C C . GLY B 1 143 ? 4.562 29.609 6.652 1 98.31 143 GLY B C 1
ATOM 3393 O O . GLY B 1 143 ? 5.516 30.219 6.18 1 98.31 143 GLY B O 1
ATOM 3394 N N . LYS B 1 144 ? 4.707 28.422 7.066 1 98.5 144 LYS B N 1
ATOM 3395 C CA . LYS B 1 144 ? 6.023 27.812 7.23 1 98.5 144 LYS B CA 1
ATOM 3396 C C . LYS B 1 144 ? 6.445 27.062 5.977 1 98.5 144 LYS B C 1
ATOM 3398 O O . LYS B 1 144 ? 5.598 26.656 5.176 1 98.5 144 LYS B O 1
ATOM 3403 N N . TYR B 1 145 ? 7.773 26.938 5.793 1 98.81 145 TYR B N 1
ATOM 3404 C CA . TYR B 1 145 ? 8.383 26.078 4.785 1 98.81 145 TYR B CA 1
ATOM 3405 C C . TYR B 1 145 ? 8.711 24.719 5.367 1 98.81 145 TYR B C 1
ATOM 3407 O O . TYR B 1 145 ? 9.523 24.609 6.293 1 98.81 145 TYR B O 1
ATOM 3415 N N . VAL B 1 146 ? 8.078 23.656 4.797 1 98.88 146 VAL B N 1
ATOM 3416 C CA . VAL B 1 146 ? 8.109 22.344 5.441 1 98.88 146 VAL B CA 1
ATOM 3417 C C . VAL B 1 146 ? 8.719 21.312 4.496 1 98.88 146 VAL B C 1
ATOM 3419 O O . VAL B 1 146 ? 8.438 21.312 3.295 1 98.88 146 VAL B O 1
ATOM 3422 N N . LEU B 1 147 ? 9.641 20.484 5.035 1 98.88 147 LEU B N 1
ATOM 3423 C CA . LEU B 1 147 ? 10.164 19.312 4.34 1 98.88 147 LEU B CA 1
ATOM 3424 C C . LEU B 1 147 ? 9.547 18.031 4.891 1 98.88 147 LEU B C 1
ATOM 3426 O O . LEU B 1 147 ? 9.562 17.797 6.102 1 98.88 147 LEU B O 1
ATOM 3430 N N . ASP B 1 148 ? 8.891 17.25 4.043 1 98.56 148 ASP B N 1
ATOM 3431 C CA . ASP B 1 148 ? 8.438 15.898 4.363 1 98.56 148 ASP B CA 1
ATOM 3432 C C . ASP B 1 148 ? 9.336 14.844 3.705 1 98.56 148 ASP B C 1
ATOM 3434 O O . ASP B 1 148 ? 9.164 14.539 2.523 1 98.56 148 ASP B O 1
ATOM 3438 N N . MET B 1 149 ? 10.266 14.281 4.477 1 97.81 149 MET B N 1
ATOM 3439 C CA . MET B 1 149 ? 11.219 13.289 3.975 1 97.81 149 MET B CA 1
ATOM 3440 C C . MET B 1 149 ? 10.664 11.875 4.141 1 97.81 149 MET B C 1
ATOM 3442 O O . MET B 1 149 ? 10.219 11.5 5.227 1 97.81 149 MET B O 1
ATOM 3446 N N . GLY B 1 150 ? 10.836 11.109 3.098 1 94.69 150 GLY B N 1
ATOM 3447 C CA . GLY B 1 150 ? 10.109 9.852 3.121 1 94.69 150 GLY B CA 1
ATOM 3448 C C . GLY B 1 150 ? 8.609 10.023 3.152 1 94.69 150 GLY B C 1
ATOM 3449 O O . GLY B 1 150 ? 7.934 9.5 4.039 1 94.69 150 GLY B O 1
ATOM 3450 N N . CYS B 1 151 ? 8.047 10.625 2.096 1 94.5 151 CYS B N 1
ATOM 3451 C CA . CYS B 1 151 ? 6.707 11.188 2.195 1 94.5 151 CYS B CA 1
ATOM 3452 C C . CYS B 1 151 ? 5.648 10.109 1.996 1 94.5 151 CYS B C 1
ATOM 3454 O O . CYS B 1 151 ? 4.477 10.312 2.328 1 94.5 151 CYS B O 1
ATOM 3456 N N . GLY B 1 152 ? 6.051 8.945 1.409 1 89.12 152 GLY B N 1
ATOM 3457 C CA . GLY B 1 152 ? 5.086 7.871 1.251 1 89.12 152 GLY B CA 1
ATOM 3458 C C . GLY B 1 152 ? 3.889 8.258 0.405 1 89.12 152 GLY B C 1
ATOM 3459 O O . GLY B 1 152 ? 4.043 8.664 -0.749 1 89.12 152 GLY B O 1
ATOM 3460 N N . THR B 1 153 ? 2.709 8.281 1.025 1 88.56 153 THR B N 1
ATOM 3461 C CA . THR B 1 153 ? 1.491 8.656 0.316 1 88.56 153 THR B CA 1
ATOM 3462 C C . THR B 1 153 ? 1.346 10.172 0.256 1 88.56 153 THR B C 1
ATOM 3464 O O . THR B 1 153 ? 0.449 10.688 -0.413 1 88.56 153 THR B O 1
ATOM 3467 N N . GLY B 1 154 ? 2.15 10.844 0.912 1 95.19 154 GLY B N 1
ATOM 3468 C CA . GLY B 1 154 ? 2.076 12.297 0.999 1 95.19 154 GLY B CA 1
ATOM 3469 C C . GLY B 1 154 ? 1.19 12.781 2.131 1 95.19 154 GLY B C 1
ATOM 3470 O O . GLY B 1 154 ? 0.928 13.977 2.25 1 95.19 154 GLY B O 1
ATOM 3471 N N . ILE B 1 155 ? 0.824 11.867 3.016 1 95.5 155 ILE B N 1
ATOM 3472 C CA . ILE B 1 155 ? -0.22 12.156 3.994 1 95.5 155 ILE B CA 1
ATOM 3473 C C . ILE B 1 155 ? 0.244 13.258 4.938 1 95.5 155 ILE B C 1
ATOM 3475 O O . ILE B 1 155 ? -0.524 14.164 5.266 1 95.5 155 ILE B O 1
ATOM 3479 N N . LEU B 1 156 ? 1.451 13.266 5.359 1 97.69 156 LEU B N 1
ATOM 3480 C CA . LEU B 1 156 ? 1.938 14.289 6.281 1 97.69 156 LEU B CA 1
ATOM 3481 C C . LEU B 1 156 ? 2.111 15.625 5.566 1 97.69 156 LEU B C 1
ATOM 3483 O O . LEU B 1 156 ? 1.799 16.672 6.129 1 97.69 156 LEU B O 1
ATOM 3487 N N . ALA B 1 157 ? 2.615 15.586 4.34 1 98.44 157 ALA B N 1
ATOM 3488 C CA . ALA B 1 157 ? 2.736 16.797 3.531 1 98.44 157 ALA B CA 1
ATOM 3489 C C . ALA B 1 157 ? 1.374 17.453 3.309 1 98.44 157 ALA B C 1
ATOM 3491 O O . ALA B 1 157 ? 1.233 18.672 3.43 1 98.44 157 ALA B O 1
ATOM 3492 N N . ILE B 1 158 ? 0.428 16.641 3.035 1 98.12 158 ILE B N 1
ATOM 3493 C CA . ILE B 1 158 ? -0.923 17.125 2.764 1 98.12 158 ILE B CA 1
ATOM 3494 C C . ILE B 1 158 ? -1.508 17.766 4.023 1 98.12 158 ILE B C 1
ATOM 3496 O O . ILE B 1 158 ? -2.125 18.828 3.963 1 98.12 158 ILE B O 1
ATOM 3500 N N . LEU B 1 159 ? -1.315 17.094 5.148 1 98.12 159 LEU B N 1
ATOM 3501 C CA . LEU B 1 159 ? -1.8 17.688 6.387 1 98.12 159 LEU B CA 1
ATOM 3502 C C . LEU B 1 159 ? -1.112 19.016 6.656 1 98.12 159 LEU B C 1
ATOM 3504 O O . LEU B 1 159 ? -1.761 19.984 7.066 1 98.12 159 LEU B O 1
ATOM 3508 N N . ALA B 1 160 ? 0.167 19.047 6.457 1 98.81 160 ALA B N 1
ATOM 3509 C CA . ALA B 1 160 ? 0.894 20.312 6.633 1 98.81 160 ALA B CA 1
ATOM 3510 C C . ALA B 1 160 ? 0.292 21.422 5.773 1 98.81 160 ALA B C 1
ATOM 3512 O O . ALA B 1 160 ? 0.158 22.562 6.227 1 98.81 160 ALA B O 1
ATOM 3513 N N . SER B 1 161 ? -0.016 21.062 4.562 1 98.69 161 SER B N 1
ATOM 3514 C CA . SER B 1 161 ? -0.665 22.016 3.67 1 98.69 161 SER B CA 1
ATOM 3515 C C . SER B 1 161 ? -1.989 22.5 4.25 1 98.69 161 SER B C 1
ATOM 3517 O O . SER B 1 161 ? -2.244 23.703 4.305 1 98.69 161 SER B O 1
ATOM 3519 N N . LYS B 1 162 ? -2.76 21.672 4.75 1 98 162 LYS B N 1
ATOM 3520 C CA . LYS B 1 162 ? -4.105 21.969 5.227 1 98 162 LYS B CA 1
ATOM 3521 C C . LYS B 1 162 ? -4.059 22.828 6.488 1 98 162 LYS B C 1
ATOM 3523 O O . LYS B 1 162 ? -4.973 23.625 6.742 1 98 162 LYS B O 1
ATOM 3528 N N . VAL B 1 163 ? -3.037 22.625 7.23 1 98.06 163 VAL B N 1
ATOM 3529 C CA . VAL B 1 163 ? -2.969 23.391 8.477 1 98.06 163 VAL B CA 1
ATOM 3530 C C . VAL B 1 163 ? -2.273 24.734 8.219 1 98.06 163 VAL B C 1
ATOM 3532 O O . VAL B 1 163 ? -2.047 25.5 9.156 1 98.06 163 VAL B O 1
ATOM 3535 N N . GLY B 1 164 ? -1.814 24.969 7.023 1 98 164 GLY B N 1
ATOM 3536 C CA . GLY B 1 164 ? -1.502 26.359 6.707 1 98 164 GLY B CA 1
ATOM 3537 C C . GLY B 1 164 ? -0.064 26.562 6.266 1 98 164 GLY B C 1
ATOM 3538 O O . GLY B 1 164 ? 0.373 27.688 6.051 1 98 164 GLY B O 1
ATOM 3539 N N . ALA B 1 165 ? 0.713 25.562 6.121 1 98.69 165 ALA B N 1
ATOM 3540 C CA . ALA B 1 165 ? 2.068 25.734 5.605 1 98.69 165 ALA B CA 1
ATOM 3541 C C . ALA B 1 165 ? 2.057 26.453 4.254 1 98.69 165 ALA B C 1
ATOM 3543 O O . ALA B 1 165 ? 1.128 26.281 3.463 1 98.69 165 ALA B O 1
ATOM 3544 N N . SER B 1 166 ? 3.078 27.203 4.043 1 98 166 SER B N 1
ATOM 3545 C CA . SER B 1 166 ? 3.125 28 2.812 1 98 166 SER B CA 1
ATOM 3546 C C . SER B 1 166 ? 3.654 27.156 1.649 1 98 166 SER B C 1
ATOM 3548 O O . SER B 1 166 ? 3.111 27.219 0.544 1 98 166 SER B O 1
ATOM 3550 N N . GLU B 1 167 ? 4.75 26.5 1.871 1 98.25 167 GLU B N 1
ATOM 3551 C CA . GLU B 1 167 ? 5.398 25.656 0.875 1 98.25 167 GLU B CA 1
ATOM 3552 C C . GLU B 1 167 ? 5.875 24.344 1.491 1 98.25 167 GLU B C 1
ATOM 3554 O O . GLU B 1 167 ? 6.395 24.328 2.609 1 98.25 167 GLU B O 1
ATOM 3559 N N . ILE B 1 168 ? 5.664 23.312 0.748 1 98.81 168 ILE B N 1
ATOM 3560 C CA . ILE B 1 168 ? 6.035 21.984 1.242 1 98.81 168 ILE B CA 1
ATOM 3561 C C . ILE B 1 168 ? 6.812 21.234 0.164 1 98.81 168 ILE B C 1
ATOM 3563 O O . ILE B 1 168 ? 6.398 21.203 -0.998 1 98.81 168 ILE B O 1
ATOM 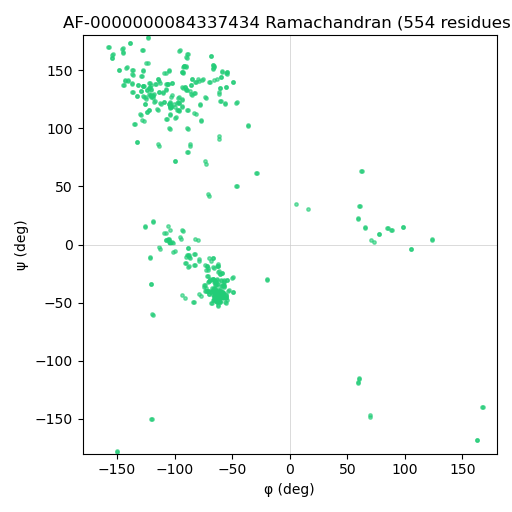3567 N N . VAL B 1 169 ? 7.965 20.719 0.527 1 98.81 169 VAL B N 1
ATOM 3568 C CA . VAL B 1 169 ? 8.711 19.781 -0.309 1 98.81 169 VAL B CA 1
ATOM 3569 C C . VAL B 1 169 ? 8.555 18.375 0.242 1 98.81 169 VAL B C 1
ATOM 3571 O O . VAL B 1 169 ? 8.852 18.125 1.413 1 98.81 169 VAL B O 1
ATOM 3574 N N . ALA B 1 170 ? 8 17.5 -0.564 1 98.56 170 ALA B N 1
ATOM 3575 C CA . ALA B 1 170 ? 7.824 16.094 -0.188 1 98.56 170 ALA B CA 1
ATOM 3576 C C . ALA B 1 170 ? 8.711 15.18 -1.029 1 98.56 170 ALA B C 1
ATOM 3578 O O . ALA B 1 170 ? 8.609 15.164 -2.258 1 98.56 170 ALA B O 1
ATOM 3579 N N . ILE B 1 171 ? 9.586 14.422 -0.353 1 97.88 171 ILE B N 1
ATOM 3580 C CA . ILE B 1 171 ? 10.578 13.641 -1.078 1 97.88 171 ILE B CA 1
ATOM 3581 C C . ILE B 1 171 ? 10.461 12.172 -0.688 1 97.88 171 ILE B C 1
ATOM 3583 O O . ILE B 1 171 ? 10.297 11.844 0.491 1 97.88 171 ILE B O 1
ATOM 3587 N N . ASP B 1 172 ? 10.453 11.32 -1.674 1 92.88 172 ASP B N 1
ATOM 3588 C CA . ASP B 1 172 ? 10.555 9.883 -1.453 1 92.88 172 ASP B CA 1
ATOM 3589 C C . ASP B 1 172 ? 11.445 9.227 -2.512 1 92.88 172 ASP B C 1
ATOM 3591 O O . ASP B 1 172 ? 11.414 9.617 -3.682 1 92.88 172 ASP B O 1
ATOM 3595 N N . TYR B 1 173 ? 12.188 8.305 -1.997 1 86.94 173 TYR B N 1
ATOM 3596 C CA . TYR B 1 173 ? 13.07 7.586 -2.908 1 86.94 173 TYR B CA 1
ATOM 3597 C C . TYR B 1 173 ? 12.281 6.676 -3.84 1 86.94 173 TYR B C 1
ATOM 3599 O O . TYR B 1 173 ? 12.695 6.43 -4.973 1 86.94 173 TYR B O 1
ATOM 3607 N N . ASP B 1 174 ? 11.172 6.145 -3.393 1 78.81 174 ASP B N 1
ATOM 3608 C CA . ASP B 1 174 ? 10.336 5.207 -4.133 1 78.81 174 ASP B CA 1
ATOM 3609 C C . ASP B 1 174 ? 9.484 5.938 -5.172 1 78.81 174 ASP B C 1
ATOM 3611 O O . ASP B 1 174 ? 8.633 6.758 -4.82 1 78.81 174 ASP B O 1
ATOM 3615 N N . PRO B 1 175 ? 9.609 5.625 -6.449 1 80.12 175 PRO B N 1
ATOM 3616 C CA . PRO B 1 175 ? 8.812 6.266 -7.496 1 80.12 175 PRO B CA 1
ATOM 3617 C C . PRO B 1 175 ? 7.309 6.105 -7.273 1 80.12 175 PRO B C 1
ATOM 3619 O O . PRO B 1 175 ? 6.535 6.996 -7.633 1 80.12 175 PRO B O 1
ATOM 3622 N N . LEU B 1 176 ? 6.902 4.98 -6.73 1 74.56 176 LEU B N 1
ATOM 3623 C CA . LEU B 1 176 ? 5.48 4.773 -6.465 1 74.56 176 LEU B CA 1
ATOM 3624 C C . LEU B 1 176 ? 4.969 5.781 -5.441 1 74.56 176 LEU B C 1
ATOM 3626 O O . LEU B 1 176 ? 3.852 6.289 -5.566 1 74.56 176 LEU B O 1
ATOM 3630 N N . SER B 1 177 ? 5.777 5.953 -4.418 1 85.62 177 SER B N 1
ATOM 3631 C CA . SER B 1 177 ? 5.418 6.945 -3.406 1 85.62 177 SER B CA 1
ATOM 3632 C C . SER B 1 177 ? 5.391 8.352 -3.994 1 85.62 177 SER B C 1
ATOM 3634 O O . SER B 1 177 ? 4.508 9.148 -3.668 1 85.62 177 SER B O 1
ATOM 3636 N N . TYR B 1 178 ? 6.387 8.656 -4.871 1 89.19 178 TYR B N 1
ATOM 3637 C CA . TYR B 1 178 ? 6.445 9.93 -5.582 1 89.19 178 TYR B CA 1
ATOM 3638 C C . TYR B 1 178 ? 5.164 10.172 -6.375 1 89.19 178 TYR B C 1
ATOM 3640 O O . TYR B 1 178 ? 4.527 11.219 -6.238 1 89.19 178 TYR B O 1
ATOM 3648 N N . GLU B 1 179 ? 4.746 9.25 -7.125 1 84.25 179 GLU B N 1
ATOM 3649 C CA . GLU B 1 179 ? 3.537 9.352 -7.938 1 84.25 179 GLU B CA 1
ATOM 3650 C C . GLU B 1 179 ? 2.293 9.469 -7.059 1 84.25 179 GLU B C 1
ATOM 3652 O O . GLU B 1 179 ? 1.373 10.227 -7.375 1 84.25 179 GLU B O 1
ATOM 3657 N N . SER B 1 180 ? 2.264 8.641 -5.977 1 86.5 180 SER B N 1
ATOM 3658 C CA . SER B 1 180 ? 1.146 8.68 -5.035 1 86.5 180 SER B CA 1
ATOM 3659 C C . SER B 1 180 ? 0.996 10.07 -4.422 1 86.5 180 SER B C 1
ATOM 3661 O O . SER B 1 180 ? -0.122 10.562 -4.25 1 86.5 180 SER B O 1
ATOM 3663 N N . THR B 1 181 ? 2.137 10.656 -4.074 1 93.81 181 THR B N 1
ATOM 3664 C CA . THR B 1 181 ? 2.113 11.992 -3.473 1 93.81 181 THR B CA 1
ATOM 3665 C C . THR B 1 181 ? 1.543 13.016 -4.449 1 93.81 181 THR B C 1
ATOM 3667 O O . THR B 1 181 ? 0.748 13.875 -4.062 1 93.81 181 THR B O 1
ATOM 3670 N N . ILE B 1 182 ? 1.919 12.945 -5.664 1 94.19 182 ILE B N 1
ATOM 3671 C CA . ILE B 1 182 ? 1.396 13.844 -6.691 1 94.19 182 ILE B CA 1
ATOM 3672 C C . ILE B 1 182 ? -0.117 13.664 -6.805 1 94.19 182 ILE B C 1
ATOM 3674 O O . ILE B 1 182 ? -0.865 14.648 -6.754 1 94.19 182 ILE B O 1
ATOM 3678 N N . GLU B 1 183 ? -0.532 12.453 -6.922 1 88.81 183 GLU B N 1
ATOM 3679 C CA . GLU B 1 183 ? -1.949 12.141 -7.078 1 88.81 183 GLU B CA 1
ATOM 3680 C C . GLU B 1 183 ? -2.75 12.578 -5.859 1 88.81 183 GLU B C 1
ATOM 3682 O O . GLU B 1 183 ? -3.801 13.211 -5.996 1 88.81 183 GLU B O 1
ATOM 3687 N N . ASN B 1 184 ? -2.238 12.195 -4.695 1 93.06 184 ASN B N 1
ATOM 3688 C CA . ASN B 1 184 ? -2.955 12.5 -3.461 1 93.06 184 ASN B CA 1
ATOM 3689 C C . ASN B 1 184 ? -2.988 14 -3.186 1 93.06 184 ASN B C 1
ATOM 3691 O O . ASN B 1 184 ? -3.965 14.508 -2.635 1 93.06 184 ASN B O 1
ATOM 3695 N N . SER B 1 185 ? -1.847 14.695 -3.504 1 96.62 185 SER B N 1
ATOM 3696 C CA . SER B 1 185 ? -1.853 16.141 -3.344 1 96.62 185 SER B CA 1
ATOM 3697 C C . SER B 1 185 ? -2.938 16.797 -4.195 1 96.62 185 SER B C 1
ATOM 3699 O O . SER B 1 185 ? -3.627 17.703 -3.746 1 96.62 185 SER B O 1
ATOM 3701 N N . LYS B 1 186 ? -3.082 16.312 -5.379 1 93.5 186 LYS B N 1
ATOM 3702 C CA . LYS B 1 186 ? -4.117 16.812 -6.277 1 93.5 186 LYS B CA 1
ATOM 3703 C C . LYS B 1 186 ? -5.512 16.516 -5.73 1 93.5 186 LYS B C 1
ATOM 3705 O O . LYS B 1 186 ? -6.375 17.391 -5.711 1 93.5 186 LYS B O 1
ATOM 3710 N N . LEU B 1 187 ? -5.695 15.344 -5.277 1 89.81 187 LEU B N 1
ATOM 3711 C CA . LEU B 1 187 ? -6.973 14.898 -4.73 1 89.81 187 LEU B CA 1
ATOM 3712 C C . LEU B 1 187 ? -7.383 15.766 -3.541 1 89.81 187 LEU B C 1
ATOM 3714 O O . LEU B 1 187 ? -8.578 15.977 -3.305 1 89.81 187 LEU B O 1
ATOM 3718 N N . ASN B 1 188 ? -6.449 16.234 -2.855 1 96.12 188 ASN B N 1
ATOM 3719 C CA . ASN B 1 188 ? -6.703 17 -1.641 1 96.12 188 ASN B CA 1
ATOM 3720 C C . ASN B 1 188 ? -6.566 18.5 -1.886 1 96.12 188 ASN B C 1
ATOM 3722 O O . ASN B 1 188 ? -6.562 19.297 -0.94 1 96.12 188 ASN B O 1
ATOM 3726 N N . LYS B 1 189 ? -6.289 18.922 -3.076 1 94.62 189 LYS B N 1
ATOM 3727 C CA . LYS B 1 189 ? -6.117 20.328 -3.467 1 94.62 189 LYS B CA 1
ATOM 3728 C C . LYS B 1 189 ? -4.961 20.969 -2.705 1 94.62 189 LYS B C 1
ATOM 3730 O O . LYS B 1 189 ? -5.062 22.109 -2.264 1 94.62 189 LYS B O 1
ATOM 3735 N N . ALA B 1 190 ? -3.99 20.188 -2.42 1 97.69 190 ALA B N 1
ATOM 3736 C CA . ALA B 1 190 ? -2.76 20.688 -1.816 1 97.69 190 ALA B CA 1
ATOM 3737 C C . ALA B 1 190 ? -1.759 21.109 -2.885 1 97.69 190 ALA B C 1
ATOM 3739 O O . ALA B 1 190 ? -0.733 20.453 -3.086 1 97.69 190 ALA B O 1
ATOM 3740 N N . ASP B 1 191 ? -1.958 22.25 -3.412 1 95.75 191 ASP B N 1
ATOM 3741 C CA . ASP B 1 191 ? -1.22 22.719 -4.578 1 95.75 191 ASP B CA 1
ATOM 3742 C C . ASP B 1 191 ? 0.167 23.219 -4.184 1 95.75 191 ASP B C 1
ATOM 3744 O O . ASP B 1 191 ? 1.031 23.406 -5.043 1 95.75 191 ASP B O 1
ATOM 3748 N N . ASN B 1 192 ? 0.381 23.422 -2.953 1 98.31 192 ASN B N 1
ATOM 3749 C CA . ASN B 1 192 ? 1.653 23.953 -2.477 1 98.31 192 ASN B CA 1
ATOM 3750 C C . ASN B 1 192 ? 2.623 22.828 -2.102 1 98.31 192 ASN B C 1
ATOM 3752 O O . ASN B 1 192 ? 3.641 23.078 -1.453 1 98.31 192 ASN B O 1
ATOM 3756 N N . VAL B 1 193 ? 2.34 21.578 -2.445 1 98.62 193 VAL B N 1
ATOM 3757 C CA . VAL B 1 193 ? 3.223 20.438 -2.223 1 98.62 193 VAL B CA 1
ATOM 3758 C C . VAL B 1 193 ? 4.016 20.141 -3.494 1 98.62 193 VAL B C 1
ATOM 3760 O O . VAL B 1 193 ? 3.436 19.828 -4.535 1 98.62 193 VAL B O 1
ATOM 3763 N N . LEU B 1 194 ? 5.262 20.297 -3.398 1 98.5 194 LEU B N 1
ATOM 3764 C CA . LEU B 1 194 ? 6.164 19.875 -4.465 1 98.5 194 LEU B CA 1
ATOM 3765 C C . LEU B 1 194 ? 6.73 18.484 -4.188 1 98.5 194 LEU B C 1
ATOM 3767 O O . LEU B 1 194 ? 7.531 18.312 -3.266 1 98.5 194 LEU B O 1
ATOM 3771 N N . ALA B 1 195 ? 6.387 17.562 -5.012 1 97.62 195 ALA B N 1
ATOM 3772 C CA . ALA B 1 195 ? 6.906 16.203 -4.875 1 97.62 195 ALA B CA 1
ATOM 3773 C C . ALA B 1 195 ? 8.203 16.031 -5.656 1 97.62 195 ALA B C 1
ATOM 3775 O O . ALA B 1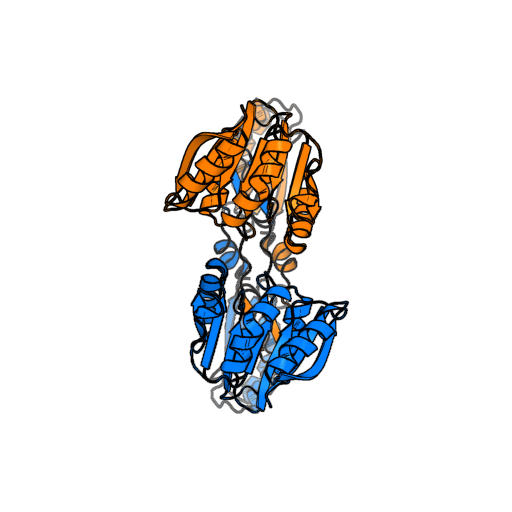 195 ? 8.312 16.484 -6.797 1 97.62 195 ALA B O 1
ATOM 3776 N N . ILE B 1 196 ? 9.203 15.43 -5 1 97.12 196 ILE B N 1
ATOM 3777 C CA . ILE B 1 196 ? 10.469 15.125 -5.652 1 97.12 196 ILE B CA 1
ATOM 3778 C C . ILE B 1 196 ? 10.828 13.656 -5.422 1 97.12 196 ILE B C 1
ATOM 3780 O O . ILE B 1 196 ? 10.695 13.148 -4.305 1 97.12 196 ILE B O 1
ATOM 3784 N N . CYS B 1 197 ? 11.195 12.992 -6.477 1 93.44 197 CYS B N 1
ATOM 3785 C CA . CYS B 1 197 ? 11.664 11.609 -6.344 1 93.44 197 CYS B CA 1
ATOM 3786 C C . CYS B 1 197 ? 13.164 11.562 -6.09 1 93.44 197 CYS B C 1
ATOM 3788 O O . CYS B 1 197 ? 13.953 12.016 -6.922 1 93.44 197 CYS B O 1
ATOM 3790 N N . GLY B 1 198 ? 13.547 11.07 -4.902 1 93.25 198 GLY B N 1
ATOM 3791 C CA . GLY B 1 198 ? 14.953 11.016 -4.547 1 93.25 198 GLY B CA 1
ATOM 3792 C C . GLY B 1 198 ? 15.188 10.836 -3.059 1 93.25 198 GLY B C 1
ATOM 3793 O O . GLY B 1 198 ? 14.305 10.359 -2.34 1 93.25 198 GLY B O 1
ATOM 3794 N N . SER B 1 199 ? 16.422 11.023 -2.711 1 94.44 199 SER B N 1
ATOM 3795 C CA . SER B 1 199 ? 16.844 10.914 -1.319 1 94.44 199 SER B CA 1
ATOM 3796 C C . SER B 1 199 ? 17.438 12.227 -0.813 1 94.44 199 SER B C 1
ATOM 3798 O O . SER B 1 199 ? 16.953 13.305 -1.168 1 94.44 199 SER B O 1
ATOM 3800 N N . LYS B 1 200 ? 18.328 12.125 0.093 1 95.38 200 LYS B N 1
ATOM 3801 C CA . LYS B 1 200 ? 18.875 13.32 0.743 1 95.38 200 LYS B CA 1
ATOM 3802 C C . LYS B 1 200 ? 19.578 14.227 -0.265 1 95.38 200 LYS B C 1
ATOM 3804 O O . LYS B 1 200 ? 19.688 15.438 -0.051 1 95.38 200 LYS B O 1
ATOM 3809 N N . ASP B 1 201 ? 20 13.664 -1.356 1 95.19 201 ASP B N 1
ATOM 3810 C CA . ASP B 1 201 ? 20.797 14.422 -2.32 1 95.19 201 ASP B CA 1
ATOM 3811 C C . ASP B 1 201 ? 19.938 15.414 -3.084 1 95.19 201 ASP B C 1
ATOM 3813 O O . ASP B 1 201 ? 20.453 16.359 -3.695 1 95.19 201 ASP B O 1
ATOM 3817 N N . VAL B 1 202 ? 18.625 15.258 -3.084 1 96.94 202 VAL B N 1
ATOM 3818 C CA . VAL B 1 202 ? 17.766 16.141 -3.873 1 96.94 202 VAL B CA 1
ATOM 3819 C C . VAL B 1 202 ? 17.062 17.141 -2.957 1 96.94 202 VAL B C 1
ATOM 3821 O O . VAL B 1 202 ? 16.25 17.938 -3.414 1 96.94 202 VAL B O 1
ATOM 3824 N N . ILE B 1 203 ? 17.359 17.094 -1.646 1 98.06 203 ILE B N 1
ATOM 3825 C CA . ILE B 1 203 ? 16.828 18.109 -0.743 1 98.06 203 ILE B CA 1
ATOM 3826 C C . ILE B 1 203 ? 17.328 19.484 -1.171 1 98.06 203 ILE B C 1
ATOM 3828 O O . ILE B 1 203 ? 18.547 19.719 -1.275 1 98.06 203 ILE B O 1
ATOM 3832 N N . PRO B 1 204 ? 16.453 20.359 -1.407 1 97 204 PRO B N 1
ATOM 3833 C CA . PRO B 1 204 ? 16.891 21.703 -1.812 1 97 204 PRO B CA 1
ATOM 3834 C C . PRO B 1 204 ? 17.766 22.375 -0.76 1 97 204 PRO B C 1
ATOM 3836 O O . PRO B 1 204 ? 17.562 22.188 0.441 1 97 204 PRO B O 1
ATOM 3839 N N . ASP B 1 205 ? 18.719 23.109 -1.344 1 95.81 205 ASP B N 1
ATOM 3840 C CA . ASP B 1 205 ? 19.5 23.938 -0.441 1 95.81 205 ASP B CA 1
ATOM 3841 C C . ASP B 1 205 ? 18.688 25.141 0.05 1 95.81 205 ASP B C 1
ATOM 3843 O O . ASP B 1 205 ? 18.891 26.266 -0.409 1 95.81 205 ASP B O 1
ATOM 3847 N N . ALA B 1 206 ? 17.781 24.938 0.842 1 92.19 206 ALA B N 1
ATOM 3848 C CA . ALA B 1 206 ? 16.891 25.922 1.475 1 92.19 206 ALA B CA 1
ATOM 3849 C C . ALA B 1 206 ? 16.859 25.734 2.986 1 92.19 206 ALA B C 1
ATOM 3851 O O . ALA B 1 206 ? 17.453 24.797 3.516 1 92.19 206 ALA B O 1
ATOM 3852 N N . HIS B 1 207 ? 16.312 26.703 3.625 1 96.06 207 HIS B N 1
ATOM 3853 C CA . HIS B 1 207 ? 16.188 26.609 5.074 1 96.06 207 HIS B CA 1
ATOM 3854 C C . HIS B 1 207 ? 14.734 26.375 5.484 1 96.06 207 HIS B C 1
ATOM 3856 O O . HIS B 1 207 ? 13.906 27.297 5.426 1 96.06 207 HIS B O 1
ATOM 3862 N N . PHE B 1 208 ? 14.508 25.219 5.906 1 98.75 208 PHE B N 1
ATOM 3863 C CA . PHE B 1 208 ? 13.156 24.828 6.273 1 98.75 208 PHE B CA 1
ATOM 3864 C C . PHE B 1 208 ? 12.836 25.234 7.707 1 98.75 208 PHE B C 1
ATOM 3866 O O . PHE B 1 208 ? 13.711 25.203 8.578 1 98.75 208 PHE B O 1
ATOM 3873 N N . ASP B 1 209 ? 11.586 25.656 7.91 1 98.88 209 ASP B N 1
ATOM 3874 C CA . ASP B 1 209 ? 11.109 25.922 9.266 1 98.88 209 ASP B CA 1
ATOM 3875 C C . ASP B 1 209 ? 10.867 24.625 10.023 1 98.88 209 ASP B C 1
ATOM 3877 O O . ASP B 1 209 ? 11.062 24.562 11.242 1 98.88 209 ASP B O 1
ATOM 3881 N N . THR B 1 210 ? 10.43 23.656 9.312 1 98.88 210 THR B N 1
ATOM 3882 C CA . THR B 1 210 ? 10.039 22.391 9.906 1 98.88 210 THR B CA 1
ATOM 3883 C C . THR B 1 210 ? 10.398 21.219 8.977 1 98.88 210 THR B C 1
ATOM 3885 O O . THR B 1 210 ? 10.227 21.328 7.762 1 98.88 210 THR B O 1
ATOM 3888 N N . ILE B 1 211 ? 10.93 20.141 9.594 1 98.94 211 ILE B N 1
ATOM 3889 C CA . ILE B 1 211 ? 11.188 18.906 8.859 1 98.94 211 ILE B CA 1
ATOM 3890 C C . ILE B 1 211 ? 10.406 17.75 9.492 1 98.94 211 ILE B C 1
ATOM 3892 O O . ILE B 1 211 ? 10.383 17.609 10.711 1 98.94 211 ILE B O 1
ATOM 3896 N N . LEU B 1 212 ? 9.633 17.016 8.672 1 98.75 212 LEU B N 1
ATOM 3897 C CA . LEU B 1 212 ? 8.961 15.773 9.039 1 98.75 212 LEU B CA 1
ATOM 3898 C C . LEU B 1 212 ? 9.711 14.562 8.477 1 98.75 212 LEU B C 1
ATOM 3900 O O . LEU B 1 212 ? 9.898 14.453 7.266 1 98.75 212 LEU B O 1
ATOM 3904 N N . ALA B 1 213 ? 10.188 13.719 9.336 1 98.12 213 ALA B N 1
ATOM 3905 C CA . ALA B 1 213 ? 10.922 12.539 8.898 1 98.12 213 ALA B CA 1
ATOM 3906 C C . ALA B 1 213 ? 10.422 11.281 9.617 1 98.12 213 ALA B C 1
ATOM 3908 O O . ALA B 1 213 ? 10.945 10.906 10.664 1 98.12 213 ALA B O 1
ATOM 3909 N N . ASN B 1 214 ? 9.406 10.641 9.039 1 96.06 214 ASN B N 1
ATOM 3910 C CA . ASN B 1 214 ? 8.859 9.383 9.531 1 96.06 214 ASN B CA 1
ATOM 3911 C C . ASN B 1 214 ? 9.383 8.188 8.734 1 96.06 214 ASN B C 1
ATOM 3913 O O . ASN B 1 214 ? 8.672 7.633 7.898 1 96.06 214 ASN B O 1
ATOM 3917 N N . ILE B 1 215 ? 10.656 7.855 8.938 1 94.19 215 ILE B N 1
ATOM 3918 C CA . ILE B 1 215 ? 11.359 6.828 8.188 1 94.19 215 ILE B CA 1
ATOM 3919 C C . ILE B 1 215 ? 12.234 6 9.125 1 94.19 215 ILE B C 1
ATOM 3921 O O . ILE B 1 215 ? 12.391 6.348 10.297 1 94.19 215 ILE B O 1
ATOM 3925 N N . ASN B 1 216 ? 12.828 4.957 8.633 1 89.25 216 ASN B N 1
ATOM 3926 C CA . ASN B 1 216 ? 13.648 4.016 9.398 1 89.25 216 ASN B CA 1
ATOM 3927 C C . ASN B 1 216 ? 14.828 4.715 10.062 1 89.25 216 ASN B C 1
ATOM 3929 O O . ASN B 1 216 ? 15.422 5.625 9.484 1 89.25 216 ASN B O 1
ATOM 3933 N N . ARG B 1 217 ? 15.242 4.203 11.203 1 94.06 217 ARG B N 1
ATOM 3934 C CA . ARG B 1 217 ? 16.297 4.781 12.023 1 94.06 217 ARG B CA 1
ATOM 3935 C C . ARG B 1 217 ? 17.594 4.914 11.227 1 94.06 217 ARG B C 1
ATOM 3937 O O . ARG B 1 217 ? 18.266 5.949 11.281 1 94.06 217 ARG B O 1
ATOM 3944 N N . ASN B 1 218 ? 17.969 3.85 10.477 1 91.56 218 ASN B N 1
ATOM 3945 C CA . ASN B 1 218 ? 19.234 3.865 9.766 1 91.56 218 ASN B CA 1
ATOM 3946 C C . ASN B 1 218 ? 19.25 4.949 8.688 1 91.56 218 ASN B C 1
ATOM 3948 O O . ASN B 1 218 ? 20.297 5.547 8.43 1 91.56 218 ASN B O 1
ATOM 3952 N N . ILE B 1 219 ? 18.188 5.164 8.109 1 92.62 219 ILE B N 1
ATOM 3953 C CA . ILE B 1 219 ? 18.094 6.219 7.105 1 92.62 219 ILE B CA 1
ATOM 3954 C C . ILE B 1 219 ? 18.188 7.586 7.777 1 92.62 219 ILE B C 1
ATOM 3956 O O . ILE B 1 219 ? 18.859 8.484 7.277 1 92.62 219 ILE B O 1
ATOM 3960 N N . LEU B 1 220 ? 17.516 7.762 8.914 1 97.56 220 LEU B N 1
ATOM 3961 C CA . LEU B 1 220 ? 17.609 9 9.672 1 97.56 220 LEU B CA 1
ATOM 3962 C C . LEU B 1 220 ? 19.047 9.344 10.008 1 97.56 220 LEU B C 1
ATOM 3964 O O . LEU B 1 220 ? 19.484 10.477 9.828 1 97.56 220 LEU B O 1
ATOM 3968 N N . LEU B 1 221 ? 19.766 8.297 10.469 1 97.56 221 LEU B N 1
ATOM 3969 C CA . LEU B 1 221 ? 21.141 8.5 10.867 1 97.56 221 LEU B CA 1
ATOM 3970 C C . LEU B 1 221 ? 22 8.922 9.672 1 97.56 221 LEU B C 1
ATOM 3972 O O . LEU B 1 221 ? 22.844 9.82 9.789 1 97.56 221 LEU B O 1
ATOM 3976 N N . ASP B 1 222 ? 21.719 8.312 8.617 1 96.62 222 ASP B N 1
ATOM 3977 C CA . ASP B 1 222 ? 22.469 8.594 7.398 1 96.62 222 ASP B CA 1
ATOM 3978 C C . ASP B 1 222 ? 22.203 10.016 6.902 1 96.62 222 ASP B C 1
ATOM 3980 O O . ASP B 1 222 ? 23.078 10.641 6.316 1 96.62 222 ASP B O 1
ATOM 3984 N N . GLN B 1 223 ? 21.047 10.539 7.16 1 98.12 223 GLN B N 1
ATOM 3985 C CA . GLN B 1 223 ? 20.641 11.812 6.574 1 98.12 223 GLN B CA 1
ATOM 3986 C C . GLN B 1 223 ? 20.719 12.945 7.594 1 98.12 223 GLN B C 1
ATOM 3988 O O . GLN B 1 223 ? 20.484 14.102 7.262 1 98.12 223 GLN B O 1
ATOM 3993 N N . MET B 1 224 ? 21.141 12.664 8.75 1 98.75 224 MET B N 1
ATOM 3994 C CA . MET B 1 224 ? 21.047 13.594 9.875 1 98.75 224 MET B CA 1
ATOM 3995 C C . MET B 1 224 ? 21.828 14.875 9.586 1 98.75 224 MET B C 1
ATOM 3997 O O . MET B 1 224 ? 21.328 15.969 9.836 1 98.75 224 MET B O 1
ATOM 4001 N N . GLN B 1 225 ? 23 14.672 9.07 1 98.38 225 GLN B N 1
ATOM 4002 C CA . GLN B 1 225 ? 23.812 15.836 8.766 1 98.38 225 GLN B CA 1
ATOM 4003 C C . GLN B 1 225 ? 23.094 16.781 7.805 1 98.38 225 GLN B C 1
ATOM 4005 O O . GLN B 1 225 ? 23.109 18 7.988 1 98.38 225 GLN B O 1
ATOM 4010 N N . ARG B 1 226 ? 22.516 16.234 6.785 1 98.62 226 ARG B N 1
ATOM 4011 C CA . ARG B 1 226 ? 21.812 17.031 5.785 1 98.62 226 ARG B CA 1
ATOM 4012 C C . ARG B 1 226 ? 20.625 17.781 6.406 1 98.62 226 ARG B C 1
ATOM 4014 O O . ARG B 1 226 ? 20.375 18.938 6.07 1 98.62 226 ARG B O 1
ATOM 4021 N N . TYR B 1 227 ? 19.922 17.141 7.34 1 98.69 227 TYR B N 1
ATOM 4022 C CA . TYR B 1 227 ? 18.828 17.797 8.047 1 98.69 227 TYR B CA 1
ATOM 4023 C C . TYR B 1 227 ? 19.328 19.031 8.812 1 98.69 227 TYR B C 1
ATOM 4025 O O . TYR B 1 227 ? 18.703 20.094 8.766 1 98.69 227 TYR B O 1
ATOM 4033 N N . GLY B 1 228 ? 20.438 18.812 9.484 1 98.31 228 GLY B N 1
ATOM 4034 C CA . GLY B 1 228 ? 21.016 19.922 10.211 1 98.31 228 GLY B CA 1
ATOM 4035 C C . GLY B 1 228 ? 21.375 21.094 9.312 1 98.31 228 GLY B C 1
ATOM 4036 O O . GLY B 1 228 ? 21.25 22.25 9.711 1 98.31 228 GLY B O 1
ATOM 4037 N N . GLU B 1 229 ? 21.797 20.781 8.156 1 98.19 229 GLU B N 1
ATOM 4038 C CA . GLU B 1 229 ? 22.25 21.797 7.219 1 98.19 229 GLU B CA 1
ATOM 4039 C C . GLU B 1 229 ? 21.078 22.609 6.668 1 98.19 229 GLU B C 1
ATOM 4041 O O . GLU B 1 229 ? 21.234 23.781 6.34 1 98.19 229 GLU B O 1
ATOM 4046 N N . VAL B 1 230 ? 19.891 22.016 6.617 1 98.5 230 VAL B N 1
ATOM 4047 C CA . VAL B 1 230 ? 18.828 22.672 5.867 1 98.5 230 VAL B CA 1
ATOM 4048 C C . VAL B 1 230 ? 17.734 23.125 6.824 1 98.5 230 VAL B C 1
ATOM 4050 O O . VAL B 1 230 ? 16.734 23.734 6.402 1 98.5 230 VAL B O 1
ATOM 4053 N N . LEU B 1 231 ? 17.875 22.844 8.07 1 98.69 231 LEU B N 1
ATOM 4054 C CA . LEU B 1 231 ? 16.922 23.312 9.078 1 98.69 231 LEU B CA 1
ATOM 4055 C C . LEU B 1 231 ? 17.344 24.688 9.609 1 98.69 231 LEU B C 1
ATOM 4057 O O . LEU B 1 231 ? 18.5 24.891 9.953 1 98.69 231 LEU B O 1
ATOM 4061 N N . LYS B 1 232 ? 16.375 25.641 9.688 1 98.25 232 LYS B N 1
ATOM 4062 C CA . LYS B 1 232 ? 16.641 26.969 10.227 1 98.25 232 LYS B CA 1
ATOM 4063 C C . LYS B 1 232 ? 16.984 26.906 11.711 1 98.25 232 LYS B C 1
ATOM 4065 O O . LYS B 1 232 ? 16.516 26.016 12.422 1 98.25 232 LYS B O 1
ATOM 4070 N N . PRO B 1 233 ? 17.781 27.953 12.039 1 97.75 233 PRO B N 1
ATOM 4071 C CA . PRO B 1 233 ? 17.875 28.094 13.5 1 97.75 233 PRO B CA 1
ATOM 4072 C C . PRO B 1 233 ? 16.516 28.219 14.164 1 97.75 233 PRO B C 1
ATOM 4074 O O . PRO B 1 233 ? 15.625 28.891 13.633 1 97.75 233 PRO B O 1
ATOM 4077 N N . GLU B 1 234 ? 16.344 27.484 15.266 1 97.88 234 GLU B N 1
ATOM 4078 C CA . GLU B 1 234 ? 15.094 27.453 16.016 1 97.88 234 GLU B CA 1
ATOM 4079 C C . GLU B 1 234 ? 14.016 26.672 15.266 1 97.88 234 GLU B C 1
ATOM 4081 O O . GLU B 1 234 ? 12.859 26.641 15.68 1 97.88 234 GLU B O 1
ATOM 4086 N N . GLY B 1 235 ? 14.414 26.125 14.109 1 98.56 235 GLY B N 1
ATOM 4087 C CA . GLY B 1 235 ? 13.5 25.266 13.391 1 98.56 235 GLY B CA 1
ATOM 4088 C C . GLY B 1 235 ? 13.227 23.953 14.117 1 98.56 235 GLY B C 1
ATOM 4089 O O . GLY B 1 235 ? 13.961 23.578 15.039 1 98.56 235 GLY B O 1
ATOM 4090 N N . THR B 1 236 ? 12.172 23.312 13.719 1 98.81 236 THR B N 1
ATOM 4091 C CA . THR B 1 236 ? 11.742 22.094 14.391 1 98.81 236 THR B CA 1
ATOM 4092 C C . THR B 1 236 ? 11.812 20.906 13.445 1 98.81 236 THR B C 1
ATOM 4094 O O . THR B 1 236 ? 11.469 21.016 12.266 1 98.81 236 THR B O 1
ATOM 4097 N N . ILE B 1 237 ? 12.297 19.781 13.992 1 98.88 237 ILE B N 1
ATOM 4098 C CA . ILE B 1 237 ? 12.25 18.531 13.227 1 98.88 237 ILE B CA 1
ATOM 4099 C C . ILE B 1 237 ? 11.578 17.438 14.055 1 98.88 237 ILE B C 1
ATOM 4101 O O . ILE B 1 237 ? 11.805 17.344 15.266 1 98.88 237 ILE B O 1
ATOM 4105 N N . TYR B 1 238 ? 10.688 16.672 13.406 1 98.88 238 TYR B N 1
ATOM 4106 C CA . TYR B 1 238 ? 10.023 15.523 14 1 98.88 238 TYR B CA 1
ATOM 4107 C C . TYR B 1 238 ? 10.539 14.219 13.398 1 98.88 238 TYR B C 1
ATOM 4109 O O . TYR B 1 238 ? 10.5 14.031 12.18 1 98.88 238 TYR B O 1
ATOM 4117 N N . PHE B 1 239 ? 11.055 13.344 14.273 1 98.69 239 PHE B N 1
ATOM 4118 C CA . PHE B 1 239 ? 11.539 12.031 13.867 1 98.69 239 PHE B CA 1
ATOM 4119 C C . PHE B 1 239 ? 10.594 10.938 14.328 1 98.69 239 PHE B C 1
ATOM 4121 O O . PHE B 1 239 ? 10.148 10.938 15.484 1 98.69 239 PHE B O 1
ATOM 4128 N N . SER B 1 240 ? 10.273 10.023 13.453 1 97.69 240 SER B N 1
ATOM 4129 C CA . SER B 1 240 ? 9.562 8.805 13.82 1 97.69 240 SER B CA 1
ATOM 4130 C C . SER B 1 240 ? 9.93 7.648 12.898 1 97.69 240 SER B C 1
ATOM 4132 O O . SER B 1 240 ? 10.883 7.746 12.125 1 97.69 240 SER B O 1
ATOM 4134 N N . GLY B 1 241 ? 9.281 6.484 13.133 1 94.12 241 GLY B N 1
ATOM 4135 C CA . GLY B 1 241 ? 9.609 5.297 12.367 1 94.12 241 GLY B CA 1
ATOM 4136 C C . GLY B 1 241 ? 10.562 4.359 13.086 1 94.12 241 GLY B C 1
ATOM 4137 O O . GLY B 1 241 ? 11.234 3.543 12.461 1 94.12 241 GLY B O 1
ATOM 4138 N N . PHE B 1 242 ? 10.727 4.559 14.367 1 94.06 242 PHE B N 1
ATOM 4139 C CA . PHE B 1 242 ? 11.625 3.746 15.18 1 94.06 242 PHE B CA 1
ATOM 4140 C C . PHE B 1 242 ? 11.062 3.547 16.578 1 94.06 242 PHE B C 1
ATOM 4142 O O . PHE B 1 242 ? 10.117 4.23 16.984 1 94.06 242 PHE B O 1
ATOM 4149 N N . TYR B 1 243 ? 11.695 2.666 17.25 1 94.44 243 TYR B N 1
ATOM 4150 C CA . TYR B 1 243 ? 11.211 2.32 18.594 1 94.44 243 TYR B CA 1
ATOM 4151 C C . TYR B 1 243 ? 11.852 3.211 19.641 1 94.44 243 TYR B C 1
ATOM 4153 O O . TYR B 1 243 ? 12.891 3.836 19.391 1 94.44 243 TYR B O 1
ATOM 4161 N N . GLU B 1 244 ? 11.25 3.268 20.766 1 97 244 GLU B N 1
ATOM 4162 C CA . GLU B 1 244 ? 11.75 4.098 21.859 1 97 244 GLU B CA 1
ATOM 4163 C C . GLU B 1 244 ? 13.133 3.645 22.312 1 97 244 GLU B C 1
ATOM 4165 O O . GLU B 1 244 ? 14.062 4.449 22.375 1 97 244 GLU B O 1
ATOM 4170 N N . THR B 1 245 ? 13.234 2.318 22.609 1 95.81 245 THR B N 1
ATOM 4171 C CA . THR B 1 245 ? 14.5 1.786 23.078 1 95.81 245 THR B CA 1
ATOM 4172 C C . THR B 1 245 ? 15.023 0.703 22.141 1 95.81 245 THR B C 1
ATOM 4174 O O . THR B 1 245 ? 14.289 -0.212 21.766 1 95.81 245 THR B O 1
ATOM 4177 N N . PRO B 1 246 ? 16.281 0.828 21.688 1 96.75 246 PRO B N 1
ATOM 4178 C CA . PRO B 1 246 ? 17.297 1.827 22.031 1 96.75 246 PRO B CA 1
ATOM 4179 C C . PRO B 1 246 ? 17.312 3.004 21.062 1 96.75 246 PRO B C 1
ATOM 4181 O O . PRO B 1 246 ? 18.156 3.902 21.188 1 96.75 246 PRO B O 1
ATOM 4184 N N . ASP B 1 247 ? 16.453 3.057 20.172 1 97.94 247 ASP B N 1
ATOM 4185 C CA . ASP B 1 247 ? 16.578 3.893 18.984 1 97.94 247 ASP B CA 1
ATOM 4186 C C . ASP B 1 247 ? 16.5 5.375 19.344 1 97.94 247 ASP B C 1
ATOM 4188 O O . ASP B 1 247 ? 17.234 6.195 18.781 1 97.94 247 ASP B O 1
ATOM 4192 N N . LEU B 1 248 ? 15.656 5.758 20.203 1 98.56 248 LEU B N 1
ATOM 4193 C CA . LEU B 1 248 ? 15.484 7.164 20.562 1 98.56 248 LEU B CA 1
ATOM 4194 C C . LEU B 1 248 ? 16.797 7.754 21.078 1 98.56 248 LEU B C 1
ATOM 4196 O O . LEU B 1 248 ? 17.172 8.867 20.703 1 98.56 248 LEU B O 1
ATOM 4200 N N . ASP B 1 249 ? 17.438 6.961 21.875 1 98.56 249 ASP B N 1
ATOM 4201 C CA . ASP B 1 249 ? 18.703 7.449 22.422 1 98.56 249 ASP B CA 1
ATOM 4202 C C . ASP B 1 249 ? 19.75 7.613 21.328 1 98.56 249 ASP B C 1
ATOM 4204 O O . ASP B 1 249 ? 20.531 8.57 21.344 1 98.56 249 ASP B O 1
ATOM 4208 N N . ILE B 1 250 ? 19.781 6.75 20.469 1 98.56 250 ILE B N 1
ATOM 4209 C CA . ILE B 1 250 ? 20.703 6.801 19.344 1 98.56 250 ILE B CA 1
ATOM 4210 C C . ILE B 1 250 ? 20.422 8.039 18.484 1 98.56 250 ILE B C 1
ATOM 4212 O O . ILE B 1 250 ? 21.344 8.75 18.078 1 98.56 250 ILE B O 1
ATOM 4216 N N . ILE B 1 251 ? 19.188 8.297 18.25 1 98.75 251 ILE B N 1
ATOM 4217 C CA . ILE B 1 251 ? 18.766 9.438 17.438 1 98.75 251 ILE B CA 1
ATOM 4218 C C . ILE B 1 251 ? 19.109 10.734 18.156 1 98.75 251 ILE B C 1
ATOM 4220 O O . ILE B 1 251 ? 19.609 11.688 17.547 1 98.75 251 ILE B O 1
ATOM 4224 N N . LYS B 1 252 ? 18.844 10.797 19.469 1 98.75 252 LYS B N 1
ATOM 4225 C CA . LYS B 1 252 ? 19.188 11.969 20.266 1 98.75 252 LYS B CA 1
ATOM 4226 C C . LYS B 1 252 ? 20.672 12.312 20.141 1 98.75 252 LYS B C 1
ATOM 4228 O O . LYS B 1 252 ? 21.031 13.469 19.922 1 98.75 252 LYS B O 1
ATOM 4233 N N . GLU B 1 253 ? 21.422 11.266 20.266 1 98.62 253 GLU B N 1
ATOM 4234 C CA . GLU B 1 253 ? 22.859 11.453 20.203 1 98.62 253 GLU B CA 1
ATOM 4235 C C . GLU B 1 253 ? 23.297 11.969 18.844 1 98.62 253 GLU B C 1
ATOM 4237 O O . GLU B 1 253 ? 24.062 12.93 18.75 1 98.62 253 GLU B O 1
ATOM 4242 N N . GLU B 1 254 ? 22.875 11.367 17.812 1 98.75 254 GLU B N 1
ATOM 4243 C CA . GLU B 1 254 ? 23.281 11.758 16.469 1 98.75 254 GLU B CA 1
ATOM 4244 C C . GLU B 1 254 ? 22.766 13.164 16.125 1 98.75 254 GLU B C 1
ATOM 4246 O O . GLU B 1 254 ? 23.5 13.969 15.555 1 98.75 254 GLU B O 1
ATOM 4251 N N . ALA B 1 255 ? 21.516 13.43 16.453 1 98.81 255 ALA B N 1
ATOM 4252 C CA . ALA B 1 255 ? 20.938 14.742 16.172 1 98.81 255 ALA B CA 1
ATOM 4253 C C . ALA B 1 255 ? 21.703 15.844 16.906 1 98.81 255 ALA B C 1
ATOM 4255 O O . ALA B 1 255 ? 21.906 16.922 16.359 1 98.81 255 ALA B O 1
ATOM 4256 N N . GLY B 1 256 ? 22.062 15.57 18.078 1 98.56 256 GLY B N 1
ATOM 4257 C CA . GLY B 1 256 ? 22.812 16.531 18.875 1 98.56 256 GLY B CA 1
ATOM 4258 C C . GLY B 1 256 ? 24.109 16.969 18.219 1 98.56 256 GLY B C 1
ATOM 4259 O O . GLY B 1 256 ? 24.5 18.141 18.312 1 98.56 256 GLY B O 1
ATOM 4260 N N . LYS B 1 257 ? 24.75 16.031 17.516 1 98.44 257 LYS B N 1
ATOM 4261 C CA . LYS B 1 257 ? 25.984 16.328 16.812 1 98.44 257 LYS B CA 1
ATOM 4262 C C . LYS B 1 257 ? 25.766 17.391 15.734 1 98.44 257 LYS B C 1
ATOM 4264 O O . LYS B 1 257 ? 26.719 18.031 15.289 1 98.44 257 LYS B O 1
ATOM 4269 N N . HIS B 1 258 ? 24.547 17.547 15.391 1 98.25 258 HIS B N 1
ATOM 4270 C CA . HIS B 1 258 ? 24.25 18.453 14.297 1 98.25 258 HIS B CA 1
ATOM 4271 C C . HIS B 1 258 ? 23.359 19.609 14.758 1 98.25 258 HIS B C 1
ATOM 4273 O O . HIS B 1 258 ? 22.641 20.203 13.953 1 98.25 258 HIS B O 1
ATOM 4279 N N . GLY B 1 259 ? 23.312 19.859 16.047 1 98.12 259 GLY B N 1
ATOM 4280 C CA . GLY B 1 259 ? 22.703 21.047 16.625 1 98.12 259 GLY B CA 1
ATOM 4281 C C . GLY B 1 259 ? 21.219 20.906 16.844 1 98.12 259 GLY B C 1
ATOM 4282 O O . GLY B 1 259 ? 20.516 21.906 17.062 1 98.12 259 GLY B O 1
ATOM 4283 N N . MET B 1 260 ? 20.688 19.734 16.781 1 98.69 260 MET B N 1
ATOM 4284 C CA . MET B 1 260 ? 19.266 19.484 17 1 98.69 260 MET B CA 1
ATOM 4285 C C . MET B 1 260 ? 19.031 18.875 18.375 1 98.69 260 MET B C 1
ATOM 4287 O O . MET B 1 260 ? 19.453 17.734 18.641 1 98.69 260 MET B O 1
ATOM 4291 N N . ASN B 1 261 ? 18.312 19.609 19.141 1 98.62 261 ASN B N 1
ATOM 4292 C CA . ASN B 1 261 ? 18.141 19.219 20.531 1 98.62 261 ASN B CA 1
ATOM 4293 C C . ASN B 1 261 ? 16.781 18.578 20.766 1 98.62 261 ASN B C 1
ATOM 4295 O O . ASN B 1 261 ? 15.766 19.078 20.297 1 98.62 261 ASN B O 1
ATOM 4299 N N . TYR B 1 262 ? 16.828 17.531 21.562 1 98.75 262 TYR B N 1
ATOM 4300 C CA . TYR B 1 262 ? 15.602 16.828 21.922 1 98.75 262 TYR B CA 1
ATOM 4301 C C . TYR B 1 262 ? 14.727 17.672 22.828 1 98.75 262 TYR B C 1
ATOM 4303 O O . TYR B 1 262 ? 15.227 18.344 23.75 1 98.75 262 TYR B O 1
ATOM 4311 N N . ILE B 1 263 ? 13.391 17.656 22.625 1 98.62 263 ILE B N 1
ATOM 4312 C CA . ILE B 1 263 ? 12.445 18.406 23.453 1 98.62 263 ILE B CA 1
ATOM 4313 C C . ILE B 1 263 ? 11.477 17.438 24.141 1 98.62 263 ILE B C 1
ATOM 4315 O O . ILE B 1 263 ? 11.414 17.375 25.359 1 98.62 263 ILE B O 1
ATOM 4319 N N . GLU B 1 264 ? 10.695 16.656 23.328 1 98.62 264 GLU B N 1
ATOM 4320 C CA . GLU B 1 264 ? 9.688 15.727 23.812 1 98.62 264 GLU B CA 1
ATOM 4321 C C . GLU B 1 264 ? 9.398 14.641 22.781 1 98.62 264 GLU B C 1
ATOM 4323 O O . GLU B 1 264 ? 9.945 14.672 21.672 1 98.62 264 GLU B O 1
ATOM 4328 N N . HIS B 1 265 ? 8.625 13.625 23.25 1 98.75 265 HIS B N 1
ATOM 4329 C CA . HIS B 1 265 ? 8.164 12.633 22.281 1 98.75 265 HIS B CA 1
ATOM 4330 C C . HIS B 1 265 ? 6.801 12.078 22.672 1 98.75 265 HIS B C 1
ATOM 4332 O O . HIS B 1 265 ? 6.391 12.172 23.828 1 98.75 265 HIS B O 1
ATOM 4338 N N . LYS B 1 266 ? 6.059 11.695 21.672 1 98.12 266 LYS B N 1
ATOM 4339 C CA . LYS B 1 266 ? 4.867 10.867 21.828 1 98.12 266 LYS B CA 1
ATOM 4340 C C . LYS B 1 266 ? 5.203 9.391 21.688 1 98.12 266 LYS B C 1
ATOM 4342 O O . LYS B 1 266 ? 6.199 9.023 21.062 1 98.12 266 LYS B O 1
ATOM 4347 N N . LYS B 1 267 ? 4.363 8.602 22.359 1 97.31 267 LYS B N 1
ATOM 4348 C CA . LYS B 1 267 ? 4.586 7.16 22.312 1 97.31 267 LYS B CA 1
ATOM 4349 C C . LYS B 1 267 ? 3.273 6.406 22.109 1 97.31 267 LYS B C 1
ATOM 4351 O O . LYS B 1 267 ? 2.26 6.746 22.734 1 97.31 267 LYS B O 1
ATOM 4356 N N . MET B 1 268 ? 3.232 5.5 21.188 1 93.69 268 MET B N 1
ATOM 4357 C CA . MET B 1 268 ? 2.168 4.523 20.984 1 93.69 268 MET B CA 1
ATOM 4358 C C . MET B 1 268 ? 2.74 3.113 20.859 1 93.69 268 MET B C 1
ATOM 4360 O O . MET B 1 268 ? 3.467 2.811 19.922 1 93.69 268 MET B O 1
ATOM 4364 N N . LYS B 1 269 ? 2.465 2.289 21.828 1 92 269 LYS B N 1
ATOM 4365 C CA . LYS B 1 269 ? 3.137 1 21.953 1 92 269 LYS B CA 1
ATOM 4366 C C . LYS B 1 269 ? 4.645 1.179 22.094 1 92 269 LYS B C 1
ATOM 4368 O O . LYS B 1 269 ? 5.113 1.903 22.984 1 92 269 LYS B O 1
ATOM 4373 N N . ASP B 1 270 ? 5.406 0.628 21.141 1 94.75 270 ASP B N 1
ATOM 4374 C CA . ASP B 1 270 ? 6.855 0.775 21.266 1 94.75 270 ASP B CA 1
ATOM 4375 C C . ASP B 1 270 ? 7.395 1.795 20.266 1 94.75 270 ASP B C 1
ATOM 4377 O O . ASP B 1 270 ? 8.594 2.098 20.266 1 94.75 270 ASP B O 1
ATOM 4381 N N . TRP B 1 271 ? 6.52 2.393 19.578 1 94.69 271 TRP B N 1
ATOM 4382 C CA . TRP B 1 271 ? 6.914 3.391 18.594 1 94.69 271 TRP B CA 1
ATOM 4383 C C . TRP B 1 271 ? 6.973 4.781 19.219 1 94.69 271 TRP B C 1
ATOM 4385 O O . TRP B 1 271 ? 6.223 5.082 20.141 1 94.69 271 TRP B O 1
ATOM 4395 N N . VAL B 1 272 ? 7.82 5.641 18.625 1 97.62 272 VAL B N 1
ATOM 4396 C CA . VAL B 1 272 ? 7.879 7 19.156 1 97.62 272 VAL B CA 1
ATOM 4397 C C . VAL B 1 272 ? 7.918 7.996 17.984 1 97.62 272 VAL B C 1
ATOM 4399 O O . VAL B 1 272 ? 8.344 7.652 16.891 1 97.62 272 VAL B O 1
ATOM 4402 N N . ALA B 1 273 ? 7.402 9.117 18.203 1 98.56 273 ALA B N 1
ATOM 4403 C CA . ALA B 1 273 ? 7.574 10.32 17.391 1 98.56 273 ALA B CA 1
ATOM 4404 C C . ALA B 1 273 ? 8.141 11.469 18.219 1 98.56 273 ALA B C 1
ATOM 4406 O O . ALA B 1 273 ? 7.484 11.969 19.141 1 98.56 273 ALA B O 1
ATOM 4407 N N . ALA B 1 274 ? 9.336 11.891 17.875 1 98.88 274 ALA B N 1
ATOM 4408 C CA . ALA B 1 274 ? 10.078 12.805 18.75 1 98.88 274 ALA B CA 1
ATOM 4409 C C . ALA B 1 274 ? 10.266 14.164 18.078 1 98.88 274 ALA B C 1
ATOM 4411 O O . ALA B 1 274 ? 10.5 14.25 16.875 1 98.88 274 ALA B O 1
ATOM 4412 N N . ARG B 1 275 ? 10.164 15.172 18.922 1 98.88 275 ARG B N 1
ATOM 4413 C CA . ARG B 1 275 ? 10.336 16.562 18.5 1 98.88 275 ARG B CA 1
ATOM 4414 C C . ARG B 1 275 ? 11.711 17.078 18.906 1 98.88 275 ARG B C 1
ATOM 4416 O O . ARG B 1 275 ? 12.125 16.938 20.062 1 98.88 275 ARG B O 1
ATOM 4423 N N . PHE B 1 276 ? 12.414 17.625 17.969 1 98.88 276 PHE B N 1
ATOM 4424 C CA . PHE B 1 276 ? 13.711 18.266 18.188 1 98.88 276 PHE B CA 1
ATOM 4425 C C . PHE B 1 276 ? 13.695 19.703 17.672 1 98.88 276 PHE B C 1
ATOM 4427 O O . PHE B 1 276 ? 12.938 20.031 16.766 1 98.88 276 PHE B O 1
ATOM 4434 N N . VAL B 1 277 ? 14.594 20.547 18.234 1 98.75 277 VAL B N 1
ATOM 4435 C CA . VAL B 1 277 ? 14.711 21.938 17.812 1 98.75 277 VAL B CA 1
ATOM 4436 C C . VAL B 1 277 ? 16.172 22.281 17.562 1 98.75 277 VAL B C 1
ATOM 4438 O O . VAL B 1 277 ? 17.047 21.875 18.344 1 98.75 277 VAL B O 1
ATOM 4441 N N . LYS B 1 278 ? 16.375 22.953 16.531 1 98.12 278 LYS B N 1
ATOM 4442 C CA . LYS B 1 278 ? 17.734 23.359 16.219 1 98.12 278 LYS B CA 1
ATOM 4443 C C . LYS B 1 278 ? 18.156 24.578 17.047 1 98.12 278 LYS B C 1
ATOM 4445 O O . LYS B 1 278 ? 17.375 25.5 17.234 1 98.12 278 LYS B O 1
ATOM 4450 N N . ALA B 1 279 ? 19.391 24.5 17.406 1 93.75 279 ALA B N 1
ATOM 4451 C CA . ALA B 1 279 ? 19.953 25.594 18.188 1 93.75 279 ALA B CA 1
ATOM 4452 C C . ALA B 1 279 ? 20.234 26.797 17.297 1 93.75 279 ALA B C 1
ATOM 4454 O O . ALA B 1 279 ? 20.531 26.656 16.109 1 93.75 279 ALA B O 1
#

Foldseek 3Di:
DKKKKKAKFFDVPDPVLQVLLVVLVVVQAFDDWADDPGHIMTMHHPVSDDVVSSCVSCVVCVVPGDMDIDIDTRGVPCVCVVVCVVFDWDDDPQAETEEAPPDDDDVSHVYYHHDHDDPDQFPDDPFQVVFLLVVLVVDQQAQFEEEEAQCGLVVSVLSSLVSHHQAYEYEEQDVVSLVNNVVVCVVSVSPRYDGDHDHLVPPDQAEGLEYEEADDLVSCLVNLQSCLRRHDAQGKYKYWPDFVPPRVVVNQVSNVVSQWHWDDWDDDPGIIITMTTGD/DKKKKKAKFFDVDDPVLQVLLVVLVVVQAFDDWADDPGHIMTMHHPVSDDVVSSCVSCVVCVVPGDMDIDIDTRGVPCVCVVVCVVFDWDDDPQAETEEAPPDDDDVSHVYYHHDHDDPDQFPDDPFQVVFLLVVLVVDQQAQFEEEEAQCGLVVSVLSSLVSHHQAYEYEHQDVVSLVNNVVVCVVSVSPRYDGDHDHLVPPDQAEGLEYEEADDLVSCLVNLQSCLRRHDAQGKYKYWPDFVPPRVVVNQVSNVVSQWHWDDWDDDPGIIITMTTGD

Secondary structure (DSSP, 8-state):
--EEEEEEEESS--HHHHHHHHHHHHTTT--EEEE-SSEEEEEEEGGG--HHHHHHHHHTTTTT--EEEEEEEE----HHHHHHHHS--EEETTTEEEE-TTSPP-TT-SEEEE---B---TTS-HHHHHHHHHHHHHS--TT-EEEEES-TTSHHHHHHHHTT-SEEEEEESSHHHHHHHHHHHHHTT-TTEEEEESSGGGS-SS-EEEEEEES-HHHHHHHHHHHHHHEEEEEEEEEEEEEIIIIIHHHHHHHHTTTEEEEEEEEETTEEEEEEEE-/--EEEEEEEESS--HHHHHHHHHHHHTTT--EEEE-SSEEEEEEEGGG--HHHHHHHHGGGTTT--EEEEEEEE----HHHHHHHHS--EEETTTEEEE-TTSPP-TT-SEEEE---B---TTS-HHHHHHHHHHHHHS--TT-EEEEES-TTSHHHHHHHHTT-SEEEEEESSHHHHHHHHHHHHHTT-TTEEEEESSGGGS-SS-EEEEEEES-HHHHHHHHHHHHHHEEEEEEEEEEEEEIIIIIHHHHHHHHTTTEEEEEEEEETTEEEEEEEE-

Solvent-accessible surface area (backbone atoms only — not comparable to full-atom values): 29191 Å² total; per-residue (Å²): 112,36,28,33,37,35,43,37,40,36,78,81,67,50,68,67,60,54,51,55,53,51,54,55,39,44,77,56,56,32,80,46,76,43,81,49,98,51,37,35,34,40,30,25,49,46,89,54,61,49,69,69,60,50,52,56,63,50,53,77,42,58,85,75,49,63,68,49,69,46,84,38,78,37,57,42,63,52,41,43,52,61,45,50,62,70,58,61,65,42,69,44,93,76,36,36,33,41,28,36,81,61,48,77,89,58,85,81,29,85,37,75,43,50,53,65,53,44,78,58,67,39,91,45,48,74,60,39,54,47,45,47,50,51,51,54,71,73,43,88,40,61,67,29,36,34,35,23,42,53,27,27,40,24,62,66,51,42,50,43,42,74,61,35,30,53,39,33,42,30,27,13,66,48,63,69,30,26,51,37,23,52,53,30,25,59,72,56,68,30,80,50,56,47,67,39,72,31,58,78,86,67,57,68,97,47,70,24,43,32,38,41,34,54,40,49,58,70,57,48,64,71,39,38,62,60,50,41,72,26,43,28,72,68,13,38,38,36,43,22,49,38,38,49,80,70,46,45,58,53,49,48,54,58,35,44,78,45,43,28,39,77,78,51,68,48,74,52,90,60,35,25,28,32,38,27,33,27,99,112,36,29,33,38,36,44,36,40,37,78,81,66,49,69,68,61,54,51,54,51,50,54,56,40,44,78,55,56,33,78,45,75,43,82,50,97,50,38,36,34,39,30,23,49,46,90,54,60,49,69,70,60,50,52,58,62,50,53,77,43,59,86,74,49,62,70,50,70,45,84,38,78,37,58,40,64,52,41,42,52,60,43,52,62,70,56,62,64,45,70,44,92,76,35,36,35,40,29,36,80,60,48,78,89,59,87,82,30,84,36,74,44,49,52,66,53,45,76,59,69,41,92,46,50,72,59,41,52,47,45,46,50,51,51,54,72,72,44,87,38,60,66,28,36,35,37,24,41,54,28,26,40,23,60,66,50,42,49,42,41,74,61,35,28,55,38,33,42,30,27,14,66,48,62,67,30,26,53,37,23,50,52,31,25,59,72,56,68,30,81,50,57,44,66,39,72,32,59,78,87,67,57,67,98,47,69,23,44,32,38,42,35,51,39,50,57,70,58,49,63,72,39,39,62,60,50,40,72,25,42,28,74,67,13,37,37,38,44,20,48,39,38,49,80,69,45,45,59,52,48,47,55,57,34,42,78,44,45,29,39,78,77,54,68,49,74,53,89,61,34,26,29,33,39,28,35,26,97

Nearest PDB structures (foldseek):
  3cjt-assembly4_G  TM=5.787E-01  e=2.300E-18  unclassified
  2nxc-assembly1_A  TM=5.753E-01  e=2.447E-18  Thermus thermophilus HB8
  3grz-assembly1_B  TM=7.790E-01  e=7.141E-14  Lactobacillus delbrueckii subsp. bulgaricus ATCC BAA-365
  3grz-assembly1_A  TM=7.498E-01  e=6.639E-13  Lactobacillus delbrueckii subsp. bulgaricus ATCC BAA-365
  1wy7-assembly1_A  TM=7.810E-01  e=1.731E-09  Pyrococcus horikoshii OT3

Radius of gyration: 29.32 Å; Cα contacts (8 Å, |Δi|>4): 1148; chains: 2; bounding box: 76×73×48 Å

pLDDT: mean 88.76, std 13.17, range [36.88, 98.94]